Protein 3A98 (pdb70)

Sequence (648 aa):
GAPWRKADKERHGVAIYNFQGSGAPQLSLQIGDVVRIQETCGDWYRGYLIKHKLQGIFPKSFIHIKEVIPAEIPLAQEVTTTLWEWGSIWKQLYVASKKERFLQVQSYDLEWRSQLLSGTLPKDELKELKQKVTSKIDYGNKILELDLIVRDSGPILELKEKIQPEILELIKQQRLNRLVEGTCFRKLNARRRQDKFWYCRLSPNHKVLHYGDLEESPQGEVPHDSLQDKLPVADIKAVVTGKDCPHNKEVLELAFSILYDSNCQLNFIAPDKHEYCIWTDGLNALLGKDSDLTRNDLDTLLSEIKLRLLDLENIQIPDAPPPIPKEPSNYDFVYDCNGAPWRKADKERHGVAIYNFQGSGAPQLSLQIGDVVRIQETCGDWYRGYLIKHKLQGIFPKSFIHIKEVTPAEIPLAQEVTTTLWEWGSIWKQLYVASKKERFLQVQSYDLEWRSQLLSGTLPKDELKELKQKVTSKIDYGNKILELDSSGPILELKEKIQPEILELIKQQRLNRLVEGTCFRKFWYCRLSPNHKVLHYGDDKLPVADIKAVVTGKDCPHNKEVLELAFSILYDSNCQLNFIAPDKHEYCIWTDGLNALLGKDSDLTRNDLDTLLSEIKLRLLDLENIQIPDAPPPIPKEPSNYDFVYDCN

B-factor: mean 52.91, std 22.8, range [19.6, 125.15]

Radius of gyration: 31.58 Å; Cα contacts (8 Å, |Δi|>4): 1034; chains: 4; bounding box: 62×103×83 Å

InterPro domains:
  IPR001452 SH3 domain [PF07653] (12-63)
  IPR001452 SH3 domain [PS50002] (8-69)
  IPR001452 SH3 domain [SM00326] (11-68)
  IPR016024 Armadillo-type fold [SSF48371] (645-1333)
  IPR026791 Dedicator of cytokinesis [PTHR45653] (3-1752)
  IPR026799 Dedicator of cytokinesis protein 2, DHR2 domain [cd11706] (1200-1620)
  IPR027007 C2 DOCK-type domain [PF14429] (419-615)
  IPR027007 C2 DOCK-type domain [PS51650] (423-607)
  IPR027357 DOCKER domain [PS51651] (1211-1622)
  IPR032376 Dedicator of cytokinesis, N-terminal domain [PF16172] (72-414)
  IPR035892 C2 domain superfamily [G3DSA:2.60.40.150] (423-617)
  IPR036028 SH3-like domain superfamily [SSF50044] (9-66)
  IPR042455 Dedicator of cytokinesis, N-terminal, subdomain 1 [G3DSA:1.20.1270.350] (81-177)
  IPR043161 Dedicator of cytokinesis, C-terminal, lobe A [G3DSA:1.25.40.410] (1187-1337)
  IPR043162 Dedicator of cytokinesis, C-terminal, lobe C [G3DSA:1.20.58.740] (1493-1622)
  IPR046769 DOCKER, Lobe A [PF06920] (1205-1334)
  IPR046770 DOCKER, Lobe B [PF20422] (1395-1473)
  IPR046773 DOCKER, Lobe C [PF20421] (1514-1615)
  IPR056372 Dedicator of cytokinesis, TPR repeats region [PF23554] (626-1156)

GO terms:
  GO:0005515 protein binding (F, IPI)
  GO:0005085 guanyl-nucleotide exchange factor activity (F, TAS)
  GO:0035580 specific granule lumen (C, TAS)
  GO:0005576 extracellular region (C, TAS)
  GO:0005829 cytosol (C, TAS)
  GO:0051056 regulation of small GTPase mediated signal transduction (P, TAS)
  GO:0005085 guanyl-nucleotide exchange factor activity (F, IDA)
  GO:0042608 T cell receptor binding (F, IDA)
  GO:0030036 actin cytoskeleton organization (P, TAS)
  GO:0070062 extracellular exosome (C, HDA)
  GO:0016020 membrane (C, HDA)

Solvent-accessible surface area: 35962 Å² total

Nearest PDB structures (foldseek):
  3a98-assembly1_A  TM=1.007E+00  e=1.124E-29  Homo sapiens
  3a98-assembly2_C  TM=9.643E-01  e=1.926E-25  Homo sapiens
  4omo-assembly2_B  TM=8.778E-01  e=6.046E-05  Gallus gallus
  7csr-assembly2_B  TM=9.159E-01  e=1.699E-04  Mus musculus
  1x6b-assembly1_A  TM=7.984E-01  e=9.500E-05  Homo sapiens

CATH classification: 2.30.30.40 (+1 more: 1.20.1270.350)

Foldseek 3Di:
DFDKDFDDLQFKWFFQAFADDPDPLAQTGHGGFIWGFGIDTDQKTWTDGPVGSRTHMDGVVRIDRDDCPDPLSVLLVVLVVLCVVLVVVLVVCVVVVVPVLNVVSVPVLCVLNCVSVPVPDDDVVNVVSSVVNLVCSQVNCVVVVHDHDDDD/DVVLVVVLVVCLVVLLVVVLVVLLVVLQVKDKFADDPDDDPDARIKIWHAHPVRFKIFMAGWDDDPVDIDGDHDPPTIDTLVFFDDKAAAPVDPPPRLQSLQKMWTAGDDRDIDIGRHPDNVRSQSVVQNSCVSVVHHHPVSVVSSCVVSCCSCVVCVVCPPPDDDPDDDDDDDDDPDDPDPDDDD/DDDKAFDDPFFKWFFCAWADDPDPLAQTGHGGFIWGFTIDDPQKTWTDGPVPSRTHIDGPVRIDRDDDDVCQVVLLVVLVVLVVVLVVVLVVCVVVVVPVVNVVSVPVLSVLSCVSPVPPDDPVVNVVSSVVSVVVSVVVCVVSVVD/DVVVVVVVCVVCLVVLQVVLLVVLLVDQQVWDAFPCGKIWHAPPVRQWIDIDVDIDGLVFWPDKAAAPRPPPVCQQSHQWMWTHGDDGDIGITGHPHLVVSQSVVQNSCVSVVHHHVVSVVSSCVVSVCSVVVCVVCVPPDDDPDDDDDDDDDPDDPDPDDDD

Organism: Homo sapiens (NCBI:txid9606)

Structure (mmCIF, N/CA/C/O backbone):
data_3A98
#
_entry.id   3A98
#
_cell.length_a   63.837
_cell.length_b   104.028
_cell.length_c   124.731
_cell.angle_alpha   90.00
_cell.angle_beta   90.00
_cell.angle_gamma   90.00
#
_symmetry.space_group_name_H-M   'P 21 21 21'
#
loop_
_entity.id
_entity.type
_entity.pdbx_description
1 polymer 'Dedicator of cytokinesis protein 2'
2 polymer 'Engulfment and cell motility protein 1'
3 water water
#
loop_
_atom_site.group_PDB
_atom_site.id
_atom_site.type_symbol
_atom_site.label_atom_id
_atom_site.label_alt_id
_atom_site.label_comp_id
_atom_site.label_asym_id
_atom_site.label_entity_id
_atom_site.label_seq_id
_atom_site.pdbx_PDB_ins_code
_atom_site.Cartn_x
_atom_site.Cartn_y
_atom_site.Cartn_z
_atom_site.occupancy
_atom_site.B_iso_or_equiv
_atom_site.auth_seq_id
_atom_site.auth_comp_id
_atom_site.auth_asym_id
_atom_site.auth_atom_id
_atom_site.pdbx_PDB_model_num
ATOM 1 N N . GLY A 1 7 ? 67.260 37.767 13.697 1.00 82.26 0 GLY A N 1
ATOM 2 C CA . GLY A 1 7 ? 67.036 38.571 14.931 1.00 84.39 0 GLY A CA 1
ATOM 3 C C . GLY A 1 7 ? 67.133 40.064 14.679 1.00 87.49 0 GLY A C 1
ATOM 4 O O . GLY A 1 7 ? 68.173 40.565 14.238 1.00 90.85 0 GLY A O 1
ATOM 13 N N . ALA A 1 9 ? 66.638 44.171 16.067 1.00 65.54 2 ALA A N 1
ATOM 14 C CA . ALA A 1 9 ? 66.711 45.050 17.235 1.00 56.66 2 ALA A CA 1
ATOM 15 C C . ALA A 1 9 ? 65.320 45.269 17.832 1.00 51.38 2 ALA A C 1
ATOM 16 O O . ALA A 1 9 ? 64.439 45.827 17.179 1.00 49.96 2 ALA A O 1
ATOM 18 N N . PRO A 1 10 ? 65.098 44.820 19.078 1.00 44.47 3 PRO A N 1
ATOM 19 C CA . PRO A 1 10 ? 63.767 45.034 19.650 1.00 34.43 3 PRO A CA 1
ATOM 20 C C . PRO A 1 10 ? 63.680 46.407 20.313 1.00 32.87 3 PRO A C 1
ATOM 21 O O . PRO A 1 10 ? 64.703 47.023 20.627 1.00 30.68 3 PRO A O 1
ATOM 25 N N . TRP A 1 11 ? 62.461 46.902 20.487 1.00 30.35 4 TRP A N 1
ATOM 26 C CA . TRP A 1 11 ? 62.268 48.176 21.160 1.00 29.94 4 TRP A CA 1
ATOM 27 C C . TRP A 1 11 ? 62.367 47.851 22.653 1.00 30.83 4 TRP A C 1
ATOM 28 O O . TRP A 1 11 ? 61.832 46.837 23.099 1.00 31.13 4 TRP A O 1
ATOM 39 N N . ARG A 1 12 ? 63.078 48.676 23.413 1.00 27.61 5 ARG A N 1
ATOM 40 C CA . ARG A 1 12 ? 63.209 48.436 24.847 1.00 31.33 5 ARG A CA 1
ATOM 41 C C . ARG A 1 12 ? 63.139 49.732 25.631 1.00 31.82 5 ARG A C 1
ATOM 42 O O . ARG A 1 12 ? 63.343 50.823 25.091 1.00 27.23 5 ARG A O 1
ATOM 50 N N . LYS A 1 13 ? 62.828 49.613 26.912 1.00 30.26 6 LYS A N 1
ATOM 51 C CA . LYS A 1 13 ? 62.735 50.780 27.773 1.00 35.03 6 LYS A CA 1
ATOM 52 C C . LYS A 1 13 ? 64.055 51.528 27.758 1.00 29.09 6 LYS A C 1
ATOM 53 O O . LYS A 1 13 ? 65.121 50.918 27.718 1.00 34.61 6 LYS A O 1
ATOM 59 N N . ALA A 1 14 ? 63.985 52.852 27.768 1.00 33.22 7 ALA A N 1
ATOM 60 C CA . ALA A 1 14 ? 65.204 53.656 27.804 1.00 41.33 7 ALA A CA 1
ATOM 61 C C . ALA A 1 14 ? 65.530 53.803 29.299 1.00 46.07 7 ALA A C 1
ATOM 62 O O . ALA A 1 14 ? 64.720 54.298 30.088 1.00 45.89 7 ALA A O 1
ATOM 64 N N . ASP A 1 15 ? 66.710 53.346 29.678 1.00 50.99 8 ASP A N 1
ATOM 65 C CA . ASP A 1 15 ? 67.145 53.375 31.070 1.00 62.21 8 ASP A CA 1
ATOM 66 C C . ASP A 1 15 ? 67.568 54.749 31.567 1.00 64.20 8 ASP A C 1
ATOM 67 O O . ASP A 1 15 ? 66.763 55.509 32.107 1.00 67.45 8 ASP A O 1
ATOM 72 N N . LYS A 1 16 ? 68.846 55.057 31.378 1.00 64.33 9 LYS A N 1
ATOM 73 C CA . LYS A 1 16 ? 69.404 56.322 31.820 1.00 67.71 9 LYS A CA 1
ATOM 74 C C . LYS A 1 16 ? 69.244 57.455 30.814 1.00 65.07 9 LYS A C 1
ATOM 75 O O . LYS A 1 16 ? 69.523 58.609 31.132 1.00 66.87 9 LYS A O 1
ATOM 81 N N . GLU A 1 17 ? 68.791 57.127 29.607 1.00 64.98 10 GLU A N 1
ATOM 82 C CA . GLU A 1 17 ? 68.589 58.134 28.560 1.00 67.03 10 GLU A CA 1
ATOM 83 C C . GLU A 1 17 ? 67.160 58.660 28.633 1.00 61.67 10 GLU A C 1
ATOM 84 O O . GLU A 1 17 ? 66.392 58.479 27.695 1.00 68.88 10 GLU A O 1
ATOM 90 N N . ARG A 1 18 ? 66.805 59.322 29.728 1.00 56.50 11 ARG A N 1
ATOM 91 C CA . ARG A 1 18 ? 65.445 59.821 29.892 1.00 52.55 11 ARG A CA 1
ATOM 92 C C . ARG A 1 18 ? 65.068 61.107 29.172 1.00 44.85 11 ARG A C 1
ATOM 93 O O . ARG A 1 18 ? 63.966 61.200 28.662 1.00 34.61 11 ARG A O 1
ATOM 101 N N . HIS A 1 19 ? 65.961 62.094 29.145 1.00 39.02 12 HIS A N 1
ATOM 102 C CA . HIS A 1 19 ? 65.674 63.368 28.488 1.00 40.87 12 HIS A CA 1
ATOM 103 C C . HIS A 1 19 ? 66.802 63.805 27.582 1.00 35.56 12 HIS A C 1
ATOM 104 O O . HIS A 1 19 ? 67.963 63.553 27.867 1.00 35.14 12 HIS A O 1
ATOM 111 N N . GLY A 1 20 ? 66.455 64.469 26.487 1.00 34.19 13 GLY A N 1
ATOM 112 C CA . GLY A 1 20 ? 67.481 64.937 25.577 1.00 27.21 13 GLY A CA 1
ATOM 113 C C . GLY A 1 20 ? 67.082 66.211 24.859 1.00 30.10 13 GLY A C 1
ATOM 114 O O . GLY A 1 20 ? 65.940 66.661 24.956 1.00 27.95 13 GLY A O 1
ATOM 115 N N . VAL A 1 21 ? 68.024 66.785 24.123 1.00 26.44 14 VAL A N 1
ATOM 116 C CA . VAL A 1 21 ? 67.758 67.998 23.377 1.00 28.47 14 VAL A CA 1
ATOM 117 C C . VAL A 1 21 ? 68.260 67.790 21.949 1.00 25.33 14 VAL A C 1
ATOM 118 O O . VAL A 1 21 ? 69.324 67.216 21.736 1.00 25.15 14 VAL A O 1
ATOM 122 N N . ALA A 1 22 ? 67.485 68.243 20.968 1.00 25.34 15 ALA A N 1
ATOM 123 C CA . ALA A 1 22 ? 67.876 68.073 19.571 1.00 22.24 15 ALA A CA 1
ATOM 124 C C . ALA A 1 22 ? 68.998 69.015 19.200 1.00 27.60 15 ALA A C 1
ATOM 125 O O . ALA A 1 22 ? 68.914 70.217 19.449 1.00 31.18 15 ALA A O 1
ATOM 127 N N . ILE A 1 23 ? 70.047 68.468 18.592 1.00 29.43 16 ILE A N 1
ATOM 128 C CA . ILE A 1 23 ? 71.191 69.267 18.202 1.00 27.96 16 ILE A CA 1
ATOM 129 C C . ILE A 1 23 ? 71.155 69.646 16.738 1.00 33.17 16 ILE A C 1
ATOM 130 O O . ILE A 1 23 ? 72.096 70.249 16.229 1.00 36.29 16 ILE A O 1
ATOM 135 N N . TYR A 1 24 ? 70.066 69.298 16.064 1.00 34.84 17 TYR A N 1
ATOM 136 C CA . TYR A 1 24 ? 69.924 69.617 14.649 1.00 35.01 17 TYR A CA 1
ATOM 137 C C . TYR A 1 24 ? 68.459 69.455 14.307 1.00 33.81 17 TYR A C 1
ATOM 138 O O . TYR A 1 24 ? 67.708 68.854 15.075 1.00 32.64 17 TYR A O 1
ATOM 147 N N . ASN A 1 25 ? 68.035 70.023 13.182 1.00 31.79 18 ASN A N 1
ATOM 148 C CA . ASN A 1 25 ? 66.647 69.888 12.770 1.00 30.53 18 ASN A CA 1
ATOM 149 C C . ASN A 1 25 ? 66.524 68.505 12.131 1.00 29.49 18 ASN A C 1
ATOM 150 O O . ASN A 1 25 ? 67.335 68.142 11.292 1.00 25.77 18 ASN A O 1
ATOM 155 N N . PHE A 1 26 ? 65.543 67.719 12.562 1.00 34.51 19 PHE A N 1
ATOM 156 C CA . PHE A 1 26 ? 65.324 66.390 11.986 1.00 31.38 19 PHE A CA 1
ATOM 157 C C . PHE A 1 26 ? 63.991 66.419 11.271 1.00 34.20 19 PHE A C 1
ATOM 158 O O . PHE A 1 26 ? 62.942 66.593 11.895 1.00 29.34 19 PHE A O 1
ATOM 166 N N . GLN A 1 27 ? 64.033 66.266 9.955 1.00 33.12 20 GLN A N 1
ATOM 167 C CA . GLN A 1 27 ? 62.814 66.257 9.181 1.00 32.38 20 GLN A CA 1
ATOM 168 C C . GLN A 1 27 ? 62.426 64.809 8.976 1.00 36.63 20 GLN A C 1
ATOM 169 O O . GLN A 1 27 ? 63.091 64.085 8.228 1.00 38.15 20 GLN A O 1
ATOM 175 N N . GLY A 1 28 ? 61.365 64.379 9.652 1.00 34.70 21 GLY A N 1
ATOM 176 C CA . GLY A 1 28 ? 60.935 63.000 9.507 1.00 42.15 21 GLY A CA 1
ATOM 177 C C . GLY A 1 28 ? 60.070 62.816 8.274 1.00 42.97 21 GLY A C 1
ATOM 178 O O . GLY A 1 28 ? 59.651 63.787 7.650 1.00 42.39 21 GLY A O 1
ATOM 179 N N . SER A 1 29 ? 59.795 61.572 7.912 1.00 42.64 22 SER A N 1
ATOM 180 C CA . SER A 1 29 ? 58.967 61.320 6.737 1.00 46.34 22 SER A CA 1
ATOM 181 C C . SER A 1 29 ? 57.516 61.107 7.139 1.00 45.61 22 SER A C 1
ATOM 182 O O . SER A 1 29 ? 56.724 60.553 6.380 1.00 51.20 22 SER A O 1
ATOM 185 N N . GLY A 1 30 ? 57.177 61.559 8.339 1.00 40.23 23 GLY A N 1
ATOM 186 C CA . GLY A 1 30 ? 55.821 61.411 8.833 1.00 38.07 23 GLY A CA 1
ATOM 187 C C . GLY A 1 30 ? 55.748 60.308 9.867 1.00 33.90 23 GLY A C 1
ATOM 188 O O . GLY A 1 30 ? 56.645 59.456 9.937 1.00 28.85 23 GLY A O 1
ATOM 189 N N . ALA A 1 31 ? 54.686 60.317 10.670 1.00 36.82 24 ALA A N 1
ATOM 190 C CA . ALA A 1 31 ? 54.504 59.307 11.709 1.00 36.04 24 ALA A CA 1
ATOM 191 C C . ALA A 1 31 ? 54.805 57.949 11.090 1.00 34.23 24 ALA A C 1
ATOM 192 O O . ALA A 1 31 ? 54.432 57.692 9.950 1.00 41.61 24 ALA A O 1
ATOM 194 N N . PRO A 1 32 ? 55.408 57.028 11.853 1.00 34.80 25 PRO A N 1
ATOM 195 C CA . PRO A 1 32 ? 55.838 57.104 13.254 1.00 31.24 25 PRO A CA 1
ATOM 196 C C . PRO A 1 32 ? 57.011 58.032 13.602 1.00 26.48 25 PRO A C 1
ATOM 197 O O . PRO A 1 32 ? 57.346 58.175 14.769 1.00 30.05 25 PRO A O 1
ATOM 201 N N . GLN A 1 33 ? 57.628 58.661 12.612 1.00 29.37 26 GLN A N 1
ATOM 202 C CA . GLN A 1 33 ? 58.751 59.556 12.887 1.00 33.28 26 GLN A CA 1
ATOM 203 C C . GLN A 1 33 ? 58.298 60.929 13.352 1.00 34.94 26 GLN A C 1
ATOM 204 O O . GLN A 1 33 ? 57.425 61.532 12.737 1.00 32.23 26 GLN A O 1
ATOM 210 N N . LEU A 1 34 ? 58.905 61.413 14.433 1.00 28.25 27 LEU A N 1
ATOM 211 C CA . LEU A 1 34 ? 58.591 62.728 14.988 1.00 30.88 27 LEU A CA 1
ATOM 212 C C . LEU A 1 34 ? 59.674 63.725 14.554 1.00 29.64 27 LEU A C 1
ATOM 213 O O . LEU A 1 34 ? 60.838 63.603 14.959 1.00 28.87 27 LEU A O 1
ATOM 218 N N . SER A 1 35 ? 59.294 64.697 13.725 1.00 27.61 28 SER A N 1
ATOM 219 C CA . SER A 1 35 ? 60.228 65.728 13.266 1.00 33.98 28 SER A CA 1
ATOM 220 C C . SER A 1 35 ? 60.641 66.582 14.461 1.00 30.22 28 SER A C 1
ATOM 221 O O . SER A 1 35 ? 59.848 66.806 15.378 1.00 33.10 28 SER A O 1
ATOM 224 N N . LEU A 1 36 ? 61.877 67.065 14.442 1.00 30.39 29 LEU A N 1
ATOM 225 C CA . LEU A 1 36 ? 62.393 67.881 15.530 1.00 28.02 29 LEU A CA 1
ATOM 226 C C . LEU A 1 36 ? 63.096 69.111 14.989 1.00 33.75 29 LEU A C 1
ATOM 227 O O . LEU A 1 36 ? 63.703 69.076 13.912 1.00 29.91 29 LEU A O 1
ATOM 232 N N . GLN A 1 37 ? 63.005 70.196 15.745 1.00 27.55 30 GLN A N 1
ATOM 233 C CA . GLN A 1 37 ? 63.680 71.441 15.395 1.00 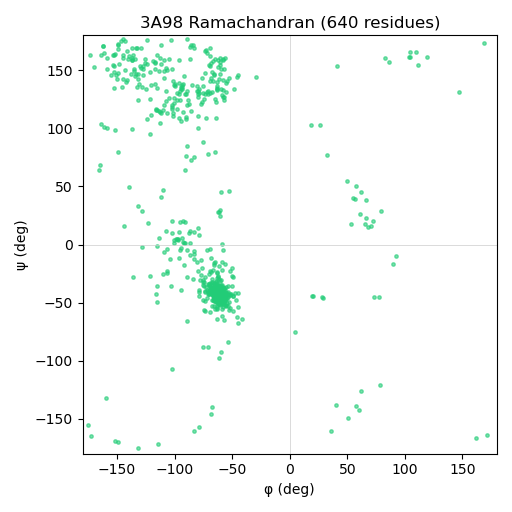35.05 30 GLN A CA 1
ATOM 234 C C . GLN A 1 37 ? 64.797 71.568 16.428 1.00 28.58 30 GLN A C 1
ATOM 235 O O . GLN A 1 37 ? 64.611 71.190 17.587 1.00 31.11 30 GLN A O 1
ATOM 241 N N . ILE A 1 38 ? 65.947 72.084 16.003 1.00 28.86 31 ILE A N 1
ATOM 242 C CA . ILE A 1 38 ? 67.090 72.247 16.884 1.00 28.37 31 ILE A CA 1
ATOM 243 C C . ILE A 1 38 ? 66.686 72.926 18.190 1.00 31.74 31 ILE A C 1
ATOM 244 O O . ILE A 1 38 ? 65.950 73.922 18.194 1.00 31.92 31 ILE A O 1
ATOM 249 N N . GLY A 1 39 ? 67.152 72.360 19.299 1.00 30.97 32 GLY A N 1
ATOM 250 C CA . GLY A 1 39 ? 66.825 72.896 20.609 1.00 26.74 32 GLY A CA 1
ATOM 251 C C . GLY A 1 39 ? 65.597 72.272 21.258 1.00 26.76 32 GLY A C 1
ATOM 252 O O . GLY A 1 39 ? 65.326 72.533 22.433 1.00 26.46 32 GLY A O 1
ATOM 253 N N . ASP A 1 40 ? 64.834 71.470 20.513 1.00 27.72 33 ASP A N 1
ATOM 254 C CA . ASP A 1 40 ? 63.636 70.825 21.079 1.00 27.70 33 ASP A CA 1
ATOM 255 C C . ASP A 1 40 ? 64.030 69.887 22.205 1.00 30.95 33 ASP A C 1
ATOM 256 O O . ASP A 1 40 ? 64.951 69.084 22.029 1.00 25.53 33 ASP A O 1
ATOM 261 N N . VAL A 1 41 ? 63.320 69.958 23.337 1.00 26.04 34 VAL A N 1
ATOM 262 C CA . VAL A 1 41 ? 63.605 69.074 24.451 1.00 28.82 34 VAL A CA 1
ATOM 263 C C . VAL A 1 41 ? 62.630 67.892 24.441 1.00 28.43 34 VAL A C 1
ATOM 264 O O . VAL A 1 41 ? 61.415 68.061 24.343 1.00 26.46 34 VAL A O 1
ATOM 268 N N . VAL A 1 42 ? 63.156 66.683 24.552 1.00 24.03 35 VAL A N 1
ATOM 269 C CA . VAL A 1 42 ? 62.279 65.516 24.509 1.00 28.70 35 VAL A CA 1
ATOM 270 C C . VAL A 1 42 ? 62.414 64.587 25.691 1.00 26.02 35 VAL A C 1
ATOM 271 O O . VAL A 1 42 ? 63.443 64.570 26.358 1.00 25.93 35 VAL A O 1
ATOM 275 N N . ARG A 1 43 ? 61.343 63.836 25.940 1.00 25.05 36 ARG A N 1
ATOM 276 C CA . ARG A 1 43 ? 61.316 62.813 26.968 1.00 26.43 36 ARG A CA 1
ATOM 277 C C . ARG A 1 43 ? 61.470 61.535 26.147 1.00 29.98 36 ARG A C 1
ATOM 278 O O . ARG A 1 43 ? 60.656 61.263 25.262 1.00 30.06 36 ARG A O 1
ATOM 286 N N . ILE A 1 44 ? 62.519 60.772 26.417 1.00 25.37 37 ILE A N 1
ATOM 287 C CA . ILE A 1 44 ? 62.775 59.532 25.704 1.00 30.12 37 ILE A CA 1
ATOM 288 C C . ILE A 1 44 ? 62.203 58.380 26.511 1.00 34.01 37 ILE A C 1
ATOM 289 O O . ILE A 1 44 ? 62.549 58.203 27.672 1.00 31.64 37 ILE A O 1
ATOM 294 N N . GLN A 1 45 ? 61.337 57.595 25.885 1.00 26.22 38 GLN A N 1
ATOM 295 C CA . GLN A 1 45 ? 60.702 56.487 26.570 1.00 30.57 38 GLN A CA 1
ATOM 296 C C . GLN A 1 45 ? 61.292 55.136 26.223 1.00 30.89 38 GLN A C 1
ATOM 297 O O . GLN A 1 45 ? 61.343 54.236 27.057 1.00 30.41 38 GLN A O 1
ATOM 303 N N . GLU A 1 46 ? 61.688 54.982 24.969 1.00 27.36 39 GLU A N 1
ATOM 304 C CA . GLU A 1 46 ? 62.276 53.735 24.516 1.00 28.44 39 GLU A CA 1
ATOM 305 C C . GLU A 1 46 ? 63.286 53.926 23.401 1.00 31.04 39 GLU A C 1
ATOM 306 O O . GLU A 1 46 ? 63.462 55.031 22.865 1.00 26.84 39 GLU A O 1
ATOM 312 N N . THR A 1 47 ? 63.979 52.844 23.078 1.00 30.36 40 THR A N 1
ATOM 313 C CA . THR A 1 47 ? 64.976 52.883 22.038 1.00 29.47 40 THR A CA 1
ATOM 314 C C . THR A 1 47 ? 65.032 51.537 21.358 1.00 32.42 40 THR A C 1
ATOM 315 O O . THR A 1 47 ? 64.660 50.515 21.932 1.00 25.89 40 THR A O 1
ATOM 319 N N . CYS A 1 48 ? 65.482 51.550 20.113 1.00 27.75 41 CYS A N 1
ATOM 320 C CA . CYS A 1 48 ? 65.613 50.330 19.348 1.00 34.38 41 CYS A CA 1
ATOM 321 C C . CYS A 1 48 ? 66.599 50.614 18.255 1.00 48.06 41 CYS A C 1
ATOM 322 O O . CYS A 1 48 ? 66.243 51.234 17.225 1.00 45.97 41 CYS A O 1
ATOM 325 N N . GLY A 1 49 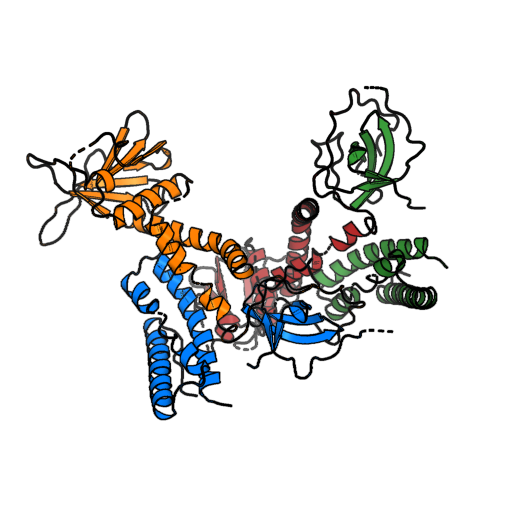? 67.831 50.164 18.475 1.00 40.94 42 GLY A N 1
ATOM 326 C CA . GLY A 1 49 ? 68.877 50.397 17.495 1.00 48.14 42 GLY A CA 1
ATOM 327 C C . GLY A 1 49 ? 69.424 51.816 17.584 1.00 39.47 42 GLY A C 1
ATOM 328 O O . GLY A 1 49 ? 69.917 52.251 18.627 1.00 35.58 42 GLY A O 1
ATOM 329 N N . ASP A 1 50 ? 69.306 52.545 16.484 1.00 40.81 43 ASP A N 1
ATOM 330 C CA . ASP A 1 50 ? 69.792 53.913 16.389 1.00 32.49 43 ASP A CA 1
ATOM 331 C C . ASP A 1 50 ? 68.645 54.912 16.507 1.00 29.02 43 ASP A C 1
ATOM 332 O O . ASP A 1 50 ? 68.767 56.064 16.097 1.00 33.94 43 ASP A O 1
ATOM 337 N N . TRP A 1 51 ? 67.536 54.461 17.072 1.00 24.89 44 TRP A N 1
ATOM 338 C CA . TRP A 1 51 ? 66.365 55.294 17.223 1.00 29.18 44 TRP A CA 1
ATOM 339 C C . TRP A 1 51 ? 65.831 55.343 18.645 1.00 27.95 44 TRP A C 1
ATOM 340 O O . TRP A 1 51 ? 65.962 54.382 19.406 1.00 28.03 44 TRP A O 1
ATOM 351 N N . TYR A 1 52 ? 65.212 56.475 18.969 1.00 22.14 45 TYR A N 1
ATOM 352 C CA . TYR A 1 52 ? 64.564 56.689 20.253 1.00 23.56 45 TYR A CA 1
ATOM 353 C C . TYR A 1 52 ? 63.097 56.892 19.940 1.00 29.88 45 TYR A C 1
ATOM 354 O O . TYR A 1 52 ? 62.734 57.282 18.827 1.00 25.80 45 TYR A O 1
ATOM 363 N N . ARG A 1 53 ? 62.249 56.625 20.923 1.00 24.42 46 ARG A N 1
ATOM 364 C CA . ARG A 1 53 ? 60.837 56.890 20.768 1.00 23.17 46 ARG A CA 1
ATOM 365 C C . ARG A 1 53 ? 60.530 57.794 21.962 1.00 26.12 46 ARG A C 1
ATOM 366 O O . ARG A 1 53 ? 60.973 57.511 23.073 1.00 24.49 46 ARG A O 1
ATOM 374 N N . GLY A 1 54 ? 59.805 58.881 21.730 1.00 26.76 47 GLY A N 1
ATOM 375 C CA . GLY A 1 54 ? 59.473 59.777 22.821 1.00 26.77 47 GLY A CA 1
ATOM 376 C C . GLY A 1 54 ? 58.558 60.890 22.385 1.00 31.81 47 GLY A C 1
ATOM 377 O O . GLY A 1 54 ? 57.819 60.748 21.406 1.00 35.89 47 GLY A O 1
ATOM 378 N N . TYR A 1 55 ? 58.592 62.006 23.106 1.00 32.27 48 TYR A N 1
ATOM 379 C CA . TYR A 1 55 ? 57.721 63.122 22.763 1.00 31.76 48 TYR A CA 1
ATOM 380 C C . TYR A 1 55 ? 58.304 64.452 23.198 1.00 30.74 48 TYR A C 1
ATOM 381 O O . TYR A 1 55 ? 59.223 64.506 24.022 1.00 30.82 48 TYR A O 1
ATOM 390 N N . LEU A 1 56 ? 57.771 65.522 22.624 1.00 29.85 49 LEU A N 1
ATOM 391 C CA . LEU A 1 56 ? 58.211 66.870 22.944 1.00 32.69 49 LEU A CA 1
ATOM 392 C C . LEU A 1 56 ? 57.657 67.221 24.311 1.00 37.70 49 LEU A C 1
ATOM 393 O O . LEU A 1 56 ? 56.459 67.103 24.538 1.00 33.47 49 LEU A O 1
ATOM 398 N N . ILE A 1 57 ? 58.543 67.616 25.221 1.00 34.13 50 ILE A N 1
ATOM 399 C CA . ILE A 1 57 ? 58.155 67.998 26.571 1.00 41.45 50 ILE A CA 1
ATOM 400 C C . ILE A 1 57 ? 57.086 69.095 26.564 1.00 37.61 50 ILE A C 1
ATOM 401 O O . ILE A 1 57 ? 56.134 69.045 27.332 1.00 43.01 50 ILE A O 1
ATOM 406 N N . LYS A 1 58 ? 57.245 70.078 25.689 1.00 37.56 51 LYS A N 1
ATOM 407 C CA . LYS A 1 58 ? 56.285 71.175 25.594 1.00 49.40 51 LYS A CA 1
ATOM 408 C C . LYS A 1 58 ? 55.097 70.883 24.670 1.00 52.66 51 LYS A C 1
ATOM 409 O O . LYS A 1 58 ? 54.340 71.788 24.335 1.00 51.17 51 LYS A O 1
ATOM 415 N N . HIS A 1 59 ? 54.939 69.623 24.269 1.00 50.14 52 HIS A N 1
ATOM 416 C CA . HIS A 1 59 ? 53.841 69.201 23.395 1.00 46.02 52 HIS A CA 1
ATOM 417 C C . HIS A 1 59 ? 53.767 67.683 23.453 1.00 47.92 52 HIS A C 1
ATOM 418 O O . HIS A 1 59 ? 54.004 67.009 22.448 1.00 48.97 52 HIS A O 1
ATOM 425 N N . LYS A 1 60 ? 53.449 67.160 24.632 1.00 43.69 53 LYS A N 1
ATOM 426 C CA . LYS A 1 60 ? 53.368 65.730 24.875 1.00 47.64 53 LYS A CA 1
ATOM 427 C C . LYS A 1 60 ? 52.484 64.916 23.939 1.00 48.08 53 LYS A C 1
ATOM 428 O O . LYS A 1 60 ? 52.615 63.694 23.877 1.00 46.23 53 LYS A O 1
ATOM 442 N N . LEU A 1 62 ? 52.597 65.301 20.803 1.00 40.44 55 LEU A N 1
ATOM 443 C CA . LEU A 1 62 ? 53.448 65.075 19.636 1.00 34.25 55 LEU A CA 1
ATOM 444 C C . LEU A 1 62 ? 54.491 64.036 20.056 1.00 36.34 55 LEU A C 1
ATOM 445 O O . LEU A 1 62 ? 55.443 64.339 20.773 1.00 36.57 55 LEU A O 1
ATOM 450 N N . GLN A 1 63 ? 54.265 62.804 19.614 1.00 31.36 56 GLN A N 1
ATOM 451 C CA . GLN A 1 63 ? 55.087 61.651 19.954 1.00 35.04 56 GLN A CA 1
ATOM 452 C C . GLN A 1 63 ? 55.507 60.866 18.713 1.00 32.63 56 GLN A C 1
ATOM 453 O O . GLN A 1 63 ? 54.830 60.906 17.684 1.00 41.36 56 GLN A O 1
ATOM 459 N N . GLY A 1 64 ? 56.631 60.167 18.809 1.00 36.49 57 GLY A N 1
ATOM 460 C CA . GLY A 1 64 ? 57.119 59.395 17.680 1.00 25.94 57 GLY A CA 1
ATOM 461 C C . GLY A 1 64 ? 58.585 59.065 17.848 1.00 28.91 57 GLY A C 1
ATOM 462 O O . GLY A 1 64 ? 59.147 59.251 18.931 1.00 24.71 57 GLY A O 1
ATOM 463 N N . ILE A 1 65 ? 59.214 58.617 16.762 1.00 21.81 58 ILE A N 1
ATOM 464 C CA . ILE A 1 65 ? 60.602 58.223 16.797 1.00 22.14 58 ILE A CA 1
ATOM 465 C C . ILE A 1 65 ? 61.521 59.193 16.107 1.00 24.13 58 ILE A C 1
ATOM 466 O O . ILE A 1 65 ? 61.127 59.879 15.159 1.00 25.57 58 ILE A O 1
ATOM 471 N N . PHE A 1 66 ? 62.762 59.228 16.579 1.00 22.38 59 PHE A N 1
ATOM 472 C CA . PHE A 1 66 ? 63.769 60.118 16.028 1.00 25.80 59 PHE A CA 1
ATOM 473 C C . PHE A 1 66 ? 65.132 59.488 16.254 1.00 24.60 59 PHE A C 1
ATOM 474 O O . PHE A 1 66 ? 65.298 58.684 17.162 1.00 22.91 59 PHE A O 1
ATOM 482 N N . PRO A 1 67 ? 66.114 59.823 15.402 1.00 28.88 60 PRO A N 1
ATOM 483 C CA . PRO A 1 67 ? 67.482 59.307 15.463 1.00 27.78 60 PRO A CA 1
ATOM 484 C C . PRO A 1 67 ? 68.251 59.672 16.726 1.00 30.31 60 PRO A C 1
ATOM 485 O O . PRO A 1 67 ? 68.224 60.811 17.166 1.00 23.12 60 PRO A O 1
ATOM 489 N N . LYS A 1 68 ? 68.958 58.694 17.277 1.00 22.97 61 LYS A N 1
ATOM 490 C CA . LYS A 1 68 ? 69.769 58.895 18.463 1.00 36.06 61 LYS A CA 1
ATOM 491 C C . LYS A 1 68 ? 70.814 59.963 18.140 1.00 35.64 61 LYS A C 1
ATOM 492 O O . LYS A 1 68 ? 71.141 60.807 18.975 1.00 29.98 61 LYS A O 1
ATOM 498 N N . SER A 1 69 ? 71.309 59.934 16.907 1.00 32.50 62 SER A N 1
ATOM 499 C CA . SER A 1 69 ? 72.325 60.883 16.450 1.00 31.76 62 SER A CA 1
ATOM 500 C C . SER A 1 69 ? 71.914 62.364 16.473 1.00 32.51 62 SER A C 1
ATOM 501 O O . SER A 1 69 ? 72.777 63.236 16.424 1.00 34.25 62 SER A O 1
ATOM 504 N N . PHE A 1 70 ? 70.614 62.659 16.533 1.00 26.00 63 PHE A N 1
ATOM 505 C CA . PHE A 1 70 ? 70.168 64.061 16.545 1.00 28.77 63 PHE A CA 1
ATOM 506 C C . PHE A 1 70 ? 69.886 64.564 17.952 1.00 29.29 63 PHE A C 1
ATOM 507 O O . PHE A 1 70 ? 69.452 65.687 18.139 1.00 31.48 63 PHE A O 1
ATOM 515 N N . ILE A 1 71 ? 70.168 63.723 18.935 1.00 27.55 64 ILE A N 1
ATOM 516 C CA . ILE A 1 71 ? 69.874 64.031 20.316 1.00 30.52 64 ILE A CA 1
ATOM 517 C C . ILE A 1 71 ? 71.083 64.043 21.231 1.00 30.26 64 ILE A C 1
ATOM 518 O O . ILE A 1 71 ? 71.950 63.176 21.135 1.00 31.76 64 ILE A O 1
ATOM 523 N N . HIS A 1 72 ? 71.127 65.037 22.112 1.00 35.72 65 HIS A N 1
ATOM 524 C CA . HIS A 1 72 ? 72.172 65.116 23.116 1.00 30.60 65 HIS A CA 1
ATOM 525 C C . HIS A 1 72 ? 71.470 64.795 24.433 1.00 32.81 65 HIS A C 1
ATOM 526 O O . HIS A 1 72 ? 70.533 65.486 24.835 1.00 35.07 65 HIS A O 1
ATOM 533 N N . ILE A 1 73 ? 71.915 63.737 25.096 1.00 28.95 66 ILE A N 1
ATOM 534 C CA . ILE A 1 73 ? 71.316 63.315 26.352 1.00 38.87 66 ILE A CA 1
ATOM 535 C C . ILE A 1 73 ? 71.752 64.218 27.501 1.00 39.75 66 ILE A C 1
ATOM 536 O O . ILE A 1 73 ? 72.941 64.369 27.757 1.00 50.31 66 ILE A O 1
ATOM 541 N N . LYS A 1 74 ? 70.780 64.823 28.177 1.00 46.57 67 LYS A N 1
ATOM 542 C CA . LYS A 1 74 ? 71.048 65.698 29.317 1.00 62.08 67 LYS A CA 1
ATOM 543 C C . LYS A 1 74 ? 70.151 65.320 30.490 1.00 67.49 67 LYS A C 1
ATOM 544 O O . LYS A 1 74 ? 69.399 64.351 30.427 1.00 69.52 67 LYS A O 1
ATOM 550 N N . GLU A 1 75 ? 70.232 66.104 31.559 1.00 77.06 68 GLU A N 1
ATOM 551 C CA . GLU A 1 75 ? 69.428 65.876 32.753 1.00 81.25 68 GLU A CA 1
ATOM 552 C C . GLU A 1 75 ? 68.420 67.012 32.880 1.00 84.02 68 GLU A C 1
ATOM 553 O O . GLU A 1 75 ? 68.642 68.107 32.355 1.00 84.51 68 GLU A O 1
ATOM 559 N N . VAL A 1 76 ? 67.313 66.750 33.570 1.00 84.00 69 VAL A N 1
ATOM 560 C CA . VAL A 1 76 ? 66.284 67.768 33.764 1.00 86.31 69 VAL A CA 1
ATOM 561 C C . VAL A 1 76 ? 65.727 67.726 35.187 1.00 86.85 69 VAL A C 1
ATOM 562 O O . VAL A 1 76 ? 64.675 67.138 35.442 1.00 87.08 69 VAL A O 1
ATOM 566 N N . ILE A 1 88 ? 71.571 67.609 44.109 1.00 76.69 81 ILE A N 1
ATOM 567 C CA . ILE A 1 88 ? 71.515 68.520 42.970 1.00 79.68 81 ILE A CA 1
ATOM 568 C C . ILE A 1 88 ? 71.794 69.970 43.365 1.00 79.66 81 ILE A C 1
ATOM 569 O O . ILE A 1 88 ? 71.213 70.492 44.321 1.00 79.32 81 ILE A O 1
ATOM 574 N N . PRO A 1 89 ? 72.695 70.641 42.627 1.00 81.02 82 PRO A N 1
ATOM 575 C CA . PRO A 1 89 ? 73.055 72.040 42.893 1.00 79.62 82 PRO A CA 1
ATOM 576 C C . PRO A 1 89 ? 71.891 72.992 42.605 1.00 76.24 82 PRO A C 1
ATOM 577 O O . PRO A 1 89 ? 71.270 72.921 41.545 1.00 78.33 82 PRO A O 1
ATOM 581 N N . ALA A 1 90 ? 71.606 73.879 43.554 1.00 71.89 83 ALA A N 1
ATOM 582 C CA . ALA A 1 90 ? 70.504 74.833 43.430 1.00 71.04 83 ALA A CA 1
ATOM 583 C C . ALA A 1 90 ? 70.472 75.632 42.129 1.00 69.57 83 ALA A C 1
ATOM 584 O O . ALA A 1 90 ? 69.394 75.933 41.614 1.00 64.77 83 ALA A O 1
ATOM 586 N N . GLU A 1 91 ? 71.640 75.980 41.596 1.00 65.99 84 GLU A N 1
ATOM 587 C CA . GLU A 1 91 ? 71.674 76.757 40.368 1.00 65.06 84 GLU A CA 1
ATOM 588 C C . GLU A 1 91 ? 71.058 76.027 39.183 1.00 60.72 84 GLU A C 1
ATOM 589 O O . GLU A 1 91 ? 70.604 76.665 38.231 1.00 57.86 84 GLU A O 1
ATOM 595 N N . ILE A 1 92 ? 71.026 74.699 39.234 1.00 54.83 85 ILE A N 1
ATOM 596 C CA . ILE A 1 92 ? 70.428 73.945 38.138 1.00 54.46 85 ILE A CA 1
ATOM 597 C C . ILE A 1 92 ? 68.913 74.160 38.108 1.00 53.91 85 ILE A C 1
ATOM 598 O O . ILE A 1 92 ? 68.362 74.618 37.106 1.00 56.71 85 ILE A O 1
ATOM 603 N N . PRO A 1 93 ? 68.215 73.834 39.203 1.00 48.16 86 PRO A N 1
ATOM 604 C CA . PRO A 1 93 ? 66.771 74.054 39.154 1.00 48.10 86 PRO A CA 1
ATOM 605 C C . PRO A 1 93 ? 66.441 75.533 38.946 1.00 41.55 86 PRO A C 1
ATOM 606 O O . PRO A 1 93 ? 65.420 75.858 38.366 1.00 38.45 86 PRO A O 1
ATOM 610 N N . LEU A 1 94 ? 67.302 76.427 39.419 1.00 41.22 87 LEU A N 1
ATOM 611 C CA . LEU A 1 94 ? 67.055 77.853 39.224 1.00 40.60 87 LEU A CA 1
ATOM 612 C C . LEU A 1 94 ? 67.191 78.168 37.732 1.00 35.07 87 LEU A C 1
ATOM 613 O O . LEU A 1 94 ? 66.426 78.965 37.189 1.00 34.83 87 LEU A O 1
ATOM 618 N N . ALA A 1 95 ? 68.163 77.540 37.073 1.00 35.52 88 ALA A N 1
ATOM 619 C CA . ALA A 1 95 ? 68.347 77.747 35.639 1.00 37.43 88 ALA A CA 1
ATOM 620 C C . ALA A 1 95 ? 67.068 77.318 34.936 1.00 39.00 88 ALA A C 1
ATOM 621 O O . ALA A 1 95 ? 66.575 78.005 34.032 1.00 39.59 88 ALA A O 1
ATOM 623 N N . GLN A 1 96 ? 66.521 76.187 35.368 1.00 35.79 89 GLN A N 1
ATOM 624 C CA . GLN A 1 96 ? 65.291 75.658 34.783 1.00 36.95 89 GLN A CA 1
ATOM 625 C C . GLN A 1 96 ? 64.112 76.614 34.977 1.00 36.23 89 GLN A C 1
ATOM 626 O O . GLN A 1 96 ? 63.302 76.791 34.072 1.00 34.38 89 GLN A O 1
ATOM 632 N N . GLU A 1 97 ? 64.000 77.221 36.155 1.00 30.70 90 GLU A N 1
ATOM 633 C CA . GLU A 1 97 ? 62.918 78.176 36.394 1.00 33.56 90 GLU A CA 1
ATOM 634 C C . GLU A 1 97 ? 63.038 79.393 35.452 1.00 28.19 90 GLU A C 1
ATOM 635 O O . GLU A 1 97 ? 62.033 79.951 35.019 1.00 30.83 90 GLU A O 1
ATOM 641 N N . VAL A 1 98 ? 64.267 79.810 35.152 1.00 31.69 91 VAL A N 1
ATOM 642 C CA . VAL A 1 98 ? 64.482 80.941 34.244 1.00 30.11 91 VAL A CA 1
ATOM 643 C C . VAL A 1 98 ? 63.962 80.589 32.849 1.00 32.79 91 VAL A C 1
ATOM 644 O O . VAL A 1 98 ? 63.274 81.396 32.217 1.00 35.47 91 VAL A O 1
ATOM 648 N N . THR A 1 99 ? 64.286 79.381 32.382 1.00 35.23 92 THR A N 1
ATOM 649 C CA . THR A 1 99 ? 63.845 78.912 31.064 1.00 33.63 92 THR A CA 1
ATOM 650 C C . THR A 1 99 ? 62.344 78.997 30.968 1.00 34.69 92 THR A C 1
ATOM 651 O O . THR A 1 99 ? 61.812 79.570 30.017 1.00 36.40 92 THR A O 1
ATOM 655 N N . THR A 1 100 ? 61.666 78.415 31.956 1.00 30.31 93 THR A N 1
ATOM 656 C CA . THR A 1 100 ? 60.207 78.432 32.008 1.00 34.74 93 THR A CA 1
ATOM 657 C C . THR A 1 100 ? 59.679 79.853 32.104 1.00 33.28 93 THR A C 1
ATOM 658 O O . THR A 1 100 ? 58.684 80.210 31.471 1.00 33.82 93 THR A O 1
ATOM 662 N N . THR A 1 101 ? 60.335 80.671 32.913 1.00 30.23 94 THR A N 1
ATOM 663 C CA . THR A 1 101 ? 59.911 82.055 33.050 1.00 30.39 94 THR A CA 1
ATOM 664 C C . THR A 1 101 ? 60.068 82.795 31.710 1.00 29.08 94 THR A C 1
ATOM 665 O O . THR A 1 101 ? 59.171 83.529 31.286 1.00 28.19 94 THR A O 1
ATOM 669 N N . LEU A 1 102 ? 61.191 82.584 31.027 1.00 26.88 95 LEU A N 1
ATOM 670 C CA . LEU A 1 102 ? 61.426 83.285 29.763 1.00 28.53 95 LEU A CA 1
ATOM 671 C C . LEU A 1 102 ? 60.364 83.005 28.696 1.00 35.83 95 LEU A C 1
ATOM 672 O O . LEU A 1 102 ? 59.981 83.910 27.929 1.00 31.42 95 LEU A O 1
ATOM 677 N N . TRP A 1 103 ? 59.878 81.766 28.644 1.00 35.37 96 TRP A N 1
ATOM 678 C CA . TRP A 1 103 ? 58.839 81.415 27.678 1.00 36.80 96 TRP A CA 1
ATOM 679 C C . TRP A 1 103 ? 57.518 82.133 27.986 1.00 39.22 96 TRP A C 1
ATOM 680 O O . TRP A 1 103 ? 56.827 82.591 27.073 1.00 40.63 96 TRP A O 1
ATOM 691 N N . GLU A 1 104 ? 57.167 82.242 29.266 1.00 32.34 97 GLU A N 1
ATOM 692 C CA . GLU A 1 104 ? 55.932 82.922 29.646 1.00 35.03 97 GLU A CA 1
ATOM 693 C C . GLU A 1 104 ? 56.023 84.422 29.358 1.00 35.26 97 GLU A C 1
ATOM 694 O O . GLU A 1 104 ? 55.069 85.035 28.888 1.00 39.50 97 GLU A O 1
ATOM 700 N N . TRP A 1 105 ? 57.163 85.021 29.665 1.00 31.33 98 TRP A N 1
ATOM 701 C CA . TRP A 1 105 ? 57.339 86.447 29.407 1.00 33.63 98 TRP A CA 1
ATOM 702 C C . TRP A 1 105 ? 57.365 86.714 27.900 1.00 33.16 98 TRP A C 1
ATOM 703 O O . TRP A 1 105 ? 56.757 87.671 27.415 1.00 32.71 98 TRP A O 1
ATOM 714 N N . GLY A 1 106 ? 58.057 85.837 27.178 1.00 31.09 99 GLY A N 1
ATOM 715 C CA . GLY A 1 106 ? 58.190 85.968 25.735 1.00 28.47 99 GLY A CA 1
ATOM 716 C C . GLY A 1 106 ? 56.862 86.103 25.015 1.00 34.82 99 GLY A C 1
ATOM 717 O O . GLY A 1 106 ? 56.742 86.891 24.083 1.00 28.22 99 GLY A O 1
ATOM 718 N N . SER A 1 107 ? 55.865 85.336 25.447 1.00 36.23 100 SER A N 1
ATOM 719 C CA . SER A 1 107 ? 54.543 85.378 24.834 1.00 37.06 100 SER A CA 1
ATOM 720 C C . SER A 1 107 ? 53.912 86.743 25.049 1.00 38.59 100 SER A C 1
ATOM 721 O O . SER A 1 107 ? 53.376 87.350 24.120 1.00 39.77 100 SER A O 1
ATOM 724 N N . ILE A 1 108 ? 53.979 87.225 26.284 1.00 35.39 101 ILE A N 1
ATOM 725 C CA . ILE A 1 108 ? 53.425 88.526 26.624 1.00 30.98 101 ILE A CA 1
ATOM 726 C C . ILE A 1 108 ? 54.229 89.645 25.933 1.00 31.16 101 ILE A C 1
ATOM 727 O O . ILE A 1 108 ? 53.674 90.644 25.473 1.00 32.61 101 ILE A O 1
ATOM 732 N N . TRP A 1 109 ? 55.540 89.466 25.846 1.00 31.64 102 TRP A N 1
ATOM 733 C CA . TRP A 1 109 ? 56.407 90.457 25.203 1.00 31.71 102 TRP A CA 1
ATOM 734 C C . TRP A 1 109 ? 55.942 90.743 23.764 1.00 27.59 102 TRP A C 1
ATOM 735 O O . TRP A 1 109 ? 55.910 91.890 23.340 1.00 27.99 102 TRP A O 1
ATOM 746 N N . LYS A 1 110 ? 55.565 89.704 23.022 1.00 29.34 103 LYS A N 1
ATOM 747 C CA . LYS A 1 110 ? 55.096 89.900 21.654 1.00 33.57 103 LYS A CA 1
ATOM 748 C C . LYS A 1 110 ? 53.790 90.698 21.596 1.00 34.49 103 LYS A C 1
ATOM 749 O O . LYS A 1 110 ? 53.582 91.484 20.682 1.00 34.69 103 LYS A O 1
ATOM 755 N N . GLN A 1 111 ? 52.918 90.499 22.578 1.00 34.83 104 GLN A N 1
ATOM 756 C CA . GLN A 1 111 ? 51.664 91.240 22.639 1.00 35.46 104 GLN A CA 1
ATOM 757 C C . GLN A 1 111 ? 51.964 92.695 23.007 1.00 37.90 104 GLN A C 1
ATOM 758 O O . GLN A 1 111 ? 51.259 93.618 22.582 1.00 36.46 104 GLN A O 1
ATOM 764 N N . LEU A 1 112 ? 52.993 92.895 23.828 1.00 29.75 105 LEU A N 1
ATOM 765 C CA . LEU A 1 112 ? 53.379 94.248 24.220 1.00 31.87 105 LEU A CA 1
ATOM 766 C C . LEU A 1 112 ? 53.877 94.935 22.954 1.00 31.01 105 LEU A C 1
ATOM 767 O O . LEU A 1 112 ? 53.627 96.120 22.731 1.00 34.64 105 LEU A O 1
ATOM 772 N N . TYR A 1 113 ? 54.580 94.175 22.119 1.00 30.85 106 TYR A N 1
ATOM 773 C CA . TYR A 1 113 ? 55.117 94.713 20.871 1.00 29.94 106 TYR A CA 1
ATOM 774 C C . TYR A 1 113 ? 53.990 95.170 19.923 1.00 33.40 106 TYR A C 1
ATOM 775 O O . TYR A 1 113 ? 53.981 96.303 19.445 1.00 35.30 106 TYR A O 1
ATOM 784 N N . VAL A 1 114 ? 53.045 94.275 19.662 1.00 31.36 107 VAL A N 1
ATOM 785 C CA . VAL A 1 114 ? 51.938 94.554 18.747 1.00 30.88 107 VAL A CA 1
ATOM 786 C C . VAL A 1 114 ? 51.063 95.726 19.184 1.00 34.09 107 VAL A C 1
ATOM 787 O O . VAL A 1 114 ? 50.509 96.448 18.355 1.00 34.45 107 VAL A O 1
ATOM 791 N N . ALA A 1 115 ? 50.944 95.916 20.489 1.00 36.14 108 ALA A N 1
ATOM 792 C CA . ALA A 1 115 ? 50.131 96.998 21.016 1.00 37.00 108 ALA A CA 1
ATOM 793 C C . ALA A 1 115 ? 50.960 98.257 21.222 1.00 39.49 108 ALA A C 1
ATOM 794 O O . ALA A 1 115 ? 50.450 99.278 21.674 1.00 47.79 108 ALA A O 1
ATOM 796 N N . SER A 1 116 ? 52.241 98.185 20.880 1.00 37.48 109 SER A N 1
ATOM 797 C CA . SER A 1 116 ? 53.140 99.321 21.041 1.00 38.09 109 SER A CA 1
ATOM 798 C C . SER A 1 116 ? 53.179 99.891 22.465 1.00 37.23 109 SER A C 1
ATOM 799 O O . SER A 1 116 ? 53.197 101.103 22.656 1.00 38.52 109 SER A O 1
ATOM 802 N N . LYS A 1 117 ? 53.165 99.017 23.463 1.00 35.10 110 LYS A N 1
ATOM 803 C CA . LYS A 1 117 ? 53.269 99.447 24.866 1.00 36.88 110 LYS A CA 1
ATOM 804 C C . LYS A 1 117 ? 54.783 99.577 24.994 1.00 29.90 110 LYS A C 1
ATOM 805 O O . LYS A 1 117 ? 55.429 98.719 25.586 1.00 32.65 110 LYS A O 1
ATOM 811 N N . LYS A 1 118 ? 55.336 100.646 24.431 1.00 32.78 111 LYS A N 1
ATOM 812 C CA . LYS A 1 118 ? 56.776 100.814 24.375 1.00 32.05 111 LYS A CA 1
ATOM 813 C C . LYS A 1 118 ? 57.588 100.691 25.651 1.00 38.09 111 LYS A C 1
ATOM 814 O O . LYS A 1 118 ? 58.649 100.074 25.632 1.00 35.54 111 LYS A O 1
ATOM 820 N N . GLU A 1 119 ? 57.115 101.281 26.745 1.00 35.52 112 GLU A N 1
ATOM 821 C CA . GLU A 1 119 ? 57.857 101.230 28.000 1.00 40.76 112 GLU A CA 1
ATOM 822 C C . GLU A 1 119 ? 57.955 99.822 28.558 1.00 31.90 112 GLU A C 1
ATOM 823 O O . GLU A 1 119 ? 59.016 99.375 28.966 1.00 34.52 112 GLU A O 1
ATOM 829 N N . ARG A 1 120 ? 56.822 99.145 28.604 1.00 30.06 113 ARG A N 1
ATOM 830 C CA . ARG A 1 120 ? 56.751 97.790 29.129 1.00 33.47 113 ARG A CA 1
ATOM 831 C C . ARG A 1 120 ? 57.514 96.843 28.208 1.00 33.25 113 ARG A C 1
ATOM 832 O O . ARG A 1 120 ? 58.195 95.916 28.669 1.00 31.38 113 ARG A O 1
ATOM 840 N N . PHE A 1 121 ? 57.398 97.078 26.903 1.00 29.42 114 PHE A N 1
ATOM 841 C CA . PHE A 1 121 ? 58.090 96.231 25.937 1.00 28.50 114 PHE A CA 1
ATOM 842 C C . PHE A 1 121 ? 59.592 96.280 26.207 1.00 29.30 114 PHE A C 1
ATOM 843 O O . PHE A 1 121 ? 60.249 95.245 26.304 1.00 26.18 114 PHE A O 1
ATOM 851 N N . LEU A 1 122 ? 60.123 97.494 26.327 1.00 24.61 115 LEU A N 1
ATOM 852 C CA . LEU A 1 122 ? 61.546 97.681 26.585 1.00 31.09 115 LEU A CA 1
ATOM 853 C C . LEU A 1 122 ? 61.959 97.079 27.930 1.00 30.73 115 LEU A C 1
ATOM 854 O O . LEU A 1 122 ? 62.976 96.399 28.031 1.00 30.13 115 LEU A O 1
ATOM 859 N N . GLN A 1 123 ? 61.174 97.367 28.963 1.00 28.95 116 GLN A N 1
ATOM 860 C CA . GLN A 1 123 ? 61.451 96.862 30.300 1.00 30.48 116 GLN A CA 1
ATOM 861 C C . GLN A 1 123 ? 61.518 95.334 30.271 1.00 28.68 116 GLN A C 1
ATOM 862 O O . GLN A 1 123 ? 62.448 94.742 30.800 1.00 27.52 116 GLN A O 1
ATOM 868 N N . VAL A 1 124 ? 60.542 94.694 29.638 1.00 31.42 117 VAL A N 1
ATOM 869 C CA . VAL A 1 124 ? 60.554 93.239 29.567 1.00 28.39 117 VAL A CA 1
ATOM 870 C C . VAL A 1 124 ? 61.742 92.752 28.726 1.00 29.62 117 VAL A C 1
ATOM 871 O O . VAL A 1 124 ? 62.382 91.753 29.059 1.00 30.23 117 VAL A O 1
ATOM 875 N N . GLN A 1 125 ? 62.058 93.472 27.657 1.00 30.17 118 GLN A N 1
ATOM 876 C CA . GLN A 1 125 ? 63.188 93.086 26.811 1.00 30.91 118 GLN A CA 1
ATOM 877 C C . GLN A 1 125 ? 64.501 93.026 27.596 1.00 25.39 118 GLN A C 1
ATOM 878 O O . GLN A 1 125 ? 65.298 92.111 27.422 1.00 22.36 118 GLN A O 1
ATOM 884 N N . SER A 1 126 ? 64.725 94.006 28.458 1.00 24.72 119 SER A N 1
ATOM 885 C CA . SER A 1 126 ? 65.965 94.055 29.220 1.00 30.42 119 SER A CA 1
ATOM 886 C C . SER A 1 126 ? 66.026 92.961 30.280 1.00 27.70 119 SER A C 1
ATOM 887 O O . SER A 1 126 ? 67.079 92.382 30.521 1.00 31.19 119 SER A O 1
ATOM 906 N N . TYR A 1 129 ? 66.931 89.736 28.530 1.00 22.68 122 TYR A N 1
ATOM 907 C CA . TYR A 1 129 ? 68.359 89.616 28.229 1.00 22.23 122 TYR A CA 1
ATOM 908 C C . TYR A 1 129 ? 69.174 89.351 29.500 1.00 22.52 122 TYR A C 1
ATOM 909 O O . TYR A 1 129 ? 70.069 88.501 29.510 1.00 23.27 122 TYR A O 1
ATOM 918 N N . ASP A 1 130 ? 68.883 90.100 30.564 1.00 25.77 123 ASP A N 1
ATOM 919 C CA . ASP A 1 130 ? 69.603 89.918 31.820 1.00 28.52 123 ASP A CA 1
ATOM 920 C C . ASP A 1 130 ? 69.476 88.481 32.322 1.00 23.18 123 ASP A C 1
ATOM 921 O O . ASP A 1 130 ? 70.476 87.854 32.669 1.00 27.86 123 ASP A O 1
ATOM 926 N N . LEU A 1 131 ? 68.249 87.969 32.363 1.00 24.54 124 LEU A N 1
ATOM 927 C CA . LEU A 1 131 ? 68.016 86.613 32.864 1.00 26.18 124 LEU A CA 1
ATOM 928 C C . LEU A 1 131 ? 68.708 85.556 32.012 1.00 30.16 124 LEU A C 1
ATOM 929 O O . LEU A 1 131 ? 69.250 84.586 32.536 1.00 26.69 124 LEU A O 1
ATOM 942 N N . GLU A 1 133 ? 71.411 86.007 30.273 1.00 25.80 126 GLU A N 1
ATOM 943 C CA . GLU A 1 133 ? 72.839 86.122 30.578 1.00 25.04 126 GLU A CA 1
ATOM 944 C C . GLU A 1 133 ? 73.183 85.535 31.957 1.00 26.19 126 GLU A C 1
ATOM 945 O O . GLU A 1 133 ? 74.176 84.813 32.103 1.00 27.84 126 GLU A O 1
ATOM 951 N N . TRP A 1 134 ? 72.370 85.839 32.961 1.00 25.33 127 TRP A N 1
ATOM 952 C CA . TRP A 1 134 ? 72.623 85.329 34.312 1.00 26.72 127 TRP A CA 1
ATOM 953 C C . TRP A 1 134 ? 72.461 83.808 34.381 1.00 25.02 127 TRP A C 1
ATOM 954 O O . TRP A 1 134 ? 73.227 83.121 35.054 1.00 27.83 127 TRP A O 1
ATOM 965 N N . ARG A 1 135 ? 71.461 83.289 33.676 1.00 28.00 128 ARG A N 1
ATOM 966 C CA . ARG A 1 135 ? 71.235 81.860 33.638 1.00 28.99 128 ARG A CA 1
ATOM 967 C C . ARG A 1 135 ? 72.478 81.216 33.046 1.00 31.26 128 ARG A C 1
ATOM 968 O O . ARG A 1 135 ? 72.950 80.190 33.533 1.00 33.99 128 ARG A O 1
ATOM 976 N N . SER A 1 136 ? 73.020 81.828 32.001 1.00 29.50 129 SER A N 1
ATOM 977 C CA . SER A 1 136 ? 74.222 81.290 31.384 1.00 31.66 129 SER A CA 1
ATOM 978 C C . SER A 1 136 ? 75.371 81.325 32.400 1.00 35.55 129 SER A C 1
ATOM 979 O O . SER A 1 136 ? 76.188 80.395 32.474 1.00 31.80 129 SER A O 1
ATOM 982 N N . GLN A 1 137 ? 75.448 82.392 33.191 1.00 30.67 130 GLN A N 1
ATOM 983 C CA . GLN A 1 137 ? 76.508 82.459 34.185 1.00 28.08 130 GLN A CA 1
ATOM 984 C C . GLN A 1 137 ? 76.280 81.386 35.254 1.00 31.93 130 GLN A C 1
ATOM 985 O O . GLN A 1 137 ? 77.218 80.752 35.732 1.00 35.63 130 GLN A O 1
ATOM 991 N N . LEU A 1 138 ? 75.025 81.187 35.628 1.00 27.65 131 LEU A N 1
ATOM 992 C CA . LEU A 1 138 ? 74.687 80.180 36.622 1.00 33.32 131 LEU A CA 1
ATOM 993 C C . LEU A 1 138 ? 75.105 78.791 36.163 1.00 40.18 131 LEU A C 1
ATOM 994 O O . LEU A 1 138 ? 75.609 77.996 36.951 1.00 44.51 131 LEU A O 1
ATOM 999 N N . LEU A 1 139 ? 74.893 78.500 34.885 1.00 39.78 132 LEU A N 1
ATOM 1000 C CA . LEU A 1 139 ? 75.233 77.190 34.337 1.00 41.16 132 LEU A CA 1
ATOM 1001 C C . LEU A 1 139 ? 76.702 77.055 33.948 1.00 40.22 132 LEU A C 1
ATOM 1002 O O . LEU A 1 139 ? 77.154 75.972 33.594 1.00 44.66 132 LEU A O 1
ATOM 1007 N N . SER A 1 140 ? 77.457 78.142 34.033 1.00 35.55 133 SER A N 1
ATOM 1008 C CA . SER A 1 140 ? 78.864 78.097 33.643 1.00 44.13 133 SER A CA 1
ATOM 1009 C C . SER A 1 140 ? 79.778 77.371 34.624 1.00 49.15 133 SER A C 1
ATOM 1010 O O . SER A 1 140 ? 80.815 76.843 34.220 1.00 43.65 133 SER A O 1
ATOM 1013 N N . GLY A 1 141 ? 79.407 77.365 35.905 1.00 48.91 134 GLY A N 1
ATOM 1014 C CA . GLY A 1 141 ? 80.230 76.726 36.918 1.00 47.21 134 GLY A CA 1
ATOM 1015 C C . GLY A 1 141 ? 81.541 77.482 37.053 1.00 50.46 134 GLY A C 1
ATOM 1016 O O . GLY A 1 141 ? 82.544 76.938 37.511 1.00 53.26 134 GLY A O 1
ATOM 1017 N N . THR A 1 142 ? 81.529 78.749 36.658 1.00 47.71 135 THR A N 1
ATOM 1018 C CA . THR A 1 142 ? 82.723 79.585 36.698 1.00 48.46 135 THR A CA 1
ATOM 1019 C C . THR A 1 142 ? 82.710 80.639 37.805 1.00 44.31 135 THR A C 1
ATOM 1020 O O . THR A 1 142 ? 83.682 81.363 37.999 1.00 49.65 135 THR A O 1
ATOM 1024 N N . LEU A 1 143 ? 81.615 80.728 38.541 1.00 40.41 136 LEU A N 1
ATOM 1025 C CA . LEU A 1 143 ? 81.536 81.721 39.597 1.00 42.52 136 LEU A CA 1
ATOM 1026 C C . LEU A 1 143 ? 81.949 81.247 40.976 1.00 41.36 136 LEU A C 1
ATOM 1027 O O . LEU A 1 143 ? 81.549 80.174 41.416 1.00 43.39 136 LEU A O 1
ATOM 1032 N N . PRO A 1 144 ? 82.777 82.041 41.672 1.00 38.30 137 PRO A N 1
ATOM 1033 C CA . PRO A 1 144 ? 83.175 81.624 43.017 1.00 40.90 137 PRO A CA 1
ATOM 1034 C C . PRO A 1 144 ? 81.915 81.614 43.886 1.00 42.58 137 PRO A C 1
ATOM 1035 O O . PRO A 1 144 ? 80.918 82.243 43.549 1.00 39.23 137 PRO A O 1
ATOM 1039 N N . LYS A 1 145 ? 81.975 80.879 44.986 1.00 39.79 138 LYS A N 1
ATOM 1040 C CA . LYS A 1 145 ? 80.875 80.711 45.928 1.00 41.72 138 LYS A CA 1
ATOM 1041 C C . LYS A 1 145 ? 80.084 81.965 46.337 1.00 40.06 138 LYS A C 1
ATOM 1042 O O . LYS A 1 145 ? 78.858 81.999 46.228 1.00 39.32 138 LYS A O 1
ATOM 1048 N N . ASP A 1 146 ? 80.780 82.987 46.815 1.00 39.92 139 ASP A N 1
ATOM 1049 C CA . ASP A 1 146 ? 80.111 84.202 47.277 1.00 40.69 139 ASP A CA 1
ATOM 1050 C C . ASP A 1 146 ? 79.379 84.944 46.162 1.00 37.42 139 ASP A C 1
ATOM 1051 O O . ASP A 1 146 ? 78.236 85.364 46.334 1.00 38.61 139 ASP A O 1
ATOM 1056 N N . GLU A 1 147 ? 80.046 85.101 45.027 1.00 35.98 140 GLU A N 1
ATOM 1057 C CA . GLU A 1 147 ? 79.462 85.775 43.882 1.00 35.38 140 GLU A CA 1
ATOM 1058 C C . GLU A 1 147 ? 78.223 85.008 43.393 1.00 34.82 140 GLU A C 1
ATOM 1059 O O . GLU A 1 147 ? 77.192 85.601 43.078 1.00 32.10 140 GLU A O 1
ATOM 1065 N N . LEU A 1 148 ? 78.319 83.688 43.351 1.00 30.34 141 LEU A N 1
ATOM 1066 C CA . LEU A 1 148 ? 77.210 82.862 42.903 1.00 31.30 141 LEU A CA 1
ATOM 1067 C C . LEU A 1 148 ? 75.958 83.102 43.748 1.00 40.24 141 LEU A C 1
ATOM 1068 O O . LEU A 1 148 ? 74.834 83.158 43.234 1.00 34.40 141 LEU A O 1
ATOM 1073 N N . LYS A 1 149 ? 76.156 83.232 45.057 1.00 38.10 142 LYS A N 1
ATOM 1074 C CA . LYS A 1 149 ? 75.044 83.456 45.964 1.00 37.41 142 LYS A CA 1
ATOM 1075 C C . LYS A 1 149 ? 74.381 84.803 45.651 1.00 34.42 142 LYS A C 1
ATOM 1076 O O . LYS A 1 149 ? 73.151 84.896 45.606 1.00 26.52 142 LYS A O 1
ATOM 1082 N N . GLU A 1 150 ? 75.191 85.839 45.436 1.00 30.44 143 GLU A N 1
ATOM 1083 C CA . GLU A 1 150 ? 74.650 87.160 45.096 1.00 32.16 143 GLU A CA 1
ATOM 1084 C C . GLU A 1 150 ? 73.948 87.078 43.730 1.00 35.78 143 GLU A C 1
ATOM 1085 O O . GLU A 1 150 ? 72.912 87.701 43.525 1.00 31.33 143 GLU A O 1
ATOM 1091 N N . LEU A 1 151 ? 74.498 86.299 42.803 1.00 32.17 144 LEU A N 1
ATOM 1092 C CA . LEU A 1 151 ? 73.872 86.179 41.483 1.00 31.04 144 LEU A CA 1
ATOM 1093 C C . LEU A 1 151 ? 72.502 85.514 41.569 1.00 28.36 144 LEU A C 1
ATOM 1094 O O . LEU A 1 151 ? 71.546 85.965 40.934 1.00 31.75 144 LEU A O 1
ATOM 1099 N N . LYS A 1 152 ? 72.400 84.451 42.356 1.00 29.01 145 LYS A N 1
ATOM 1100 C CA . LYS A 1 152 ? 71.125 83.749 42.517 1.00 35.68 145 LYS A CA 1
ATOM 1101 C C . LYS A 1 152 ? 70.038 84.690 43.025 1.00 33.87 145 LYS A C 1
ATOM 1102 O O . LYS A 1 152 ? 68.875 84.599 42.625 1.00 35.80 145 LYS A O 1
ATOM 1108 N N . GLN A 1 153 ? 70.424 85.601 43.907 1.00 31.62 146 GLN A N 1
ATOM 1109 C CA . GLN A 1 153 ? 69.489 86.571 44.458 1.00 33.90 146 GLN A CA 1
ATOM 1110 C C . GLN A 1 153 ? 69.037 87.588 43.420 1.00 25.90 146 GLN A C 1
ATOM 1111 O O . GLN A 1 153 ? 67.867 87.973 43.392 1.00 27.36 146 GLN A O 1
ATOM 1117 N N . LYS A 1 154 ? 69.961 88.042 42.578 1.00 25.93 147 LYS A N 1
ATOM 1118 C CA . LYS A 1 154 ? 69.591 88.985 41.525 1.00 33.80 147 LYS A CA 1
ATOM 1119 C C . LYS A 1 154 ? 68.599 88.283 40.589 1.00 24.84 147 LYS A C 1
ATOM 1120 O O . LYS A 1 154 ? 67.659 88.897 40.105 1.00 27.69 147 LYS A O 1
ATOM 1126 N N . VAL A 1 155 ? 68.820 86.995 40.346 1.00 31.04 148 VAL A N 1
ATOM 1127 C CA . VAL A 1 155 ? 67.958 86.212 39.451 1.00 28.43 148 VAL A CA 1
ATOM 1128 C C . VAL A 1 155 ? 66.546 86.049 40.007 1.00 32.69 148 VAL A C 1
ATOM 1129 O O . VAL A 1 155 ? 65.564 86.358 39.330 1.00 31.51 148 VAL A O 1
ATOM 1133 N N . THR A 1 156 ? 66.442 85.573 41.244 1.00 29.71 149 THR A N 1
ATOM 1134 C CA . THR A 1 156 ? 65.131 85.375 41.859 1.00 32.29 149 THR A CA 1
ATOM 1135 C C . THR A 1 156 ? 64.374 86.699 42.006 1.00 32.04 149 THR A C 1
ATOM 1136 O O . THR A 1 156 ? 63.150 86.738 41.865 1.00 33.99 149 THR A O 1
ATOM 1140 N N . SER A 1 157 ? 65.094 87.786 42.282 1.00 30.15 150 SER A N 1
ATOM 1141 C CA . SER A 1 157 ? 64.441 89.089 42.422 1.00 31.82 150 SER A CA 1
ATOM 1142 C C . SER A 1 157 ? 63.842 89.562 41.092 1.00 32.25 150 SER A C 1
ATOM 1143 O O . SER A 1 157 ? 62.732 90.081 41.062 1.00 32.16 150 SER A O 1
ATOM 1146 N N . LYS A 1 158 ? 64.582 89.403 39.995 1.00 28.93 151 LYS A N 1
ATOM 1147 C CA . LYS A 1 158 ? 64.075 89.823 38.685 1.00 30.57 151 LYS A CA 1
ATOM 1148 C C . LYS A 1 158 ? 62.900 88.925 38.238 1.00 25.80 151 LYS A C 1
ATOM 1149 O O . LYS A 1 158 ? 61.909 89.412 37.694 1.00 30.61 151 LYS A O 1
ATOM 1155 N N . ILE A 1 159 ? 63.011 87.623 38.462 1.00 27.02 152 ILE A N 1
ATOM 1156 C CA . ILE A 1 159 ? 61.909 86.713 38.121 1.00 26.97 152 ILE A CA 1
ATOM 1157 C C . ILE A 1 159 ? 60.655 87.173 38.873 1.00 30.00 152 ILE A C 1
ATOM 1158 O O . ILE A 1 159 ? 59.601 87.413 38.275 1.00 29.06 152 ILE A O 1
ATOM 1163 N N . ASP A 1 160 ? 60.769 87.316 40.191 1.00 32.10 153 ASP A N 1
ATOM 1164 C CA . ASP A 1 160 ? 59.619 87.742 40.981 1.00 29.78 153 ASP A CA 1
ATOM 1165 C C . ASP A 1 160 ? 59.067 89.106 40.588 1.00 35.86 153 ASP A C 1
ATOM 1166 O O . ASP A 1 160 ? 57.854 89.262 40.449 1.00 37.04 153 ASP A O 1
ATOM 1171 N N . TYR A 1 161 ? 59.934 90.094 40.385 1.00 32.51 154 TYR A N 1
ATOM 1172 C CA . TYR A 1 161 ? 59.428 91.401 40.005 1.00 30.86 154 TYR A CA 1
ATOM 1173 C C . TYR A 1 161 ? 58.744 91.298 38.650 1.00 34.78 154 TYR A C 1
ATOM 1174 O O . TYR A 1 161 ? 57.639 91.797 38.464 1.00 34.70 154 TYR A O 1
ATOM 1183 N N . GLY A 1 162 ? 59.413 90.656 37.697 1.00 34.12 155 GLY A N 1
ATOM 1184 C CA . GLY A 1 162 ? 58.832 90.529 36.377 1.00 33.24 155 GLY A CA 1
ATOM 1185 C C . GLY A 1 162 ? 57.464 89.867 36.437 1.00 35.18 155 GLY A C 1
ATOM 1186 O O . GLY A 1 162 ? 56.510 90.339 35.825 1.00 32.11 155 GLY A O 1
ATOM 1187 N N . ASN A 1 163 ? 57.368 88.757 37.158 1.00 32.09 156 ASN A N 1
ATOM 1188 C CA . ASN A 1 163 ? 56.097 88.056 37.279 1.00 37.54 156 ASN A CA 1
ATOM 1189 C C . ASN A 1 163 ? 55.043 88.957 37.888 1.00 42.74 156 ASN A C 1
ATOM 1190 O O . ASN A 1 163 ? 53.868 88.875 37.537 1.00 38.97 156 ASN A O 1
ATOM 1195 N N . LYS A 1 164 ? 55.466 89.823 38.801 1.00 43.92 157 LYS A N 1
ATOM 1196 C CA . LYS A 1 164 ? 54.533 90.740 39.438 1.00 41.04 157 LYS A CA 1
ATOM 1197 C C . LYS A 1 164 ? 53.969 91.783 38.480 1.00 42.50 157 LYS A C 1
ATOM 1198 O O . LYS A 1 164 ? 52.753 91.926 38.374 1.00 43.86 157 LYS A O 1
ATOM 1204 N N . ILE A 1 165 ? 54.832 92.509 37.770 1.00 41.36 158 ILE A N 1
ATOM 1205 C CA . ILE A 1 165 ? 54.327 93.550 36.876 1.00 41.88 158 ILE A CA 1
ATOM 1206 C C . ILE A 1 165 ? 53.581 92.999 35.674 1.00 43.36 158 ILE A C 1
ATOM 1207 O O . ILE A 1 165 ? 52.769 93.696 35.073 1.00 48.54 158 ILE A O 1
ATOM 1212 N N . LEU A 1 166 ? 53.855 91.753 35.316 1.00 39.44 159 LEU A N 1
ATOM 1213 C CA . LEU A 1 166 ? 53.174 91.153 34.184 1.00 45.96 159 LEU A CA 1
ATOM 1214 C C . LEU A 1 166 ? 51.928 90.427 34.686 1.00 46.66 159 LEU A C 1
ATOM 1215 O O . LEU A 1 166 ? 51.194 89.825 33.909 1.00 49.72 159 LEU A O 1
ATOM 1220 N N . GLU A 1 167 ? 51.703 90.494 35.994 1.00 53.35 160 GLU A N 1
ATOM 1221 C CA . GLU A 1 167 ? 50.546 89.864 36.629 1.00 58.48 160 GLU A CA 1
ATOM 1222 C C . GLU A 1 167 ? 50.532 88.350 36.458 1.00 59.77 160 GLU A C 1
ATOM 1223 O O . GLU A 1 167 ? 49.501 87.770 36.122 1.00 62.32 160 GLU A O 1
ATOM 1229 N N . LEU A 1 168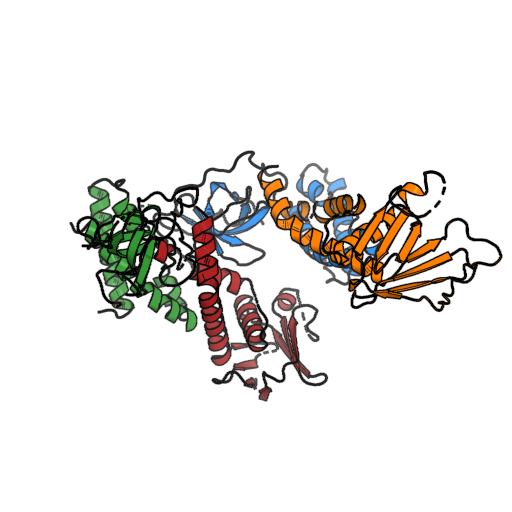 ? 51.676 87.709 36.679 1.00 57.72 161 LEU A N 1
ATOM 1230 C CA . LEU A 1 168 ? 51.758 86.256 36.564 1.00 58.09 161 LEU A CA 1
ATOM 1231 C C . LEU A 1 168 ? 51.764 85.657 37.975 1.00 60.04 161 LEU A C 1
ATOM 1232 O O . LEU A 1 168 ? 51.766 86.392 38.960 1.00 57.79 161 LEU A O 1
ATOM 1237 N N . ASP A 1 169 ? 51.755 84.333 38.080 1.00 67.09 162 ASP A N 1
ATOM 1238 C CA . ASP A 1 169 ? 51.734 83.699 39.393 1.00 75.28 162 ASP A CA 1
ATOM 1239 C C . ASP A 1 169 ? 52.983 84.010 40.213 1.00 76.46 162 ASP A C 1
ATOM 1240 O O . ASP A 1 169 ? 54.104 83.903 39.718 1.00 72.26 162 ASP A O 1
ATOM 1245 N N . LEU A 1 170 ? 52.773 84.387 41.473 1.00 80.50 163 LEU A N 1
ATOM 1246 C CA . LEU A 1 170 ? 53.864 84.723 42.386 1.00 85.48 163 LEU A CA 1
ATOM 1247 C C . LEU A 1 170 ? 54.530 83.473 42.960 1.00 87.17 163 LEU A C 1
ATOM 1248 O O . LEU A 1 170 ? 53.936 82.754 43.763 1.00 89.48 163 LEU A O 1
ATOM 1253 N N . ILE A 1 171 ? 55.771 83.228 42.550 1.00 89.27 164 ILE A N 1
ATOM 1254 C CA . ILE A 1 171 ? 56.527 82.064 43.006 1.00 89.03 164 ILE A CA 1
ATOM 1255 C C . ILE A 1 171 ? 56.919 82.174 44.482 1.00 90.96 164 ILE A C 1
ATOM 1256 O O . ILE A 1 171 ? 57.036 83.276 45.026 1.00 88.46 164 ILE A O 1
ATOM 1261 N N . VAL A 1 172 ? 57.107 81.019 45.119 1.00 91.97 165 VAL A N 1
ATOM 1262 C CA . VAL A 1 172 ? 57.506 80.935 46.523 1.00 93.11 165 VAL A CA 1
ATOM 1263 C C . VAL A 1 172 ? 58.818 80.148 46.589 1.00 95.20 165 VAL A C 1
ATOM 1264 O O . VAL A 1 172 ? 58.895 79.027 46.085 1.00 92.57 165 VAL A O 1
ATOM 1268 N N . ARG A 1 173 ? 59.839 80.737 47.210 1.00 98.59 166 ARG A N 1
ATOM 1269 C CA . ARG A 1 173 ? 61.164 80.120 47.316 1.00 102.94 166 ARG A CA 1
ATOM 1270 C C . ARG A 1 173 ? 61.182 78.596 47.329 1.00 105.13 166 ARG A C 1
ATOM 1271 O O . ARG A 1 173 ? 60.290 77.954 47.885 1.00 107.71 166 ARG A O 1
ATOM 1279 N N . ASP A 1 174 ? 62.213 78.029 46.705 1.00 105.68 167 ASP A N 1
ATOM 1280 C CA . ASP A 1 174 ? 62.390 76.582 46.630 1.00 105.16 167 ASP A CA 1
ATOM 1281 C C . ASP A 1 174 ? 63.851 76.208 46.874 1.00 105.87 167 ASP A C 1
ATOM 1282 O O . ASP A 1 174 ? 64.649 77.115 47.192 1.00 105.70 167 ASP A O 1
ATOM 1287 N N . SER B 2 6 ? 73.851 79.713 11.866 1.00 77.33 530 SER B N 1
ATOM 1288 C CA . SER B 2 6 ? 74.363 78.373 11.439 1.00 76.35 530 SER B CA 1
ATOM 1289 C C . SER B 2 6 ? 73.363 77.639 10.548 1.00 70.49 530 SER B C 1
ATOM 1290 O O . SER B 2 6 ? 72.212 78.054 10.420 1.00 70.32 530 SER B O 1
ATOM 1293 N N . GLY B 2 7 ? 73.817 76.546 9.938 1.00 66.82 531 GLY B N 1
ATOM 1294 C CA . GLY B 2 7 ? 72.964 75.766 9.061 1.00 51.82 531 GLY B CA 1
ATOM 1295 C C . GLY B 2 7 ? 71.586 75.521 9.644 1.00 45.38 531 GLY B C 1
ATOM 1296 O O . GLY B 2 7 ? 70.601 76.054 9.139 1.00 45.93 531 GLY B O 1
ATOM 1297 N N . PRO B 2 8 ? 71.484 74.733 10.727 1.00 41.72 532 PRO B N 1
ATOM 1298 C CA . PRO B 2 8 ? 70.182 74.453 11.333 1.00 35.87 532 PRO B CA 1
ATOM 1299 C C . PRO B 2 8 ? 69.494 75.695 11.904 1.00 33.20 532 PRO B C 1
ATOM 1300 O O . PRO B 2 8 ? 68.274 75.810 11.849 1.00 38.77 532 PRO B O 1
ATOM 1304 N N . ILE B 2 9 ? 70.270 76.623 12.452 1.00 33.70 533 ILE B N 1
ATOM 1305 C CA . ILE B 2 9 ? 69.683 77.830 13.016 1.00 37.31 533 ILE B CA 1
ATOM 1306 C C . ILE B 2 9 ? 69.052 78.678 11.914 1.00 34.53 533 ILE B C 1
ATOM 1307 O O . ILE B 2 9 ? 67.958 79.220 12.083 1.00 34.61 533 ILE B O 1
ATOM 1312 N N . LEU B 2 10 ? 69.726 78.764 10.773 1.00 39.50 534 LEU B N 1
ATOM 1313 C CA . LEU B 2 10 ? 69.193 79.517 9.645 1.00 38.82 534 LEU B CA 1
ATOM 1314 C C . LEU B 2 10 ? 67.874 78.881 9.227 1.00 40.35 534 LEU B C 1
ATOM 1315 O O . LEU B 2 10 ? 66.890 79.580 8.970 1.00 37.99 534 LEU B O 1
ATOM 1320 N N . GLU B 2 11 ? 67.850 77.550 9.180 1.00 42.30 535 GLU B N 1
ATOM 1321 C CA . GLU B 2 11 ? 66.640 76.821 8.805 1.00 40.14 535 GLU B CA 1
ATOM 1322 C C . GLU B 2 11 ? 65.512 77.181 9.761 1.00 38.38 535 GLU B C 1
ATOM 1323 O O . GLU B 2 11 ? 64.369 77.343 9.357 1.00 36.61 535 GLU B O 1
ATOM 1329 N N . LEU B 2 12 ? 65.834 77.273 11.044 1.00 34.37 536 LEU B N 1
ATOM 1330 C CA . LEU B 2 12 ? 64.826 77.606 12.038 1.00 38.60 536 LEU B CA 1
ATOM 1331 C C . LEU B 2 12 ? 64.344 79.051 11.851 1.00 37.05 536 LEU B C 1
ATOM 1332 O O . LEU B 2 12 ? 63.165 79.352 12.032 1.00 36.60 536 LEU B O 1
ATOM 1337 N N . LYS B 2 13 ? 65.262 79.947 11.500 1.00 35.99 537 LYS B N 1
ATOM 1338 C CA . LYS B 2 13 ? 64.883 81.338 11.293 1.00 42.55 537 LYS B CA 1
ATOM 1339 C C . LYS B 2 13 ? 63.910 81.432 10.130 1.00 39.52 537 LYS B C 1
ATOM 1340 O O . LYS B 2 13 ? 62.928 82.158 10.196 1.00 41.71 537 LYS B O 1
ATOM 1346 N N . GLU B 2 14 ? 64.164 80.665 9.075 1.00 49.30 538 GLU B N 1
ATOM 1347 C CA . GLU B 2 14 ? 63.292 80.685 7.902 1.00 47.82 538 GLU B CA 1
ATOM 1348 C C . GLU B 2 14 ? 61.896 80.199 8.230 1.00 44.70 538 GLU B C 1
ATOM 1349 O O . GLU B 2 14 ? 60.914 80.656 7.646 1.00 49.10 538 GLU B O 1
ATOM 1355 N N . LYS B 2 15 ? 61.794 79.266 9.164 1.00 45.95 539 LYS B N 1
ATOM 1356 C CA . LYS B 2 15 ? 60.483 78.759 9.535 1.00 44.64 539 LYS B CA 1
ATOM 1357 C C . LYS B 2 15 ? 59.697 79.746 10.388 1.00 45.17 539 LYS B C 1
ATOM 1358 O O . LYS B 2 15 ? 58.477 79.858 10.259 1.00 43.40 539 LYS B O 1
ATOM 1364 N N . ILE B 2 16 ? 60.394 80.476 11.252 1.00 40.61 540 ILE B N 1
ATOM 1365 C CA . ILE B 2 16 ? 59.717 81.414 12.151 1.00 38.03 540 ILE B CA 1
ATOM 1366 C C . ILE B 2 16 ? 59.534 82.814 11.573 1.00 37.15 540 ILE B C 1
ATOM 1367 O O . ILE B 2 16 ? 58.605 83.527 11.944 1.00 39.84 540 ILE B O 1
ATOM 1372 N N . GLN B 2 17 ? 60.426 83.210 10.675 1.00 34.72 541 GLN B N 1
ATOM 1373 C CA . GLN B 2 17 ? 60.356 84.540 10.095 1.00 37.35 541 GLN B CA 1
ATOM 1374 C C . GLN B 2 17 ? 58.967 85.004 9.651 1.00 42.59 541 GLN B C 1
ATOM 1375 O O . GLN B 2 17 ? 58.605 86.149 9.878 1.00 47.12 541 GLN B O 1
ATOM 1381 N N . PRO B 2 18 ? 58.172 84.125 9.014 1.00 46.99 542 PRO B N 1
ATOM 1382 C CA . PRO B 2 18 ? 56.829 84.509 8.563 1.00 43.10 542 PRO B CA 1
ATOM 1383 C C . PRO B 2 18 ? 55.884 84.987 9.658 1.00 42.37 542 PRO B C 1
ATOM 1384 O O . PRO B 2 18 ? 55.185 85.987 9.489 1.00 41.01 542 PRO B O 1
ATOM 1388 N N . GLU B 2 19 ? 55.841 84.273 10.773 1.00 37.04 543 GLU B N 1
ATOM 1389 C CA . GLU B 2 19 ? 54.964 84.682 11.856 1.00 40.32 543 GLU B CA 1
ATOM 1390 C C . GLU B 2 19 ? 55.459 85.995 12.454 1.00 36.80 543 GLU B C 1
ATOM 1391 O O . GLU B 2 19 ? 54.666 86.801 12.917 1.00 39.93 543 GLU B O 1
ATOM 1397 N N . ILE B 2 20 ? 56.768 86.213 12.448 1.00 33.42 544 ILE B N 1
ATOM 1398 C CA . ILE B 2 20 ? 57.289 87.451 13.016 1.00 37.31 544 ILE B CA 1
ATOM 1399 C C . ILE B 2 20 ? 56.900 88.626 12.113 1.00 32.71 544 ILE B C 1
ATOM 1400 O O . ILE B 2 20 ? 56.488 89.689 12.594 1.00 32.24 544 ILE B O 1
ATOM 1405 N N . LEU B 2 21 ? 57.020 88.434 10.801 1.00 32.76 545 LEU B N 1
ATOM 1406 C CA . LEU B 2 21 ? 56.631 89.493 9.870 1.00 38.31 545 LEU B CA 1
ATOM 1407 C C . LEU B 2 21 ? 55.139 89.801 10.015 1.00 34.76 545 LEU B C 1
ATOM 1408 O O . LEU B 2 21 ? 54.697 90.928 9.783 1.00 36.79 545 LEU B O 1
ATOM 1413 N N . GLU B 2 22 ? 54.372 88.802 10.437 1.00 36.80 546 GLU B N 1
ATOM 1414 C CA . GLU B 2 22 ? 52.942 88.973 10.628 1.00 38.58 546 GLU B CA 1
ATOM 1415 C C . GLU B 2 22 ? 52.678 89.881 11.834 1.00 41.29 546 GLU B C 1
ATOM 1416 O O . GLU B 2 22 ? 51.806 90.751 11.780 1.00 38.18 546 GLU B O 1
ATOM 1422 N N . LEU B 2 23 ? 53.429 89.677 12.920 1.00 36.53 547 LEU B N 1
ATOM 1423 C CA . LEU B 2 23 ? 53.281 90.497 14.130 1.00 38.70 547 LEU B CA 1
ATOM 1424 C C . LEU B 2 23 ? 53.651 91.942 13.829 1.00 32.96 547 LEU B C 1
ATOM 1425 O O . LEU B 2 23 ? 53.014 92.879 14.307 1.00 35.45 547 LEU B O 1
ATOM 1430 N N . ILE B 2 24 ? 54.691 92.105 13.027 1.00 26.19 548 ILE B N 1
ATOM 1431 C CA . ILE B 2 24 ?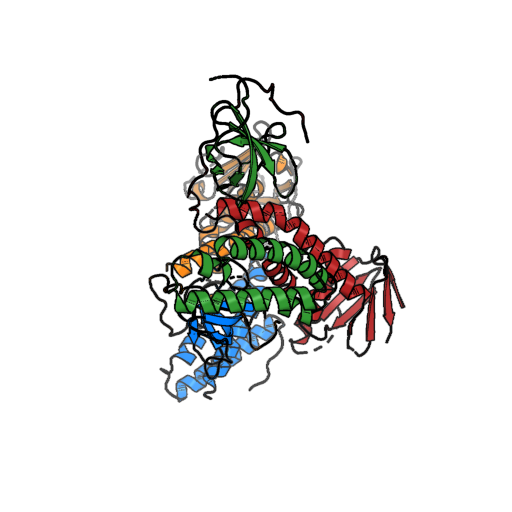 55.174 93.419 12.656 1.00 31.21 548 ILE B CA 1
ATOM 1432 C C . ILE B 2 24 ? 54.117 94.163 11.832 1.00 38.59 548 ILE B C 1
ATOM 1433 O O . ILE B 2 24 ? 53.855 95.360 12.060 1.00 33.03 548 ILE B O 1
ATOM 1438 N N . LYS B 2 25 ? 53.502 93.459 10.882 1.00 36.86 549 LYS B N 1
ATOM 1439 C CA . LYS B 2 25 ? 52.456 94.075 10.070 1.00 39.44 549 LYS B CA 1
ATOM 1440 C C . LYS B 2 25 ? 51.358 94.561 11.002 1.00 40.12 549 LYS B C 1
ATOM 1441 O O . LYS B 2 25 ? 50.894 95.698 10.891 1.00 41.61 549 LYS B O 1
ATOM 1447 N N . GLN B 2 26 ? 50.945 93.693 11.924 1.00 34.86 550 GLN B N 1
ATOM 1448 C CA . GLN B 2 26 ? 49.909 94.051 12.889 1.00 37.75 550 GLN B CA 1
ATOM 1449 C C . GLN B 2 26 ? 50.311 95.265 13.724 1.00 37.04 550 GLN B C 1
ATOM 1450 O O . GLN B 2 26 ? 49.487 96.130 14.008 1.00 38.90 550 GLN B O 1
ATOM 1456 N N . GLN B 2 27 ? 51.578 95.333 14.123 1.00 33.15 551 GLN B N 1
ATOM 1457 C CA . GLN B 2 27 ? 52.029 96.463 14.925 1.00 33.67 551 GLN B CA 1
ATOM 1458 C C . GLN B 2 27 ? 51.961 97.764 14.127 1.00 31.86 551 GLN B C 1
ATOM 1459 O O . GLN B 2 27 ? 51.515 98.790 14.640 1.00 34.17 551 GLN B O 1
ATOM 1465 N N . ARG B 2 28 ? 52.391 97.709 12.874 1.00 30.85 552 ARG B N 1
ATOM 1466 C CA . ARG B 2 28 ? 52.399 98.881 12.005 1.00 36.30 552 ARG B CA 1
ATOM 1467 C C . ARG B 2 28 ? 50.990 99.425 11.775 1.00 33.00 552 ARG B C 1
ATOM 1468 O O . ARG B 2 28 ? 50.760 100.632 11.853 1.00 33.55 552 ARG B O 1
ATOM 1476 N N . LEU B 2 29 ? 50.051 98.527 11.509 1.00 35.59 553 LEU B N 1
ATOM 1477 C CA . LEU B 2 29 ? 48.673 98.921 11.265 1.00 39.43 553 LEU B CA 1
ATOM 1478 C C . LEU B 2 29 ? 48.056 99.521 12.515 1.00 44.26 553 LEU B C 1
ATOM 1479 O O . LEU B 2 29 ? 47.337 100.518 12.432 1.00 44.64 553 LEU B O 1
ATOM 1484 N N . ASN B 2 30 ? 48.336 98.917 13.669 1.00 40.84 554 ASN B N 1
ATOM 1485 C CA . ASN B 2 30 ? 47.816 99.428 14.935 1.00 35.65 554 ASN B CA 1
ATOM 1486 C C . ASN B 2 30 ? 48.323 100.847 15.149 1.00 33.60 554 ASN B C 1
ATOM 1487 O O . ASN B 2 30 ? 47.628 101.676 15.727 1.00 35.02 554 ASN B O 1
ATOM 1492 N N . ARG B 2 31 ? 49.554 101.109 14.717 1.00 31.47 555 ARG B N 1
ATOM 1493 C CA . ARG B 2 31 ? 50.141 102.441 14.844 1.00 38.60 555 ARG B CA 1
ATOM 1494 C C . ARG B 2 31 ? 49.427 103.431 13.927 1.00 38.72 555 ARG B C 1
ATOM 1495 O O . ARG B 2 31 ? 49.187 104.567 14.324 1.00 37.21 555 ARG B O 1
ATOM 1503 N N . LEU B 2 32 ? 49.099 103.006 12.706 1.00 35.34 556 LEU B N 1
ATOM 1504 C CA . LEU B 2 32 ? 48.412 103.901 11.772 1.00 41.44 556 LEU B CA 1
ATOM 1505 C C . LEU B 2 32 ? 47.077 104.314 12.366 1.00 38.38 556 LEU B C 1
ATOM 1506 O O . LEU B 2 32 ? 46.708 105.489 12.321 1.00 38.27 556 LEU B O 1
ATOM 1511 N N . VAL B 2 33 ? 46.375 103.332 12.929 1.00 37.66 557 VAL B N 1
ATOM 1512 C CA . VAL B 2 33 ? 45.083 103.534 13.567 1.00 40.54 557 VAL B CA 1
ATOM 1513 C C . VAL B 2 33 ? 45.196 104.556 14.698 1.00 47.65 557 VAL B C 1
ATOM 1514 O O . VAL B 2 33 ? 44.292 105.377 14.882 1.00 42.43 557 VAL B O 1
ATOM 1518 N N . GLU B 2 34 ? 46.295 104.504 15.456 1.00 43.98 558 GLU B N 1
ATOM 1519 C CA . GLU B 2 34 ? 46.507 105.460 16.549 1.00 48.70 558 GLU B CA 1
ATOM 1520 C C . GLU B 2 34 ? 46.723 106.835 15.923 1.00 46.82 558 GLU B C 1
ATOM 1521 O O . GLU B 2 34 ? 46.338 107.860 16.490 1.00 44.17 558 GLU B O 1
ATOM 1527 N N . GLY B 2 35 ? 47.349 106.845 14.750 1.00 45.85 559 GLY B N 1
ATOM 1528 C CA . GLY B 2 35 ? 47.591 108.089 14.040 1.00 43.91 559 GLY B CA 1
ATOM 1529 C C . GLY B 2 35 ? 48.813 108.848 14.498 1.00 45.95 559 GLY B C 1
ATOM 1530 O O . GLY B 2 35 ? 49.313 108.628 15.598 1.00 48.13 559 GLY B O 1
ATOM 1531 N N . THR B 2 36 ? 49.309 109.744 13.653 1.00 45.24 560 THR B N 1
ATOM 1532 C CA . THR B 2 36 ? 50.481 110.527 14.015 1.00 48.49 560 THR B CA 1
ATOM 1533 C C . THR B 2 36 ? 50.306 111.986 13.606 1.00 48.67 560 THR B C 1
ATOM 1534 O O . THR B 2 36 ? 49.494 112.313 12.737 1.00 41.44 560 THR B 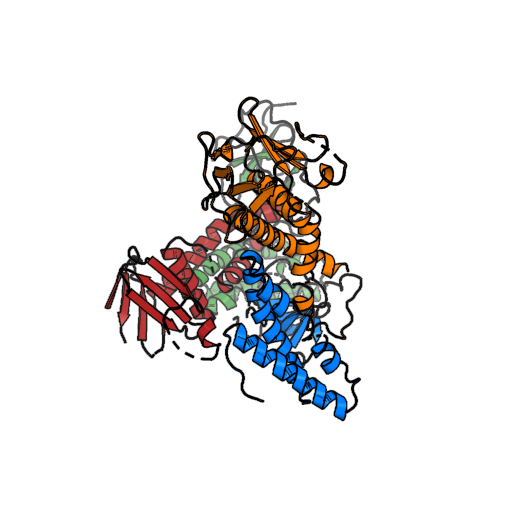O 1
ATOM 1538 N N . CYS B 2 37 ? 51.074 112.857 14.247 1.00 46.74 561 CYS B N 1
ATOM 1539 C CA . CYS B 2 37 ? 51.013 114.281 13.978 1.00 47.59 561 CYS B CA 1
ATOM 1540 C C . CYS B 2 37 ? 52.163 114.691 13.087 1.00 44.90 561 CYS B C 1
ATOM 1541 O O . CYS B 2 37 ? 53.315 114.420 13.398 1.00 46.27 561 CYS B O 1
ATOM 1544 N N . PHE B 2 38 ? 51.842 115.346 11.974 1.00 45.99 562 PHE B N 1
ATOM 1545 C CA . PHE B 2 38 ? 52.850 115.801 11.020 1.00 41.40 562 PHE B CA 1
ATOM 1546 C C . PHE B 2 38 ? 52.936 117.330 10.978 1.00 39.25 562 PHE B C 1
ATOM 1547 O O . PHE B 2 38 ? 52.016 118.026 11.390 1.00 46.43 562 PHE B O 1
ATOM 1555 N N . ARG B 2 39 ? 54.051 117.841 10.472 1.00 43.64 563 ARG B N 1
ATOM 1556 C CA . ARG B 2 39 ? 54.257 119.277 10.334 1.00 49.66 563 ARG B CA 1
ATOM 1557 C C . ARG B 2 39 ? 54.383 119.592 8.850 1.00 53.33 563 ARG B C 1
ATOM 1558 O O . ARG B 2 39 ? 55.323 119.136 8.192 1.00 51.70 563 ARG B O 1
ATOM 1566 N N . LYS B 2 40 ? 53.435 120.361 8.325 1.00 54.25 564 LYS B N 1
ATOM 1567 C CA . LYS B 2 40 ? 53.439 120.733 6.909 1.00 54.32 564 LYS B CA 1
ATOM 1568 C C . LYS B 2 40 ? 54.724 121.446 6.516 1.00 52.18 564 LYS B C 1
ATOM 1569 O O . LYS B 2 40 ? 55.352 122.115 7.336 1.00 52.56 564 LYS B O 1
ATOM 1575 N N . LEU B 2 41 ? 55.117 121.305 5.256 1.00 55.04 565 LEU B N 1
ATOM 1576 C CA . LEU B 2 41 ? 56.306 121.995 4.780 1.00 61.09 565 LEU B CA 1
ATOM 1577 C C . LEU B 2 41 ? 55.821 123.299 4.147 1.00 63.11 565 LEU B C 1
ATOM 1578 O O . LEU B 2 41 ? 54.846 123.309 3.393 1.00 61.86 565 LEU B O 1
ATOM 1583 N N . ASN B 2 42 ? 56.485 124.400 4.477 1.00 68.22 566 ASN B N 1
ATOM 1584 C CA . ASN B 2 42 ? 56.123 125.705 3.933 1.00 74.02 566 ASN B CA 1
ATOM 1585 C C . ASN B 2 42 ? 54.678 126.145 4.188 1.00 75.42 566 ASN B C 1
ATOM 1586 O O . ASN B 2 42 ? 53.971 126.540 3.259 1.00 79.41 566 ASN B O 1
ATOM 1591 N N . ALA B 2 43 ? 54.243 126.074 5.443 1.00 72.35 567 ALA B N 1
ATOM 1592 C CA . ALA B 2 43 ? 52.899 126.507 5.817 1.00 72.72 567 ALA B CA 1
ATOM 1593 C C . ALA B 2 43 ? 53.046 127.959 6.257 1.00 73.16 567 ALA B C 1
ATOM 1594 O O . ALA B 2 43 ? 53.979 128.281 6.993 1.00 74.53 567 ALA B O 1
ATOM 1596 N N . ARG B 2 44 ? 52.145 128.834 5.812 1.00 75.37 568 ARG B N 1
ATOM 1597 C CA . ARG B 2 44 ? 52.225 130.253 6.173 1.00 76.99 568 ARG B CA 1
ATOM 1598 C C . ARG B 2 44 ? 50.868 130.962 6.260 1.00 75.80 568 ARG B C 1
ATOM 1599 O O . ARG B 2 44 ? 49.825 130.321 6.217 1.00 68.69 568 ARG B O 1
ATOM 1607 N N . ARG B 2 45 ? 50.899 132.289 6.387 1.00 77.85 569 ARG B N 1
ATOM 1608 C CA . ARG B 2 45 ? 49.691 133.117 6.483 1.00 73.06 569 ARG B CA 1
ATOM 1609 C C . ARG B 2 45 ? 48.525 132.411 7.180 1.00 71.97 569 ARG B C 1
ATOM 1610 O O . ARG B 2 45 ? 47.576 131.956 6.530 1.00 72.30 569 ARG B O 1
ATOM 1618 N N . ARG B 2 46 ? 48.609 132.339 8.504 1.00 61.66 570 ARG B N 1
ATOM 1619 C CA . ARG B 2 46 ? 47.593 131.723 9.351 1.00 62.27 570 ARG B CA 1
ATOM 1620 C C . ARG B 2 46 ? 47.128 130.296 9.052 1.00 62.47 570 ARG B C 1
ATOM 1621 O O . ARG B 2 46 ? 46.074 129.866 9.535 1.00 59.76 570 ARG B O 1
ATOM 1629 N N . GLN B 2 47 ? 47.909 129.558 8.268 1.00 55.07 571 GLN B N 1
ATOM 1630 C CA . GLN B 2 47 ? 47.577 128.164 7.979 1.00 60.64 571 GLN B CA 1
ATOM 1631 C C . GLN B 2 47 ? 48.161 127.369 9.150 1.00 55.82 571 GLN B C 1
ATOM 1632 O O . GLN B 2 47 ? 49.273 127.652 9.596 1.00 49.92 571 GLN B O 1
ATOM 1638 N N . ASP B 2 48 ? 47.412 126.397 9.656 1.00 58.21 572 ASP B N 1
ATOM 1639 C CA . ASP B 2 48 ? 47.908 125.557 10.743 1.00 57.17 572 ASP B CA 1
ATOM 1640 C C . ASP B 2 48 ? 49.195 124.898 10.249 1.00 55.47 572 ASP B C 1
ATOM 1641 O O . ASP B 2 48 ? 49.238 124.377 9.136 1.00 48.67 572 ASP B O 1
ATOM 1646 N N . LYS B 2 49 ? 50.241 124.933 11.070 1.00 55.09 573 LYS B N 1
ATOM 1647 C CA . LYS B 2 49 ? 51.523 124.345 10.703 1.00 53.26 573 LYS B CA 1
ATOM 1648 C C . LYS B 2 49 ? 51.528 122.830 10.890 1.00 50.12 573 LYS B C 1
ATOM 1649 O O . LYS B 2 49 ? 52.311 122.124 10.262 1.00 45.32 573 LYS B O 1
ATOM 1655 N N . PHE B 2 50 ? 50.639 122.337 11.743 1.00 50.24 574 PHE B N 1
ATOM 1656 C CA . PHE B 2 50 ? 50.560 120.908 12.003 1.00 47.51 574 PHE B CA 1
ATOM 1657 C C . PHE B 2 50 ? 49.223 120.308 11.590 1.00 49.03 574 PHE B C 1
ATOM 1658 O O . PHE B 2 50 ? 48.199 120.990 11.585 1.00 43.70 574 PHE B O 1
ATOM 1666 N N . TRP B 2 51 ? 49.260 119.027 11.223 1.00 45.55 575 TRP B N 1
ATOM 1667 C CA . TRP B 2 51 ? 48.076 118.267 10.854 1.00 42.68 575 TRP B CA 1
ATOM 1668 C C . TRP B 2 51 ? 48.310 116.833 11.302 1.00 45.81 575 TRP B C 1
ATOM 1669 O O . TRP B 2 51 ? 49.398 116.497 11.781 1.00 46.16 575 TRP B O 1
ATOM 1680 N N . TYR B 2 52 ? 47.293 115.993 11.149 1.00 47.26 576 TYR B N 1
ATOM 1681 C CA . TYR B 2 52 ? 47.388 114.600 11.557 1.00 48.01 576 TYR B CA 1
ATOM 1682 C C . TYR B 2 52 ? 46.709 113.692 10.541 1.00 51.69 576 TYR B C 1
ATOM 1683 O O . TYR B 2 52 ? 45.890 114.146 9.737 1.00 49.70 576 TYR B O 1
ATOM 1692 N N . CYS B 2 53 ? 47.043 112.405 10.611 1.00 47.20 577 CYS B N 1
ATOM 1693 C CA . CYS B 2 53 ? 46.448 111.386 9.756 1.00 39.41 577 CYS B CA 1
ATOM 1694 C C . CYS B 2 53 ? 46.336 110.112 10.588 1.00 45.21 577 CYS B C 1
ATOM 1695 O O . CYS B 2 53 ? 47.203 109.821 11.417 1.00 42.82 577 CYS B O 1
ATOM 1698 N N . ARG B 2 54 ? 45.252 109.373 10.390 1.00 42.98 578 ARG B N 1
ATOM 1699 C CA . ARG B 2 54 ? 45.028 108.132 11.109 1.00 44.89 578 ARG B CA 1
ATOM 1700 C C . ARG B 2 54 ? 44.223 107.180 10.238 1.00 47.68 578 ARG B C 1
ATOM 1701 O O . ARG B 2 54 ? 43.383 107.598 9.445 1.00 42.87 578 ARG B O 1
ATOM 1709 N N . LEU B 2 55 ? 44.484 105.893 10.407 1.00 46.36 579 LEU B N 1
ATOM 1710 C CA . LEU B 2 55 ? 43.804 104.859 9.647 1.00 47.08 579 LEU B CA 1
ATOM 1711 C C . LEU B 2 55 ? 42.595 104.388 10.443 1.00 47.51 579 LEU B C 1
ATOM 1712 O O . LEU B 2 55 ? 42.664 104.239 11.660 1.00 45.80 579 LEU B O 1
ATOM 1717 N N . SER B 2 56 ? 41.477 104.181 9.756 1.00 52.77 580 SER B N 1
ATOM 1718 C CA . SER B 2 56 ? 40.260 103.722 10.409 1.00 55.84 580 SER B CA 1
ATOM 1719 C C . SER B 2 56 ? 40.497 102.369 11.072 1.00 57.62 580 SER B C 1
ATOM 1720 O O . SER B 2 56 ? 41.262 101.546 10.570 1.00 58.87 580 SER B O 1
ATOM 1723 N N . PRO B 2 57 ? 39.833 102.121 12.209 1.00 58.30 581 PRO B N 1
ATOM 1724 C CA . PRO B 2 57 ? 39.972 100.866 12.949 1.00 60.39 581 PRO B CA 1
ATOM 1725 C C . PRO B 2 57 ? 39.674 99.616 12.135 1.00 61.00 581 PRO B C 1
ATOM 1726 O O . PRO B 2 57 ? 40.053 98.511 12.523 1.00 61.47 581 PRO B O 1
ATOM 1730 N N . ASN B 2 58 ? 39.009 99.787 11.001 1.00 56.89 582 ASN B N 1
ATOM 1731 C CA . ASN B 2 58 ? 38.683 98.643 10.164 1.00 60.41 582 ASN B CA 1
ATOM 1732 C C . ASN B 2 58 ? 39.739 98.506 9.072 1.00 60.94 582 ASN B C 1
ATOM 1733 O O . ASN B 2 58 ? 39.793 97.492 8.377 1.00 62.08 582 ASN B O 1
ATOM 1738 N N . HIS B 2 59 ? 40.565 99.545 8.936 1.00 58.63 583 HIS B N 1
ATOM 1739 C CA . HIS B 2 59 ? 41.660 99.609 7.965 1.00 55.31 583 HIS B CA 1
ATOM 1740 C C . HIS B 2 59 ? 41.256 99.944 6.529 1.00 59.37 583 HIS B C 1
ATOM 1741 O O . HIS B 2 59 ? 41.939 99.538 5.590 1.00 59.35 583 HIS B O 1
ATOM 1748 N N . LYS B 2 60 ? 40.171 100.688 6.338 1.00 58.20 584 LYS B N 1
ATOM 1749 C CA . LYS B 2 60 ? 39.760 101.013 4.977 1.00 59.23 584 LYS B CA 1
ATOM 1750 C C . LYS B 2 60 ? 39.927 102.467 4.566 1.00 59.24 584 LYS B C 1
ATOM 1751 O O . LYS B 2 60 ? 40.067 102.763 3.380 1.00 61.68 584 LYS B O 1
ATOM 1757 N N . VAL B 2 61 ? 39.922 103.380 5.532 1.00 56.90 585 VAL B N 1
ATOM 1758 C CA . VAL B 2 61 ? 40.073 104.790 5.199 1.00 55.61 585 VAL B CA 1
ATOM 1759 C C . VAL B 2 61 ? 41.042 105.522 6.110 1.00 50.58 585 VAL B C 1
ATOM 1760 O O . VAL B 2 61 ? 41.214 105.170 7.271 1.00 55.79 585 VAL B O 1
ATOM 1764 N N . LEU B 2 62 ? 41.669 106.549 5.560 1.00 50.33 586 LEU B N 1
ATOM 1765 C CA . LEU B 2 62 ? 42.607 107.374 6.302 1.00 52.07 586 LEU B CA 1
ATOM 1766 C C . LEU B 2 62 ? 41.928 108.709 6.565 1.00 54.07 586 LEU B C 1
ATOM 1767 O O . LEU B 2 62 ? 41.479 109.380 5.629 1.00 57.28 586 LEU B O 1
ATOM 1772 N N . HIS B 2 63 ? 41.843 109.082 7.837 1.00 44.66 587 HIS B N 1
ATOM 1773 C CA . HIS B 2 63 ? 41.230 110.340 8.239 1.00 42.14 587 HIS B CA 1
ATOM 1774 C C . HIS B 2 63 ? 42.358 111.325 8.521 1.00 48.56 587 HIS B C 1
ATOM 1775 O O . HIS B 2 63 ? 43.358 110.953 9.137 1.00 44.34 587 HIS B O 1
ATOM 1782 N N . TYR B 2 64 ? 42.225 112.569 8.066 1.00 44.89 588 TYR B N 1
ATOM 1783 C CA . TYR B 2 64 ? 43.269 113.560 8.325 1.00 47.57 588 TYR B CA 1
ATOM 1784 C C . TYR B 2 64 ? 42.717 114.985 8.447 1.00 50.30 588 TYR B C 1
ATOM 1785 O O . TYR B 2 64 ? 41.553 115.230 8.126 1.00 44.37 588 TYR B O 1
ATOM 1794 N N . GLY B 2 65 ? 43.556 115.909 8.923 1.00 42.84 589 GLY B N 1
ATOM 1795 C CA . GLY B 2 65 ? 43.150 117.299 9.088 1.00 49.71 589 GLY B CA 1
ATOM 1796 C C . GLY B 2 65 ? 44.155 118.104 9.900 1.00 53.29 589 GLY B C 1
ATOM 1797 O O . GLY B 2 65 ? 45.113 117.543 10.434 1.00 51.23 589 GLY B O 1
ATOM 1798 N N . ASP B 2 66 ? 43.939 119.415 9.999 1.00 54.72 590 ASP B N 1
ATOM 1799 C CA . ASP B 2 66 ? 44.838 120.299 10.750 1.00 53.19 590 ASP B CA 1
ATOM 1800 C C . ASP B 2 66 ? 44.751 120.140 12.259 1.00 51.93 590 ASP B C 1
ATOM 1801 O O . ASP B 2 66 ? 43.798 119.573 12.782 1.00 47.52 590 ASP B O 1
ATOM 1806 N N . LEU B 2 67 ? 45.753 120.682 12.946 1.00 57.62 591 LEU B N 1
ATOM 1807 C CA . LEU B 2 67 ? 45.836 120.642 14.402 1.00 66.33 591 LEU B CA 1
ATOM 1808 C C . LEU B 2 67 ? 46.165 122.016 14.981 1.00 73.08 591 LEU B C 1
ATOM 1809 O O . LEU B 2 67 ? 46.523 122.942 14.252 1.00 72.63 591 LEU B O 1
ATOM 1814 N N . GLU B 2 68 ? 46.040 122.127 16.301 1.00 82.05 592 GLU B N 1
ATOM 1815 C CA . GLU B 2 68 ? 46.337 123.359 17.027 1.00 90.33 592 GLU B CA 1
ATOM 1816 C C . GLU B 2 68 ? 47.427 123.040 18.046 1.00 95.32 592 GLU B C 1
ATOM 1817 O O . GLU B 2 68 ? 47.134 122.577 19.148 1.00 96.65 592 GLU B O 1
ATOM 1823 N N . GLU B 2 69 ? 48.681 123.288 17.674 1.00 100.33 593 GLU B N 1
ATOM 1824 C CA . GLU B 2 69 ? 49.821 123.008 18.547 1.00 104.47 593 GLU B CA 1
ATOM 1825 C C . GLU B 2 69 ? 50.031 124.095 19.604 1.00 106.12 593 GLU B C 1
ATOM 1826 O O . GLU B 2 69 ? 50.608 125.148 19.325 1.00 105.94 593 GLU B O 1
ATOM 1832 N N . SER B 2 70 ? 49.566 123.822 20.821 1.00 107.80 594 SER B N 1
ATOM 1833 C CA . SER B 2 70 ? 49.684 124.763 21.931 1.00 109.11 594 SER B CA 1
ATOM 1834 C C . SER B 2 70 ? 50.286 124.079 23.161 1.00 110.03 594 SER B C 1
ATOM 1835 O O . SER B 2 70 ? 50.427 122.856 23.192 1.00 110.13 594 SER B O 1
ATOM 1838 N N . PRO B 2 71 ? 50.656 124.865 24.189 1.00 110.83 595 PRO B N 1
ATOM 1839 C CA . PRO B 2 71 ? 51.241 124.306 25.414 1.00 111.75 595 PRO B CA 1
ATOM 1840 C C . PRO B 2 71 ? 50.294 123.318 26.094 1.00 112.66 595 PRO B C 1
ATOM 1841 O O . PRO B 2 71 ? 50.732 122.368 26.746 1.00 112.17 595 PRO B O 1
ATOM 1845 N N . GLN B 2 72 ? 48.994 123.556 25.933 1.00 113.02 596 GLN B N 1
ATOM 1846 C CA . GLN B 2 72 ? 47.960 122.709 26.518 1.00 112.72 596 GLN B CA 1
ATOM 1847 C C . GLN B 2 72 ? 47.803 121.378 25.796 1.00 112.93 596 GLN B C 1
ATOM 1848 O O . GLN B 2 72 ? 47.914 120.316 26.410 1.00 112.36 596 GLN B O 1
ATOM 1854 N N . GLY B 2 73 ? 47.542 121.434 24.494 1.00 112.63 597 GLY B N 1
ATOM 1855 C CA . GLY B 2 73 ? 47.374 120.208 23.738 1.00 113.81 597 GLY B CA 1
ATOM 1856 C C . GLY B 2 73 ? 47.561 120.345 22.240 1.00 114.22 597 GLY B C 1
ATOM 1857 O O . GLY B 2 73 ? 48.536 120.935 21.774 1.00 114.45 597 GLY B O 1
ATOM 1858 N N . GLU B 2 74 ? 46.615 119.792 21.487 1.00 113.94 598 GLU B N 1
ATOM 1859 C CA . GLU B 2 74 ? 46.657 119.824 20.031 1.00 113.81 598 GLU B CA 1
ATOM 1860 C C . GLU B 2 74 ? 45.292 119.461 19.454 1.00 114.34 598 GLU B C 1
ATOM 1861 O O . GLU B 2 74 ? 45.129 118.403 18.848 1.00 116.07 598 GLU B O 1
ATOM 1867 N N . VAL B 2 75 ? 44.313 120.340 19.641 1.00 113.47 599 VAL B N 1
ATOM 1868 C CA . VAL B 2 75 ? 42.969 120.085 19.140 1.00 111.93 599 VAL B CA 1
ATOM 1869 C C . VAL B 2 75 ? 42.907 120.014 17.615 1.00 110.37 599 VAL B C 1
ATOM 1870 O O . VAL B 2 75 ? 43.308 120.947 16.917 1.00 109.33 599 VAL B O 1
ATOM 1874 N N . PRO B 2 76 ? 42.413 118.885 17.081 1.00 109.25 600 PRO B N 1
ATOM 1875 C CA . PRO B 2 76 ? 42.291 118.675 15.637 1.00 107.78 600 PRO B CA 1
ATOM 1876 C C . PRO B 2 76 ? 40.961 119.169 15.078 1.00 106.34 600 PRO B C 1
ATOM 1877 O O . PRO B 2 76 ? 39.894 118.773 15.550 1.00 106.57 600 PRO B O 1
ATOM 1881 N N . HIS B 2 77 ? 41.027 120.043 14.081 1.00 103.69 601 HIS B N 1
ATOM 1882 C CA . HIS B 2 77 ? 39.822 120.555 13.448 1.00 102.09 601 HIS B CA 1
ATOM 1883 C C . HIS B 2 77 ? 39.894 120.271 11.954 1.00 100.35 601 HIS B C 1
ATOM 1884 O O . HIS B 2 77 ? 40.672 120.879 11.220 1.00 98.83 601 HIS B O 1
ATOM 1891 N N . ASP B 2 78 ? 39.077 119.320 11.520 1.00 98.73 602 ASP B N 1
ATOM 1892 C CA . ASP B 2 78 ? 39.038 118.903 10.126 1.00 96.49 602 ASP B CA 1
ATOM 1893 C C . ASP B 2 78 ? 38.462 119.944 9.180 1.00 94.33 602 ASP B C 1
ATOM 1894 O O . ASP B 2 78 ? 37.783 120.885 9.600 1.00 91.69 602 ASP B O 1
ATOM 1899 N N . SER B 2 79 ? 38.751 119.756 7.896 1.00 91.47 603 SER B N 1
ATOM 1900 C CA . SER B 2 79 ? 38.270 120.638 6.842 1.00 88.66 603 SER B CA 1
ATOM 1901 C C . SER B 2 79 ? 37.314 119.843 5.959 1.00 83.52 603 SER B C 1
ATOM 1902 O O . SER B 2 79 ? 36.948 118.715 6.292 1.00 79.74 603 SER B O 1
ATOM 1905 N N . LEU B 2 80 ? 36.906 120.432 4.841 1.00 80.67 604 LEU B N 1
ATOM 1906 C CA . LEU B 2 80 ? 36.001 119.749 3.927 1.00 77.21 604 LEU B CA 1
ATOM 1907 C C . LEU B 2 80 ? 36.661 118.450 3.479 1.00 72.48 604 LEU B C 1
ATOM 1908 O O . LEU B 2 80 ? 36.088 117.370 3.632 1.00 70.86 604 LEU B O 1
ATOM 1913 N N . GLN B 2 81 ? 37.866 118.562 2.928 1.00 67.31 605 GLN B N 1
ATOM 1914 C CA . GLN B 2 81 ? 38.618 117.392 2.497 1.00 64.14 605 GLN B CA 1
ATOM 1915 C C . GLN B 2 81 ? 39.081 116.753 3.809 1.00 59.35 605 GLN B C 1
ATOM 1916 O O . GLN B 2 81 ? 39.954 117.276 4.504 1.00 57.32 605 GLN B O 1
ATOM 1922 N N . ASP B 2 82 ? 38.480 115.611 4.114 1.00 52.74 606 ASP B N 1
ATOM 1923 C CA . ASP B 2 82 ? 38.672 114.901 5.369 1.00 56.36 606 ASP B CA 1
ATOM 1924 C C . ASP B 2 82 ? 39.208 113.468 5.263 1.00 56.80 606 ASP B C 1
ATOM 1925 O O . ASP B 2 82 ? 39.847 112.965 6.194 1.00 53.12 606 ASP B O 1
ATOM 1930 N N . LYS B 2 83 ? 38.945 112.803 4.145 1.00 53.85 607 LYS B N 1
ATOM 1931 C CA . LYS B 2 83 ? 39.366 111.415 4.011 1.00 55.68 607 LYS B CA 1
ATOM 1932 C C . LYS B 2 83 ? 40.058 111.015 2.718 1.00 52.39 607 LYS B C 1
ATOM 1933 O O . LYS B 2 83 ? 40.076 111.751 1.731 1.00 51.49 607 LYS B O 1
ATOM 1939 N N . LEU B 2 84 ? 40.616 109.810 2.758 1.00 54.04 608 LEU B N 1
ATOM 1940 C CA . LEU B 2 84 ? 41.308 109.201 1.636 1.00 56.41 608 LEU B CA 1
ATOM 1941 C C . LEU B 2 84 ? 41.139 107.701 1.833 1.00 57.22 608 LEU B C 1
ATOM 1942 O O . LEU B 2 84 ? 41.858 107.093 2.632 1.00 53.98 608 LEU B O 1
ATOM 1947 N N . PRO B 2 85 ? 40.160 107.090 1.140 1.00 58.77 609 PRO B N 1
ATOM 1948 C CA . PRO B 2 85 ? 39.922 105.647 1.262 1.00 57.70 609 PRO B CA 1
ATOM 1949 C C . PRO B 2 85 ? 41.129 104.852 0.767 1.00 57.80 609 PRO B C 1
ATOM 1950 O O . PRO B 2 85 ? 41.756 105.215 -0.231 1.00 54.52 609 PRO B O 1
ATOM 1954 N N . VAL B 2 86 ? 41.455 103.775 1.475 1.00 58.85 610 VAL B N 1
ATOM 1955 C CA . VAL B 2 86 ? 42.589 102.935 1.104 1.00 59.06 610 VAL B CA 1
ATOM 1956 C C . VAL B 2 86 ? 42.384 102.279 -0.265 1.00 59.38 610 VAL B C 1
ATOM 1957 O O . VAL B 2 86 ? 43.265 102.329 -1.129 1.00 53.48 610 VAL B O 1
ATOM 1961 N N . ALA B 2 87 ? 41.218 101.663 -0.448 1.00 57.83 611 ALA B N 1
ATOM 1962 C CA . ALA B 2 87 ? 40.880 100.979 -1.695 1.00 60.16 611 ALA B CA 1
ATOM 1963 C C . ALA B 2 87 ? 41.117 101.834 -2.931 1.00 58.89 611 ALA B C 1
ATOM 1964 O O . ALA B 2 87 ? 41.233 101.302 -4.031 1.00 56.19 611 ALA B O 1
ATOM 1966 N N . ASP B 2 88 ? 41.185 103.153 -2.752 1.00 57.85 612 ASP B N 1
ATOM 1967 C CA . ASP B 2 88 ? 41.417 104.060 -3.873 1.00 60.22 612 ASP B CA 1
ATOM 1968 C C . ASP B 2 88 ? 42.876 104.470 -4.002 1.00 60.06 612 ASP B C 1
ATOM 1969 O O . ASP B 2 88 ? 43.225 105.308 -4.837 1.00 63.91 612 ASP B O 1
ATOM 1974 N N . ILE B 2 89 ? 43.733 103.889 -3.172 1.00 58.30 613 ILE B N 1
ATOM 1975 C CA . ILE B 2 89 ? 45.151 104.221 -3.226 1.00 60.83 613 ILE B CA 1
ATOM 1976 C C . ILE B 2 89 ? 45.797 103.473 -4.384 1.00 63.30 613 ILE B C 1
ATOM 1977 O O . ILE B 2 89 ? 45.625 102.263 -4.526 1.00 61.22 613 ILE B O 1
ATOM 1982 N N . LYS B 2 90 ? 46.546 104.194 -5.208 1.00 65.55 614 LYS B N 1
ATOM 1983 C CA . LYS B 2 90 ? 47.183 103.572 -6.356 1.00 71.86 614 LYS B CA 1
ATOM 1984 C C . LYS B 2 90 ? 48.680 103.412 -6.153 1.00 71.17 614 LYS B C 1
ATOM 1985 O O . LYS B 2 90 ? 49.307 102.553 -6.773 1.00 71.27 614 LYS B O 1
ATOM 1991 N N . ALA B 2 91 ? 49.253 104.228 -5.275 1.00 68.96 615 ALA B N 1
ATOM 1992 C CA . ALA B 2 91 ? 50.685 104.143 -5.016 1.00 66.11 615 ALA B CA 1
ATOM 1993 C C . ALA B 2 91 ? 51.164 105.026 -3.872 1.00 64.82 615 ALA B C 1
ATOM 1994 O O . ALA B 2 91 ? 50.464 105.945 -3.430 1.00 59.56 615 ALA B O 1
ATOM 1996 N N . VAL B 2 92 ? 52.367 104.717 -3.397 1.00 57.78 616 VAL B N 1
ATOM 1997 C CA . VAL B 2 92 ? 53.016 105.475 -2.340 1.00 58.96 616 VAL B CA 1
ATOM 1998 C C . VAL B 2 92 ? 54.417 105.733 -2.850 1.00 55.66 616 VAL B C 1
ATOM 1999 O O . VAL B 2 92 ? 55.132 104.801 -3.219 1.00 58.84 616 VAL B O 1
ATOM 2003 N N . VAL B 2 93 ? 54.808 106.998 -2.891 1.00 54.71 617 VAL B N 1
ATOM 2004 C CA . VAL B 2 93 ? 56.135 107.349 -3.364 1.00 49.32 617 VAL B CA 1
ATOM 2005 C C . VAL B 2 93 ? 56.884 108.034 -2.235 1.00 51.33 617 VAL B C 1
ATOM 2006 O O . VAL B 2 93 ? 56.266 108.565 -1.311 1.00 48.74 617 VAL B O 1
ATOM 2010 N N . THR B 2 94 ? 58.211 108.012 -2.305 1.00 49.34 618 THR B N 1
ATOM 2011 C CA . THR B 2 94 ? 59.037 108.614 -1.273 1.00 51.61 618 THR B CA 1
ATOM 2012 C C . THR B 2 94 ? 60.171 109.403 -1.909 1.00 57.36 618 THR B C 1
ATOM 2013 O O . THR B 2 94 ? 60.477 109.215 -3.082 1.00 58.54 618 THR B O 1
ATOM 2017 N N . GLY B 2 95 ? 60.789 110.284 -1.123 1.00 60.67 619 GLY B N 1
ATOM 2018 C CA . GLY B 2 95 ? 61.900 111.082 -1.614 1.00 62.94 619 GLY B CA 1
ATOM 2019 C C . GLY B 2 95 ? 61.599 111.944 -2.827 1.00 67.18 619 GLY B C 1
ATOM 2020 O O . GLY B 2 95 ? 60.529 112.547 -2.924 1.00 63.91 619 GLY B O 1
ATOM 2021 N N . LYS B 2 96 ? 62.553 111.995 -3.755 1.00 69.40 620 LYS B N 1
ATOM 2022 C CA . LYS B 2 96 ? 62.427 112.788 -4.972 1.00 69.73 620 LYS B CA 1
ATOM 2023 C C . LYS B 2 96 ? 61.228 112.400 -5.828 1.00 69.87 620 LYS B C 1
ATOM 2024 O O . LYS B 2 96 ? 60.837 113.141 -6.731 1.00 70.92 620 LYS B O 1
ATOM 2030 N N . ASP B 2 97 ? 60.644 111.241 -5.553 1.00 66.23 621 ASP B N 1
ATOM 2031 C CA . ASP B 2 97 ? 59.482 110.805 -6.309 1.00 67.74 621 ASP B CA 1
ATOM 2032 C C . ASP B 2 97 ? 58.256 111.563 -5.825 1.00 69.98 621 ASP B C 1
ATOM 2033 O O . ASP B 2 97 ? 57.208 111.541 -6.469 1.00 72.93 621 ASP B O 1
ATOM 2038 N N . CYS B 2 98 ? 58.395 112.231 -4.684 1.00 69.35 622 CYS B N 1
ATOM 2039 C CA . CYS B 2 98 ? 57.295 112.989 -4.104 1.00 71.46 622 CYS B CA 1
ATOM 2040 C C . CYS B 2 98 ? 57.044 114.297 -4.844 1.00 75.65 622 CYS B C 1
ATOM 2041 O O . CYS B 2 98 ? 57.968 115.073 -5.090 1.00 76.68 622 CYS B O 1
ATOM 2044 N N . PRO B 2 99 ? 55.777 114.559 -5.200 1.00 78.13 623 PRO B N 1
ATOM 2045 C CA . PRO B 2 99 ? 55.389 115.778 -5.916 1.00 79.68 623 PRO B CA 1
ATOM 2046 C C . PRO B 2 99 ? 55.825 117.057 -5.207 1.00 81.65 623 PRO B C 1
ATOM 2047 O O . PRO B 2 99 ? 56.201 118.037 -5.850 1.00 82.02 623 PRO B O 1
ATOM 2051 N N . HIS B 2 100 ? 55.776 117.043 -3.881 1.00 83.17 624 HIS B N 1
ATOM 2052 C CA . HIS B 2 100 ? 56.171 118.208 -3.105 1.00 87.24 624 HIS B CA 1
ATOM 2053 C C . HIS B 2 100 ? 57.685 118.317 -2.987 1.00 87.66 624 HIS B C 1
ATOM 2054 O O . HIS B 2 100 ? 58.197 119.107 -2.198 1.00 88.52 624 HIS B O 1
ATOM 2069 N N . ASN B 2 110 ? 65.532 121.514 1.599 1.00 103.92 634 ASN B N 1
ATOM 2070 C CA . ASN B 2 110 ? 66.542 120.778 2.350 1.00 103.58 634 ASN B CA 1
ATOM 2071 C C . ASN B 2 110 ? 66.802 119.416 1.720 1.00 101.81 634 ASN B C 1
ATOM 2072 O O . ASN B 2 110 ? 66.494 119.182 0.550 1.00 99.41 634 ASN B O 1
ATOM 2077 N N . LYS B 2 111 ? 67.375 118.528 2.526 1.00 100.95 635 LYS B N 1
ATOM 2078 C CA . LYS B 2 111 ? 67.691 117.159 2.131 1.00 98.15 635 LYS B CA 1
ATOM 2079 C C . LYS B 2 111 ? 67.275 116.266 3.291 1.00 96.16 635 LYS B C 1
ATOM 2080 O O . LYS B 2 111 ? 66.940 115.093 3.114 1.00 92.99 635 LYS B O 1
ATOM 2086 N N . GLU B 2 112 ? 67.309 116.849 4.485 1.00 94.45 636 GLU B N 1
ATOM 2087 C CA . GLU B 2 112 ? 66.927 116.156 5.704 1.00 91.46 636 GLU B CA 1
ATOM 2088 C C . GLU B 2 112 ? 65.458 115.788 5.578 1.00 88.39 636 GLU B C 1
ATOM 2089 O O . GLU B 2 112 ? 64.988 114.842 6.207 1.00 88.63 636 GLU B O 1
ATOM 2095 N N . VAL B 2 113 ? 64.739 116.548 4.755 1.00 82.73 637 VAL B N 1
ATOM 2096 C CA . VAL B 2 113 ? 63.317 116.312 4.544 1.00 79.11 637 VAL B CA 1
ATOM 2097 C C . VAL B 2 113 ? 63.073 115.233 3.488 1.00 75.45 637 VAL B C 1
ATOM 2098 O O . VAL B 2 113 ? 62.067 114.524 3.544 1.00 71.83 637 VAL B O 1
ATOM 2102 N N . LEU B 2 114 ? 63.988 115.114 2.528 1.00 72.15 638 LEU B N 1
ATOM 2103 C CA . LEU B 2 114 ? 63.865 114.103 1.479 1.00 69.39 638 LEU B CA 1
ATOM 2104 C C . LEU B 2 114 ? 63.684 112.742 2.121 1.00 66.30 638 LEU B C 1
ATOM 2105 O O . LEU B 2 114 ? 62.826 111.958 1.720 1.00 65.81 638 LEU B O 1
ATOM 2110 N N . GLU B 2 115 ? 64.506 112.483 3.132 1.00 65.98 639 GLU B N 1
ATOM 2111 C CA . GLU B 2 115 ? 64.488 111.222 3.861 1.00 63.87 639 GLU B CA 1
ATOM 2112 C C . GLU B 2 115 ? 63.210 110.988 4.660 1.00 62.09 639 GLU B C 1
ATOM 2113 O O . GLU B 2 115 ? 62.926 109.856 5.063 1.00 58.02 639 GLU B O 1
ATOM 2119 N N . LEU B 2 116 ? 62.445 112.049 4.898 1.00 51.22 640 LEU B N 1
ATOM 2120 C CA . LEU B 2 116 ? 61.222 111.914 5.670 1.00 43.65 640 LEU B CA 1
ATOM 2121 C C . LEU B 2 116 ? 59.968 112.166 4.858 1.00 42.65 640 LEU B C 1
ATOM 2122 O O . LEU B 2 116 ? 58.867 112.171 5.403 1.00 45.12 640 LEU B O 1
ATOM 2127 N N . ALA B 2 117 ? 60.139 112.358 3.553 1.00 44.87 641 ALA B N 1
ATOM 2128 C CA . ALA B 2 117 ? 59.022 112.636 2.662 1.00 41.19 641 ALA B CA 1
ATOM 2129 C C . ALA B 2 117 ? 58.452 111.396 1.972 1.00 43.98 641 ALA B C 1
ATOM 2130 O O . ALA B 2 117 ? 59.197 110.533 1.500 1.00 46.91 641 ALA B O 1
ATOM 2132 N N . PHE B 2 118 ? 57.123 111.316 1.943 1.00 42.96 642 PHE B N 1
ATOM 2133 C CA . PHE B 2 118 ? 56.395 110.227 1.301 1.00 44.75 642 PHE B CA 1
ATOM 2134 C C . PHE B 2 118 ? 54.993 110.722 0.912 1.00 46.22 642 PHE B C 1
ATOM 2135 O O . PHE B 2 118 ? 54.416 111.558 1.608 1.00 45.40 642 PHE B O 1
ATOM 2143 N N . SER B 2 119 ? 54.463 110.218 -0.203 1.00 45.91 643 SER B N 1
ATOM 2144 C CA . SER B 2 119 ? 53.150 110.633 -0.700 1.00 43.32 643 SER B CA 1
ATOM 2145 C C . SER B 2 119 ? 52.215 109.494 -1.088 1.00 41.41 643 SER B C 1
ATOM 2146 O O . SER B 2 119 ? 52.636 108.474 -1.630 1.00 47.65 643 SER B O 1
ATOM 2149 N N . ILE B 2 120 ? 50.934 109.682 -0.797 1.00 44.20 644 ILE B N 1
ATOM 2150 C CA . ILE B 2 120 ? 49.912 108.707 -1.143 1.00 44.92 644 ILE B CA 1
ATOM 2151 C C . ILE B 2 120 ? 49.191 109.224 -2.388 1.00 55.12 644 ILE B C 1
ATOM 2152 O O . ILE B 2 120 ? 48.473 110.228 -2.328 1.00 55.15 644 ILE B O 1
ATOM 2157 N N . LEU B 2 121 ? 49.401 108.550 -3.513 1.00 55.30 645 LEU B N 1
ATOM 2158 C CA . LEU B 2 121 ? 48.764 108.938 -4.769 1.00 56.44 645 LEU B CA 1
ATOM 2159 C C . LEU B 2 121 ? 47.518 108.080 -4.934 1.00 59.74 645 LEU B C 1
ATOM 2160 O O . LEU B 2 121 ? 47.575 106.855 -4.811 1.00 56.08 645 LEU B O 1
ATOM 2165 N N . TYR B 2 122 ? 46.388 108.722 -5.203 1.00 60.38 646 TYR B N 1
ATOM 2166 C CA . TYR B 2 122 ? 45.143 107.988 -5.364 1.00 69.29 646 TYR B CA 1
ATOM 2167 C C . TYR B 2 122 ? 44.228 108.613 -6.413 1.00 71.41 646 TYR B C 1
ATOM 2168 O O . TYR B 2 122 ? 44.536 109.663 -6.983 1.00 69.98 646 TYR B O 1
ATOM 2177 N N . ASP B 2 123 ? 43.103 107.949 -6.658 1.00 77.94 647 ASP B N 1
ATOM 2178 C CA . ASP B 2 123 ? 42.120 108.400 -7.637 1.00 82.76 647 ASP B CA 1
ATOM 2179 C C . ASP B 2 123 ? 42.753 108.960 -8.903 1.00 83.40 647 ASP B C 1
ATOM 2180 O O . ASP B 2 123 ? 43.722 108.411 -9.430 1.00 82.75 647 ASP B O 1
ATOM 2185 N N . SER B 2 124 ? 42.191 110.061 -9.384 1.00 85.62 648 SER B N 1
ATOM 2186 C CA . SER B 2 124 ? 42.665 110.713 -10.595 1.00 87.83 648 SER B CA 1
ATOM 2187 C C . SER B 2 124 ? 44.114 111.176 -10.511 1.00 85.95 648 SER B C 1
ATOM 2188 O O . SER B 2 124 ? 45.043 110.424 -10.809 1.00 85.55 648 SER B O 1
ATOM 2191 N N . ASN B 2 125 ? 44.292 112.428 -10.109 1.00 84.90 649 ASN B N 1
ATOM 2192 C CA . ASN B 2 125 ? 45.611 113.033 -9.997 1.00 83.54 649 ASN B CA 1
ATOM 2193 C C . ASN B 2 125 ? 45.798 113.523 -8.558 1.00 80.97 649 ASN B C 1
ATOM 2194 O O . ASN B 2 125 ? 46.663 114.354 -8.273 1.00 78.75 649 ASN B O 1
ATOM 2199 N N . CYS B 2 126 ? 44.981 112.987 -7.656 1.00 77.48 650 CYS B N 1
ATOM 2200 C CA . CYS B 2 126 ? 45.015 113.365 -6.247 1.00 75.81 650 CYS B CA 1
ATOM 2201 C C . CYS B 2 126 ? 46.222 112.812 -5.505 1.00 70.14 650 CYS B C 1
ATOM 2202 O O . CYS B 2 126 ? 46.696 111.719 -5.794 1.00 62.29 650 CYS B O 1
ATOM 2205 N N . GLN B 2 127 ? 46.700 113.574 -4.529 1.00 70.74 651 GLN B N 1
ATOM 2206 C CA . GLN B 2 127 ? 47.875 113.184 -3.764 1.00 66.95 651 GLN B CA 1
ATOM 2207 C C . GLN B 2 127 ? 47.885 113.766 -2.353 1.00 62.69 651 GLN B C 1
ATOM 2208 O O . GLN B 2 127 ? 47.602 114.945 -2.155 1.00 58.78 651 GLN B O 1
ATOM 2214 N N . LEU B 2 128 ? 48.210 112.932 -1.372 1.00 59.07 652 LEU B N 1
ATOM 2215 C CA . LEU B 2 128 ? 48.294 113.388 0.008 1.00 52.18 652 LEU B CA 1
ATOM 2216 C C . LEU B 2 128 ? 49.773 113.312 0.338 1.00 53.02 652 LEU B C 1
ATOM 2217 O O . LEU B 2 128 ? 50.355 112.223 0.385 1.00 54.77 652 LEU B O 1
ATOM 2222 N N . ASN B 2 129 ? 50.384 114.472 0.546 1.00 47.92 653 ASN B N 1
ATOM 2223 C CA . ASN B 2 129 ? 51.803 114.542 0.837 1.00 46.66 653 ASN B CA 1
ATOM 2224 C C . ASN B 2 129 ? 52.112 114.698 2.326 1.00 51.03 653 ASN B C 1
ATOM 2225 O O . ASN B 2 129 ? 51.465 115.485 3.021 1.00 48.20 653 ASN B O 1
ATOM 2230 N N . PHE B 2 130 ? 53.110 113.946 2.800 1.00 45.16 654 PHE B N 1
ATOM 2231 C CA . PHE B 2 130 ? 53.531 113.970 4.204 1.00 41.84 654 PHE B CA 1
ATOM 2232 C C . PHE B 2 130 ? 55.013 114.261 4.360 1.00 39.98 654 PHE B C 1
ATOM 2233 O O . PHE B 2 130 ? 55.808 114.053 3.447 1.00 47.17 654 PHE B O 1
ATOM 2241 N N . ILE B 2 131 ? 55.368 114.704 5.558 1.00 42.58 655 ILE B N 1
ATOM 2242 C CA . ILE B 2 131 ? 56.751 114.940 5.945 1.00 41.24 655 ILE B CA 1
ATOM 2243 C C . ILE B 2 131 ? 56.778 114.346 7.363 1.00 43.18 655 ILE B C 1
ATOM 2244 O O . ILE B 2 131 ? 56.311 114.970 8.314 1.00 40.80 655 ILE B O 1
ATOM 2249 N N . ALA B 2 132 ? 57.283 113.117 7.482 1.00 42.79 656 ALA B N 1
ATOM 2250 C CA . ALA B 2 132 ? 57.344 112.420 8.764 1.00 39.34 656 ALA B CA 1
ATOM 2251 C C . ALA B 2 132 ? 58.072 113.226 9.819 1.00 39.92 656 ALA B C 1
ATOM 2252 O O . ALA B 2 132 ? 59.096 113.851 9.543 1.00 42.00 656 ALA B O 1
ATOM 2254 N N . PRO B 2 133 ? 57.556 113.220 11.054 1.00 37.85 657 PRO B N 1
ATOM 2255 C CA . PRO B 2 133 ? 58.229 113.983 12.106 1.00 42.18 657 PRO B CA 1
ATOM 2256 C C . PRO B 2 133 ? 59.649 113.482 12.379 1.00 46.31 657 PRO B C 1
ATOM 2257 O O . PRO B 2 133 ? 60.508 114.255 12.813 1.00 45.97 657 PRO B O 1
ATOM 2261 N N . ASP B 2 134 ? 59.897 112.199 12.106 1.00 41.99 658 ASP B N 1
ATOM 2262 C CA . ASP B 2 134 ? 61.221 111.602 12.309 1.00 32.87 658 ASP B CA 1
ATOM 2263 C C . ASP B 2 134 ? 61.369 110.290 11.540 1.00 36.64 658 ASP B C 1
ATOM 2264 O O . ASP B 2 134 ? 60.393 109.760 11.009 1.00 36.10 658 ASP B O 1
ATOM 2269 N N . LYS B 2 135 ? 62.590 109.763 11.492 1.00 36.35 659 LYS B N 1
ATOM 2270 C CA . LYS B 2 135 ? 62.853 108.535 10.761 1.00 35.36 659 LYS B CA 1
ATOM 2271 C C . LYS B 2 135 ? 61.946 107.407 11.229 1.00 39.42 659 LYS B C 1
ATOM 2272 O O . LYS B 2 135 ? 61.393 106.652 10.416 1.00 37.55 659 LYS B O 1
ATOM 2278 N N . HIS B 2 136 ? 61.776 107.302 12.542 1.00 33.68 660 HIS B N 1
ATOM 2279 C CA . HIS B 2 136 ? 60.934 106.252 13.106 1.00 35.62 660 HIS B CA 1
ATOM 2280 C C . HIS B 2 136 ? 59.530 106.296 12.496 1.00 34.60 660 HIS B C 1
ATOM 2281 O O . HIS B 2 136 ? 59.040 105.287 12.001 1.00 32.18 660 HIS B O 1
ATOM 2288 N N . GLU B 2 137 ? 58.883 107.463 12.529 1.00 32.30 661 GLU B N 1
ATOM 2289 C CA . GLU B 2 137 ? 57.529 107.578 11.981 1.00 31.05 661 GLU B CA 1
ATOM 2290 C C . GLU B 2 137 ? 57.474 107.334 10.473 1.00 28.09 661 GLU B C 1
ATOM 2291 O O . GLU B 2 137 ? 56.475 106.838 9.945 1.00 31.40 661 GLU B O 1
ATOM 2297 N N . TYR B 2 138 ? 58.555 107.696 9.799 1.00 32.67 662 TYR B N 1
ATOM 2298 C CA . TYR B 2 138 ? 58.685 107.511 8.366 1.00 35.93 662 TYR B CA 1
ATOM 2299 C C . TYR B 2 138 ? 58.581 106.011 8.069 1.00 35.91 662 TYR B C 1
ATOM 2300 O O . TYR B 2 138 ? 57.854 105.590 7.168 1.00 37.33 662 TYR B O 1
ATOM 2309 N N . CYS B 2 139 ? 59.322 105.216 8.837 1.00 34.77 663 CYS B N 1
ATOM 2310 C CA . CYS B 2 139 ? 59.319 103.763 8.684 1.00 28.74 663 CYS B CA 1
ATOM 2311 C C . CYS B 2 139 ? 57.955 103.198 9.043 1.00 27.50 663 CYS B C 1
ATOM 2312 O O . CYS B 2 139 ? 57.420 102.346 8.338 1.00 31.81 663 CYS B O 1
ATOM 2315 N N . ILE B 2 140 ? 57.383 103.662 10.147 1.00 29.94 664 ILE B N 1
ATOM 2316 C CA . ILE B 2 140 ? 56.083 103.163 10.549 1.00 31.41 664 ILE B CA 1
ATOM 2317 C C . ILE B 2 140 ? 55.042 103.365 9.429 1.00 31.79 664 ILE B C 1
ATOM 2318 O O . ILE B 2 140 ? 54.295 102.445 9.093 1.00 38.15 664 ILE B O 1
ATOM 2323 N N . TRP B 2 141 ? 54.993 104.564 8.857 1.00 34.10 665 TRP B N 1
ATOM 2324 C CA . TRP B 2 141 ? 54.005 104.848 7.807 1.00 34.12 665 TRP B CA 1
ATOM 2325 C C . TRP B 2 141 ? 54.294 104.164 6.474 1.00 30.37 665 TRP B C 1
ATOM 2326 O O . TRP B 2 141 ? 53.393 103.589 5.871 1.00 30.17 665 TRP B O 1
ATOM 2337 N N . THR B 2 142 ? 55.533 104.226 6.004 1.00 29.61 666 THR B N 1
ATOM 2338 C CA . THR B 2 142 ? 55.844 103.552 4.749 1.00 33.76 666 THR B CA 1
ATOM 2339 C C . THR B 2 142 ? 55.580 102.044 4.881 1.00 40.88 666 THR B C 1
ATOM 2340 O O . THR B 2 142 ? 55.044 101.437 3.958 1.00 37.35 666 THR B O 1
ATOM 2344 N N . ASP B 2 143 ? 55.937 101.437 6.019 1.00 36.45 667 ASP B N 1
ATOM 2345 C CA . ASP B 2 143 ? 55.671 100.007 6.200 1.00 36.42 667 ASP B CA 1
ATOM 2346 C C . ASP B 2 143 ? 54.166 99.753 6.267 1.00 34.32 667 ASP B C 1
ATOM 2347 O O . ASP B 2 143 ? 53.655 98.801 5.678 1.00 34.02 667 ASP B O 1
ATOM 2352 N N . GLY B 2 144 ? 53.463 100.596 7.016 1.00 32.33 668 GLY B N 1
ATOM 2353 C CA . GLY B 2 144 ? 52.030 100.433 7.160 1.00 33.21 668 GLY B CA 1
ATOM 2354 C C . GLY B 2 144 ? 51.278 100.541 5.844 1.00 33.31 668 GLY B C 1
ATOM 2355 O O . GLY B 2 144 ? 50.438 99.708 5.522 1.00 37.99 668 GLY B O 1
ATOM 2356 N N . LEU B 2 145 ? 51.582 101.572 5.075 1.00 33.91 669 LEU B N 1
ATOM 2357 C CA . LEU B 2 145 ? 50.901 101.762 3.803 1.00 40.74 669 LEU B CA 1
ATOM 2358 C C . LEU B 2 145 ? 51.184 100.574 2.883 1.00 42.13 669 LEU B C 1
ATOM 2359 O O . LEU B 2 145 ? 50.267 100.007 2.286 1.00 38.41 669 LEU B O 1
ATOM 2364 N N . ASN B 2 146 ? 52.447 100.176 2.783 1.00 40.30 670 ASN B N 1
ATOM 2365 C CA . ASN B 2 146 ? 52.767 99.041 1.937 1.00 44.84 670 ASN B CA 1
ATOM 2366 C C . ASN B 2 146 ? 51.980 97.819 2.369 1.00 46.34 670 ASN B C 1
ATOM 2367 O O . ASN B 2 146 ? 51.387 97.138 1.532 1.00 48.28 670 ASN B O 1
ATOM 2372 N N . ALA B 2 147 ? 51.944 97.549 3.671 1.00 43.00 671 ALA B N 1
ATOM 2373 C CA . ALA B 2 147 ? 51.179 96.404 4.148 1.00 40.91 671 ALA B CA 1
ATOM 2374 C C . ALA B 2 147 ? 49.768 96.507 3.581 1.00 44.95 671 ALA B C 1
ATOM 2375 O O . ALA B 2 147 ? 49.278 95.574 2.952 1.00 46.87 671 ALA B O 1
ATOM 2377 N N . LEU B 2 148 ? 49.117 97.642 3.821 1.00 43.63 672 LEU B N 1
ATOM 2378 C CA . LEU B 2 148 ? 47.757 97.873 3.331 1.00 44.27 672 LEU B CA 1
ATOM 2379 C C . LEU B 2 148 ? 47.662 97.585 1.837 1.00 44.67 672 LEU B C 1
ATOM 2380 O O . LEU B 2 148 ? 46.703 96.974 1.386 1.00 48.70 672 LEU B O 1
ATOM 2385 N N . LEU B 2 149 ? 48.669 98.027 1.086 1.00 45.04 673 LEU B N 1
ATOM 2386 C CA . LEU B 2 149 ? 48.736 97.822 -0.356 1.00 45.90 673 LEU B CA 1
ATOM 2387 C C . LEU B 2 149 ? 49.219 96.419 -0.726 1.00 51.67 673 LEU B C 1
ATOM 2388 O O . LEU B 2 149 ? 49.578 96.164 -1.882 1.00 54.27 673 LEU B O 1
ATOM 2393 N N . GLY B 2 150 ? 49.232 95.515 0.252 1.00 49.57 674 GLY B N 1
ATOM 2394 C CA . GLY B 2 150 ? 49.678 94.154 -0.002 1.00 47.56 674 GLY B CA 1
ATOM 2395 C C . GLY B 2 150 ? 51.118 94.061 -0.481 1.00 44.51 674 GLY B C 1
ATOM 2396 O O . GLY B 2 150 ? 51.485 93.126 -1.183 1.00 51.82 674 GLY B O 1
ATOM 2397 N N . LYS B 2 151 ? 51.939 95.036 -0.114 1.00 45.58 675 LYS B N 1
ATOM 2398 C CA . LYS B 2 151 ? 53.347 95.035 -0.501 1.00 42.93 675 LYS B CA 1
ATOM 2399 C C . LYS B 2 151 ? 54.251 94.766 0.718 1.00 49.57 675 LYS B C 1
ATOM 2400 O O . LYS B 2 151 ? 53.840 94.958 1.874 1.00 48.51 675 LYS B O 1
ATOM 2406 N N . ASP B 2 152 ? 55.475 94.320 0.452 1.00 45.57 676 ASP B N 1
ATOM 2407 C CA . ASP B 2 152 ? 56.441 94.011 1.505 1.00 49.31 676 ASP B CA 1
ATOM 2408 C C . ASP B 2 152 ? 56.920 95.259 2.230 1.00 45.50 676 ASP B C 1
ATOM 2409 O O . ASP B 2 152 ? 57.081 96.326 1.626 1.00 43.47 676 ASP B O 1
ATOM 2430 N N . SER B 2 155 ? 61.276 99.089 5.424 1.00 32.90 679 SER B N 1
ATOM 2431 C CA . SER B 2 155 ? 62.048 100.023 6.255 1.00 33.95 679 SER B CA 1
ATOM 2432 C C . SER B 2 155 ? 63.106 99.371 7.133 1.00 31.10 679 SER B C 1
ATOM 2433 O O . SER B 2 155 ? 63.071 98.172 7.397 1.00 26.81 679 SER B O 1
ATOM 2436 N N . ASP B 2 156 ? 64.046 100.192 7.581 1.00 37.71 680 ASP B N 1
ATOM 2437 C CA . ASP B 2 156 ? 65.103 99.749 8.467 1.00 36.02 680 ASP B CA 1
ATOM 2438 C C . ASP B 2 156 ? 64.503 99.360 9.816 1.00 33.84 680 ASP B C 1
ATOM 2439 O O . ASP B 2 156 ? 65.104 98.600 10.562 1.00 33.02 680 ASP B O 1
ATOM 2444 N N . LEU B 2 157 ? 63.318 99.881 10.130 1.00 34.72 681 LEU B N 1
ATOM 2445 C CA . LEU B 2 157 ? 62.694 99.543 11.407 1.00 32.45 681 LEU B CA 1
ATOM 2446 C C . LEU B 2 157 ? 62.131 98.127 11.342 1.00 29.98 681 LEU B C 1
ATOM 2447 O O . LEU B 2 157 ? 62.083 97.429 12.356 1.00 30.90 681 LEU B O 1
ATOM 2452 N N . THR B 2 158 ? 61.681 97.707 10.159 1.00 26.91 682 THR B N 1
ATOM 2453 C CA . THR B 2 158 ? 61.155 96.354 10.022 1.00 31.07 682 THR B CA 1
ATOM 2454 C C . THR B 2 158 ? 62.331 95.383 10.157 1.00 27.47 682 THR B C 1
ATOM 2455 O O . THR B 2 158 ? 62.219 94.335 10.793 1.00 32.56 682 THR B O 1
ATOM 2459 N N . ARG B 2 159 ? 63.465 95.760 9.583 1.00 31.74 683 ARG B N 1
ATOM 2460 C CA . ARG B 2 159 ? 64.658 94.934 9.655 1.00 35.52 683 ARG B CA 1
ATOM 2461 C C . ARG B 2 159 ? 65.132 94.824 11.104 1.00 31.90 683 ARG B C 1
ATOM 2462 O O . ARG B 2 159 ? 65.535 93.751 11.564 1.00 26.75 683 ARG B O 1
ATOM 2470 N N . ASN B 2 160 ? 65.094 95.933 11.828 1.00 26.95 684 ASN B N 1
ATOM 2471 C CA . ASN B 2 160 ? 65.536 95.891 13.217 1.00 35.31 684 ASN B CA 1
ATOM 2472 C C . ASN B 2 160 ? 64.507 95.179 14.096 1.00 29.72 684 ASN B C 1
ATOM 2473 O O . ASN B 2 160 ? 64.883 94.385 14.956 1.00 30.04 684 ASN B O 1
ATOM 2478 N N . ASP B 2 161 ? 63.215 95.437 13.879 1.00 24.48 685 ASP B N 1
ATOM 2479 C CA . ASP B 2 161 ? 62.183 94.759 14.676 1.00 26.37 685 ASP B CA 1
ATOM 2480 C C . ASP B 2 161 ? 62.254 93.258 14.420 1.00 33.24 685 ASP B C 1
ATOM 2481 O O . ASP B 2 161 ? 62.066 92.449 15.333 1.00 31.32 685 ASP B O 1
ATOM 2486 N N . LEU B 2 162 ? 62.497 92.891 13.165 1.00 29.54 686 LEU B N 1
ATOM 2487 C CA . LEU B 2 162 ? 62.596 91.491 12.805 1.00 29.14 686 LEU B CA 1
ATOM 2488 C C . LEU B 2 162 ? 63.756 90.847 13.561 1.00 27.06 686 LEU B C 1
ATOM 2489 O O . LEU B 2 162 ? 63.595 89.796 14.151 1.00 31.31 686 LEU B O 1
ATOM 2494 N N . ASP B 2 163 ? 64.918 91.489 13.520 1.00 25.18 687 ASP B N 1
ATOM 2495 C CA . ASP B 2 163 ? 66.123 91.012 14.185 1.00 30.89 687 ASP B CA 1
ATOM 2496 C C . ASP B 2 163 ? 65.899 90.911 15.698 1.00 33.76 687 ASP B C 1
ATOM 2497 O O . ASP B 2 163 ? 66.308 89.941 16.322 1.00 30.85 687 ASP B O 1
ATOM 2502 N N . THR B 2 164 ? 65.231 91.904 16.275 1.00 31.22 688 THR B N 1
ATOM 2503 C CA . THR B 2 164 ? 64.943 91.911 17.708 1.00 32.77 688 THR B CA 1
ATOM 2504 C C . THR B 2 164 ? 64.032 90.744 18.120 1.00 34.55 688 THR B C 1
ATOM 2505 O O . THR B 2 164 ? 64.385 89.953 18.996 1.00 30.84 688 THR B O 1
ATOM 2509 N N . LEU B 2 165 ? 62.870 90.628 17.480 1.00 28.61 689 LEU B N 1
ATOM 2510 C CA . LEU B 2 165 ? 61.913 89.578 17.824 1.00 32.38 689 LEU B CA 1
ATOM 2511 C C . LEU B 2 165 ? 62.367 88.179 17.416 1.00 33.69 689 LEU B C 1
ATOM 2512 O O . LEU B 2 165 ? 62.176 87.223 18.165 1.00 31.85 689 LEU B O 1
ATOM 2517 N N . LEU B 2 166 ? 62.977 88.061 16.242 1.00 29.35 690 LEU B N 1
ATOM 2518 C CA . LEU B 2 166 ? 63.438 86.764 15.762 1.00 29.79 690 LEU B CA 1
ATOM 2519 C C . LEU B 2 166 ? 64.637 86.263 16.577 1.00 32.54 690 LEU B C 1
ATOM 2520 O O . LEU B 2 166 ? 64.734 85.071 16.900 1.00 28.93 690 LEU B O 1
ATOM 2525 N N . SER B 2 167 ? 65.563 87.158 16.902 1.00 27.62 691 SER B N 1
ATOM 2526 C CA . SER B 2 167 ? 66.708 86.743 17.702 1.00 29.34 691 SER B CA 1
ATOM 2527 C C . SER B 2 167 ? 66.229 86.243 19.056 1.00 25.84 691 SER B C 1
ATOM 2528 O O . SER B 2 167 ? 66.744 85.246 19.560 1.00 26.91 691 SER B O 1
ATOM 2539 N N . GLU B 2 169 ? 63.351 84.846 19.875 1.00 29.87 693 GLU B N 1
ATOM 2540 C CA . GLU B 2 169 ? 62.702 83.546 19.677 1.00 29.59 693 GLU B CA 1
ATOM 2541 C C . GLU B 2 169 ? 63.751 82.428 19.540 1.00 28.77 693 GLU B C 1
ATOM 2542 O O . GLU B 2 169 ? 63.623 81.356 20.131 1.00 33.26 693 GLU B O 1
ATOM 2548 N N . ILE B 2 170 ? 64.785 82.691 18.751 1.00 25.14 694 ILE B N 1
ATOM 2549 C CA . ILE B 2 170 ? 65.863 81.747 18.558 1.00 28.56 694 ILE B CA 1
ATOM 2550 C C . ILE B 2 170 ? 66.544 81.441 19.895 1.00 31.56 694 ILE B C 1
ATOM 2551 O O . ILE B 2 170 ? 66.700 80.272 20.258 1.00 29.52 694 ILE B O 1
ATOM 2556 N N . LYS B 2 171 ? 66.951 82.493 20.613 1.00 27.26 695 LYS B N 1
ATOM 2557 C CA . LYS B 2 171 ? 67.637 82.337 21.901 1.00 27.88 695 LYS B CA 1
ATOM 2558 C C . LYS B 2 171 ? 66.790 81.515 22.870 1.00 27.63 695 LYS B C 1
ATOM 2559 O O . LYS B 2 171 ? 67.305 80.659 23.596 1.00 26.83 695 LYS B O 1
ATOM 2565 N N . LEU B 2 172 ? 65.494 81.792 22.891 1.00 19.60 696 LEU B N 1
ATOM 2566 C CA . LEU B 2 172 ? 64.576 81.040 23.736 1.00 27.41 696 LEU B CA 1
ATOM 2567 C C . LEU B 2 172 ? 64.581 79.567 23.293 1.00 31.70 696 LEU B C 1
ATOM 2568 O O . LEU B 2 172 ? 64.580 78.662 24.121 1.00 30.86 696 LEU B O 1
ATOM 2573 N N . ARG B 2 173 ? 64.590 79.344 21.981 1.00 33.36 697 ARG B N 1
ATOM 2574 C CA . ARG B 2 173 ? 64.578 77.995 21.414 1.00 34.60 697 ARG B CA 1
ATOM 2575 C C . ARG B 2 173 ? 65.844 77.225 21.721 1.00 32.16 697 ARG B C 1
ATOM 2576 O O . ARG B 2 173 ? 65.800 76.013 21.874 1.00 36.84 697 ARG B O 1
ATOM 2584 N N . LEU B 2 174 ? 66.972 77.927 21.801 1.00 28.73 698 LEU B N 1
ATOM 2585 C CA . LEU B 2 174 ? 68.253 77.282 22.062 1.00 27.86 698 LEU B CA 1
ATOM 2586 C C . LEU B 2 174 ? 68.683 77.228 23.529 1.00 27.77 698 LEU B C 1
ATOM 2587 O O . LEU B 2 174 ? 69.786 76.764 23.840 1.00 33.27 698 LEU B O 1
ATOM 2592 N N . LEU B 2 175 ? 67.819 77.652 24.438 1.00 28.66 699 LEU B N 1
ATOM 2593 C CA . LEU B 2 175 ? 68.204 77.680 25.850 1.00 32.96 699 LEU B CA 1
ATOM 2594 C C . LEU B 2 175 ? 68.827 76.403 26.376 1.00 38.35 699 LEU B C 1
ATOM 2595 O O . LEU B 2 175 ? 69.838 76.446 27.087 1.00 31.64 699 LEU B O 1
ATOM 2600 N N . ASP B 2 176 ? 68.240 75.262 26.036 1.00 32.47 700 ASP B N 1
ATOM 2601 C CA . ASP B 2 176 ? 68.780 74.009 26.534 1.00 36.60 700 ASP B CA 1
ATOM 2602 C C . ASP B 2 176 ? 69.937 73.445 25.736 1.00 30.19 700 ASP B C 1
ATOM 2603 O O . ASP B 2 176 ? 70.355 72.318 25.950 1.00 35.82 700 ASP B O 1
ATOM 2608 N N . LEU B 2 177 ? 70.473 74.245 24.827 1.00 29.37 701 LEU B N 1
ATOM 2609 C CA . LEU B 2 177 ? 71.611 73.810 24.033 1.00 36.01 701 LEU B CA 1
ATOM 2610 C C . LEU B 2 177 ? 72.843 74.471 24.632 1.00 38.14 701 LEU B C 1
ATOM 2611 O O . LEU B 2 177 ? 73.929 74.429 24.061 1.00 37.53 701 LEU B O 1
ATOM 2616 N N . GLU B 2 178 ? 72.652 75.080 25.797 1.00 33.83 702 GLU B N 1
ATOM 2617 C CA . GLU B 2 178 ? 73.726 75.766 26.505 1.00 45.14 702 GLU B CA 1
ATOM 2618 C C . GLU B 2 178 ? 74.892 74.816 26.805 1.00 37.60 702 GLU B C 1
ATOM 2619 O O . GLU B 2 178 ? 74.694 73.754 27.379 1.00 38.69 702 GLU B O 1
ATOM 2625 N N . ASN B 2 179 ? 76.097 75.213 26.404 1.00 42.06 703 ASN B N 1
ATOM 2626 C CA . ASN B 2 179 ? 77.308 74.428 26.647 1.00 44.62 703 ASN B CA 1
ATOM 2627 C C . ASN B 2 179 ? 77.329 73.091 25.918 1.00 50.45 703 ASN B C 1
ATOM 2628 O O . ASN B 2 179 ? 78.109 72.197 26.266 1.00 50.36 703 ASN B O 1
ATOM 2633 N N . ILE B 2 180 ? 76.469 72.957 24.912 1.00 46.29 704 ILE B N 1
ATOM 2634 C CA . ILE B 2 180 ? 76.393 71.736 24.121 1.00 43.85 704 ILE B CA 1
ATOM 2635 C C . ILE B 2 180 ? 76.813 72.062 22.691 1.00 50.02 704 ILE B C 1
ATOM 2636 O O . ILE B 2 180 ? 76.378 73.056 22.113 1.00 51.38 704 ILE B O 1
ATOM 2641 N N . GLN B 2 181 ? 77.661 71.210 22.133 1.00 48.27 705 GLN B N 1
ATOM 2642 C CA . GLN B 2 181 ? 78.184 71.383 20.784 1.00 54.89 705 GLN B CA 1
ATOM 2643 C C . GLN B 2 181 ? 77.131 71.182 19.687 1.00 52.28 705 GLN B C 1
ATOM 2644 O O . GLN B 2 181 ? 76.408 70.191 19.690 1.00 53.67 705 GLN B O 1
ATOM 2650 N N . ILE B 2 182 ? 77.047 72.124 18.754 1.00 50.16 706 ILE B N 1
ATOM 2651 C CA . ILE B 2 182 ? 76.113 72.014 17.635 1.00 51.72 706 ILE B CA 1
ATOM 2652 C C . ILE B 2 182 ? 76.928 71.593 16.416 1.00 55.61 706 ILE B C 1
ATOM 2653 O O . ILE B 2 182 ? 77.835 72.312 15.983 1.00 59.37 706 ILE B O 1
ATOM 2658 N N . PRO B 2 183 ? 76.624 70.418 15.846 1.00 55.30 707 PRO B N 1
ATOM 2659 C CA . PRO B 2 183 ? 77.366 69.947 14.672 1.00 55.63 707 PRO B CA 1
ATOM 2660 C C . PRO B 2 183 ? 77.246 70.911 13.500 1.00 55.64 707 PRO B C 1
ATOM 2661 O O . PRO B 2 183 ? 76.249 71.623 13.370 1.00 53.66 707 PRO B O 1
ATOM 2665 N N . ASP B 2 184 ? 78.268 70.939 12.652 1.00 62.28 708 ASP B N 1
ATOM 2666 C CA . ASP B 2 184 ? 78.255 71.822 11.490 1.00 67.31 708 ASP B CA 1
ATOM 2667 C C . ASP B 2 184 ? 77.333 71.260 10.410 1.00 66.72 708 ASP B C 1
ATOM 2668 O O . ASP B 2 184 ? 76.491 71.973 9.854 1.00 67.28 708 ASP B O 1
ATOM 2673 N N . ALA B 2 185 ? 77.494 69.971 10.131 1.00 60.62 709 ALA B N 1
ATOM 2674 C CA . ALA B 2 185 ? 76.695 69.292 9.123 1.00 56.00 709 ALA B CA 1
ATOM 2675 C C . ALA B 2 185 ? 75.637 68.385 9.757 1.00 54.11 709 ALA B C 1
ATOM 2676 O O . ALA B 2 185 ? 75.755 67.983 10.915 1.00 43.83 709 ALA B O 1
ATOM 2678 N N . PRO B 2 186 ? 74.589 68.045 8.992 1.00 54.28 710 PRO B N 1
ATOM 2679 C CA . PRO B 2 186 ? 73.509 67.186 9.486 1.00 50.93 710 PRO B CA 1
ATOM 2680 C C . PRO B 2 186 ? 74.004 65.830 9.985 1.00 47.37 710 PRO B C 1
ATOM 2681 O O . PRO B 2 186 ? 74.681 65.107 9.257 1.00 40.81 710 PRO B O 1
ATOM 2685 N N . PRO B 2 187 ? 73.684 65.472 11.239 1.00 41.39 711 PRO B N 1
ATOM 2686 C CA . PRO B 2 187 ? 74.140 64.168 11.719 1.00 37.94 711 PRO B CA 1
ATOM 2687 C C . PRO B 2 187 ? 73.608 63.106 10.740 1.00 38.17 711 PRO B C 1
ATOM 2688 O O . PRO B 2 187 ? 72.658 63.355 9.987 1.00 37.39 711 PRO B O 1
ATOM 2692 N N . PRO B 2 188 ? 74.204 61.910 10.737 1.00 39.40 712 PRO B N 1
ATOM 2693 C CA . PRO B 2 188 ? 73.730 60.874 9.814 1.00 42.65 712 PRO B CA 1
ATOM 2694 C C . PRO B 2 188 ? 72.374 60.283 10.208 1.00 40.80 712 PRO B C 1
ATOM 2695 O O . PRO B 2 188 ? 72.161 59.918 11.369 1.00 39.60 712 PRO B O 1
ATOM 2699 N N . ILE B 2 189 ? 71.469 60.214 9.237 1.00 32.86 713 ILE B N 1
ATOM 2700 C CA . ILE B 2 189 ? 70.152 59.637 9.442 1.00 41.92 713 ILE B CA 1
ATOM 2701 C C . ILE B 2 189 ? 70.292 58.130 9.216 1.00 41.22 713 ILE B C 1
ATOM 2702 O O . ILE B 2 189 ? 70.577 57.689 8.105 1.00 40.66 713 ILE B O 1
ATOM 2707 N N . PRO B 2 190 ? 70.084 57.322 10.271 1.00 34.67 714 PRO B N 1
ATOM 2708 C CA . PRO B 2 190 ? 70.200 55.863 10.175 1.00 36.60 714 PRO B CA 1
ATOM 2709 C C . PRO B 2 190 ? 69.043 55.234 9.425 1.00 36.29 714 PRO B C 1
ATOM 2710 O O . PRO B 2 190 ? 68.032 55.881 9.174 1.00 34.83 714 PRO B O 1
ATOM 2714 N N . LYS B 2 191 ? 69.201 53.963 9.071 1.00 40.54 715 LYS B N 1
ATOM 2715 C CA . LYS B 2 191 ? 68.146 53.230 8.385 1.00 42.69 715 LYS B CA 1
ATOM 2716 C C . LYS B 2 191 ? 66.967 53.108 9.375 1.00 34.98 715 LYS B C 1
ATOM 2717 O O . LYS B 2 191 ? 67.179 53.025 10.575 1.00 31.39 715 LYS B O 1
ATOM 2723 N N . GLU B 2 192 ? 65.742 53.134 8.869 1.00 33.69 716 GLU B N 1
ATOM 2724 C CA . GLU B 2 192 ? 64.532 53.016 9.693 1.00 37.95 716 GLU B CA 1
ATOM 2725 C C . GLU B 2 192 ? 64.563 51.709 10.487 1.00 31.53 716 GLU B C 1
ATOM 2726 O O . GLU B 2 192 ? 65.257 50.779 10.112 1.00 34.29 716 GLU B O 1
ATOM 2732 N N . PRO B 2 193 ? 63.803 51.622 11.595 1.00 32.66 717 PRO B N 1
ATOM 2733 C CA . PRO B 2 193 ? 63.776 50.402 12.417 1.00 24.29 717 PRO B CA 1
ATOM 2734 C C . PRO B 2 193 ? 63.276 49.179 11.645 1.00 27.37 717 PRO B C 1
ATOM 2735 O O . PRO B 2 193 ? 62.532 49.305 10.674 1.00 29.35 717 PRO B O 1
ATOM 2739 N N . SER B 2 194 ? 63.693 47.997 12.082 1.00 30.41 718 SER B N 1
ATOM 2740 C CA . SER B 2 194 ? 63.281 46.751 11.434 1.00 33.84 718 SER B CA 1
ATOM 2741 C C . SER B 2 194 ? 61.916 46.322 11.956 1.00 33.76 718 SER B C 1
ATOM 2742 O O . SER B 2 194 ? 61.309 45.372 11.446 1.00 31.67 718 SER B O 1
ATOM 2745 N N . ASN B 2 195 ? 61.434 47.012 12.983 1.00 29.94 719 ASN B N 1
ATOM 2746 C CA . ASN B 2 195 ? 60.124 46.682 13.538 1.00 30.64 719 ASN B CA 1
ATOM 2747 C C . ASN B 2 195 ? 59.572 47.835 14.368 1.00 23.30 719 ASN B C 1
ATOM 2748 O O . ASN B 2 195 ? 60.300 48.745 14.730 1.00 25.53 719 ASN B O 1
ATOM 2753 N N . TYR B 2 196 ? 58.275 47.786 14.660 1.00 22.57 720 TYR B N 1
ATOM 2754 C CA . TYR B 2 196 ? 57.599 48.855 15.383 1.00 25.59 720 TYR B CA 1
ATOM 2755 C C . TYR B 2 196 ? 56.746 48.331 16.511 1.00 26.76 720 TYR B C 1
ATOM 2756 O O . TYR B 2 196 ? 55.693 48.880 16.836 1.00 30.22 720 TYR B O 1
ATOM 2765 N N . ASP B 2 197 ? 57.210 47.253 17.108 1.00 24.51 721 ASP B N 1
ATOM 2766 C CA . ASP B 2 197 ? 56.485 46.660 18.210 1.00 30.38 721 ASP B CA 1
ATOM 2767 C C . ASP B 2 197 ? 57.003 47.338 19.477 1.00 28.16 721 ASP B C 1
ATOM 2768 O O . ASP B 2 197 ? 57.916 46.851 20.128 1.00 24.87 721 ASP B O 1
ATOM 2773 N N . PHE B 2 198 ? 56.420 48.495 19.775 1.00 27.21 722 PHE B N 1
ATOM 2774 C CA . PHE B 2 198 ? 56.808 49.315 20.917 1.00 29.02 722 PHE B CA 1
ATOM 2775 C C . PHE B 2 198 ? 56.424 48.703 22.254 1.00 35.49 722 PHE B C 1
ATOM 2776 O O . PHE B 2 198 ? 55.469 47.940 22.352 1.00 28.95 722 PHE B O 1
ATOM 2784 N N . VAL B 2 199 ? 57.163 49.075 23.289 1.00 31.44 723 VAL B N 1
ATOM 2785 C CA . VAL B 2 199 ? 56.906 48.572 24.631 1.00 33.10 723 VAL B CA 1
ATOM 2786 C C . VAL B 2 199 ? 55.737 49.291 25.303 1.00 34.89 723 VAL B C 1
ATOM 2787 O O . VAL B 2 199 ? 54.925 48.665 25.990 1.00 36.54 723 VAL B O 1
ATOM 2791 N N . TYR B 2 200 ? 55.649 50.603 25.095 1.00 31.03 724 TYR B N 1
ATOM 2792 C CA . TYR B 2 200 ? 54.599 51.405 25.715 1.00 39.26 724 TYR B CA 1
ATOM 2793 C C . TYR B 2 200 ? 53.552 51.976 24.752 1.00 42.46 724 TYR B C 1
ATOM 2794 O O . TYR B 2 200 ? 53.696 51.891 23.535 1.00 41.02 724 TYR B O 1
ATOM 2803 N N . ASP B 2 201 ? 52.503 52.569 25.319 1.00 49.39 725 ASP B N 1
ATOM 2804 C CA . ASP B 2 201 ? 51.434 53.168 24.528 1.00 55.64 725 ASP B CA 1
ATOM 2805 C C . ASP B 2 201 ? 51.714 54.624 24.192 1.00 59.31 725 ASP B C 1
ATOM 2806 O O . ASP B 2 201 ? 52.716 55.196 24.630 1.00 52.25 725 ASP B O 1
ATOM 2811 N N . CYS B 2 202 ? 50.810 55.215 23.413 1.00 63.56 726 CYS B N 1
ATOM 2812 C CA . CYS B 2 202 ? 50.931 56.609 22.994 1.00 70.74 726 CYS B CA 1
ATOM 2813 C C . CYS B 2 202 ? 50.355 57.587 24.008 1.00 72.64 726 CYS B C 1
ATOM 2814 O O . CYS B 2 202 ? 49.704 57.194 24.976 1.00 74.44 726 CYS B O 1
ATOM 2817 N N . ASN B 2 203 ? 50.602 58.869 23.759 1.00 78.80 727 ASN B N 1
ATOM 2818 C CA . ASN B 2 203 ? 50.116 59.950 24.608 1.00 83.19 727 ASN B CA 1
ATOM 2819 C C . ASN B 2 203 ? 50.560 59.770 26.052 1.00 87.18 727 ASN B C 1
ATOM 2820 O O . ASN B 2 203 ? 49.671 59.662 26.927 1.00 90.46 727 ASN B O 1
ATOM 2826 N N . GLY C 1 7 ? 51.880 61.002 -35.373 1.00 71.04 0 GLY C N 1
ATOM 2827 C CA . GLY C 1 7 ? 51.324 62.286 -34.846 1.00 72.63 0 GLY C CA 1
ATOM 2828 C C . GLY C 1 7 ? 49.877 62.495 -35.245 1.00 69.58 0 GLY C C 1
ATOM 2829 O O . GLY C 1 7 ? 49.256 63.494 -34.883 1.00 73.84 0 GLY C O 1
ATOM 2838 N N . ALA C 1 9 ? 48.096 59.339 -35.652 1.00 50.96 2 ALA C N 1
ATOM 2839 C CA . ALA C 1 9 ? 47.725 57.950 -35.503 1.00 49.51 2 ALA C CA 1
ATOM 2840 C C . ALA C 1 9 ? 46.401 57.773 -34.774 1.00 44.26 2 ALA C C 1
ATOM 2841 O O . ALA C 1 9 ? 45.971 58.631 -33.994 1.00 38.80 2 ALA C O 1
ATOM 2843 N N . PRO C 1 10 ? 45.723 56.654 -35.035 1.00 42.31 3 PRO C N 1
ATOM 2844 C CA . PRO C 1 10 ? 44.448 56.382 -34.376 1.00 36.13 3 PRO C CA 1
ATOM 2845 C C . PRO C 1 10 ? 44.761 55.753 -33.018 1.00 40.22 3 PRO C C 1
ATOM 2846 O O . PRO C 1 10 ? 45.917 55.452 -32.722 1.00 37.09 3 PRO C O 1
ATOM 2850 N N . TRP C 1 11 ? 43.747 55.589 -32.179 1.00 32.05 4 TRP C N 1
ATOM 2851 C CA . TRP C 1 11 ? 43.956 54.933 -30.903 1.00 32.78 4 TRP C CA 1
ATOM 2852 C C . TRP C 1 11 ? 44.063 53.445 -31.233 1.00 33.20 4 TRP C C 1
ATOM 2853 O O . TRP C 1 11 ? 43.381 52.961 -32.126 1.00 31.40 4 TRP C O 1
ATOM 2864 N N . ARG C 1 12 ? 44.931 52.733 -30.527 1.00 34.73 5 ARG C N 1
ATOM 2865 C CA . ARG C 1 12 ? 45.135 51.309 -30.766 1.00 39.44 5 ARG C CA 1
ATOM 2866 C C . ARG C 1 12 ? 45.171 50.524 -29.459 1.00 36.05 5 ARG C C 1
ATOM 2867 O O . ARG C 1 12 ? 45.675 51.021 -28.453 1.00 31.63 5 ARG C O 1
ATOM 2875 N N . LYS C 1 13 ? 44.646 49.304 -29.480 1.00 35.37 6 LYS C N 1
ATOM 2876 C CA . LYS C 1 13 ? 44.653 48.455 -28.291 1.00 44.77 6 LYS C CA 1
ATOM 2877 C C . LYS C 1 13 ? 46.056 48.341 -27.732 1.00 44.62 6 LYS C C 1
ATOM 2878 O O . LYS C 1 13 ? 47.029 48.298 -28.480 1.00 46.19 6 LYS C O 1
ATOM 2884 N N . ALA C 1 14 ? 46.164 48.306 -26.411 1.00 50.81 7 ALA C N 1
ATOM 2885 C CA . ALA C 1 14 ? 47.468 48.152 -25.790 1.00 54.92 7 ALA C CA 1
ATOM 2886 C C . ALA C 1 14 ? 47.762 46.659 -25.894 1.00 60.44 7 ALA C C 1
ATOM 2887 O O . ALA C 1 14 ? 46.904 45.827 -25.597 1.00 54.20 7 ALA C O 1
ATOM 2889 N N . ASP C 1 15 ? 48.960 46.316 -26.344 1.00 66.96 8 ASP C N 1
ATOM 2890 C CA . ASP C 1 15 ? 49.315 44.913 -26.479 1.00 76.25 8 ASP C CA 1
ATOM 2891 C C . ASP C 1 15 ? 50.442 44.542 -25.534 1.00 75.61 8 ASP C C 1
ATOM 2892 O O . ASP C 1 15 ? 50.353 43.556 -24.807 1.00 75.57 8 ASP C O 1
ATOM 2897 N N . LYS C 1 16 ? 51.498 45.347 -25.553 1.00 77.52 9 LYS C N 1
ATOM 2898 C CA . LYS C 1 16 ? 52.660 45.124 -24.707 1.00 76.80 9 LYS C CA 1
ATOM 2899 C C . LYS C 1 16 ? 52.353 45.421 -23.239 1.00 75.67 9 LYS C C 1
ATOM 2900 O O . LYS C 1 16 ? 51.963 44.525 -22.492 1.00 76.35 9 LYS C O 1
ATOM 2906 N N . GLU C 1 17 ? 52.528 46.675 -22.828 1.00 74.05 10 GLU C N 1
ATOM 2907 C CA . GLU C 1 17 ? 52.266 47.064 -21.444 1.00 69.57 10 GLU C CA 1
ATOM 2908 C C . GLU C 1 17 ? 50.798 46.873 -21.102 1.00 64.24 10 GLU C C 1
ATOM 2909 O O . GLU C 1 17 ? 49.922 47.262 -21.870 1.00 69.43 10 GLU C O 1
ATOM 2915 N N . ARG C 1 18 ? 50.527 46.280 -19.948 1.00 57.92 11 ARG C N 1
ATOM 2916 C CA . ARG C 1 18 ? 49.151 46.048 -19.532 1.00 52.46 11 ARG C CA 1
ATOM 2917 C C . ARG C 1 18 ? 48.824 46.859 -18.280 1.00 48.57 11 ARG C C 1
ATOM 2918 O O . ARG C 1 18 ? 47.710 47.348 -18.119 1.00 42.80 11 ARG C O 1
ATOM 2926 N N . HIS C 1 19 ? 49.804 46.994 -17.397 1.00 43.18 12 HIS C N 1
ATOM 2927 C CA . HIS C 1 19 ? 49.630 47.732 -16.156 1.00 39.92 12 HIS C CA 1
ATOM 2928 C C . HIS C 1 19 ? 50.848 48.586 -15.910 1.00 40.62 12 HIS C C 1
ATOM 2929 O O . HIS C 1 19 ? 51.912 48.318 -16.450 1.00 39.18 12 HIS C O 1
ATOM 2936 N N . GLY C 1 20 ? 50.674 49.615 -15.087 1.00 37.75 13 GLY C N 1
ATOM 2937 C CA . GLY C 1 20 ? 51.769 50.493 -14.748 1.00 37.80 13 GLY C CA 1
ATOM 2938 C C . GLY C 1 20 ? 51.443 51.290 -13.502 1.00 38.24 13 GLY C C 1
ATOM 2939 O O . GLY C 1 20 ? 50.308 51.270 -13.003 1.00 39.28 13 GLY C O 1
ATOM 2940 N N . VAL C 1 21 ? 52.446 51.987 -12.988 1.00 33.56 14 VAL C N 1
ATOM 2941 C CA . VAL C 1 21 ? 52.263 52.812 -11.812 1.00 35.05 14 VAL C CA 1
ATOM 2942 C C . VAL C 1 21 ? 52.783 54.198 -12.137 1.00 34.09 14 VAL C C 1
ATOM 2943 O O . VAL C 1 21 ? 53.746 54.351 -12.888 1.00 37.69 14 VAL C O 1
ATOM 2947 N N . ALA C 1 22 ? 52.129 55.200 -11.571 1.00 31.21 15 ALA C N 1
ATOM 2948 C CA . ALA C 1 22 ? 52.482 56.586 -11.805 1.00 39.64 15 ALA C CA 1
ATOM 2949 C C . ALA C 1 22 ? 53.677 56.967 -10.957 1.00 39.97 15 ALA C C 1
ATOM 2950 O O . ALA C 1 22 ? 53.656 56.786 -9.736 1.00 41.81 15 ALA C O 1
ATOM 2952 N N . ILE C 1 23 ? 54.709 57.508 -11.600 1.00 39.25 16 ILE C N 1
ATOM 2953 C CA . ILE C 1 23 ? 55.927 57.897 -10.890 1.00 39.26 16 ILE C CA 1
ATOM 2954 C C . ILE C 1 23 ? 55.919 59.357 -10.483 1.00 42.60 16 ILE C C 1
ATOM 2955 O O . ILE C 1 23 ? 56.833 59.827 -9.812 1.00 46.27 16 ILE C O 1
ATOM 2960 N N . TYR C 1 24 ? 54.872 60.070 -10.879 1.00 42.46 17 TYR C N 1
ATOM 2961 C CA . TYR C 1 24 ? 54.744 61.482 -10.538 1.00 43.64 17 TYR C CA 1
ATOM 2962 C C . TYR C 1 24 ? 53.277 61.820 -10.658 1.00 40.48 17 TYR C C 1
ATOM 2963 O O . TYR C 1 24 ? 52.530 61.088 -11.310 1.00 44.14 17 TYR C O 1
ATOM 2972 N N . ASN C 1 25 ? 52.852 62.914 -10.034 1.00 37.43 18 ASN C N 1
ATOM 2973 C CA . ASN C 1 25 ? 51.455 63.291 -10.121 1.00 43.19 18 ASN C CA 1
ATOM 2974 C C . ASN C 1 25 ? 51.220 63.955 -11.464 1.00 43.09 18 ASN C C 1
ATOM 2975 O O . ASN C 1 25 ? 52.018 64.783 -11.905 1.00 43.25 18 ASN C O 1
ATOM 2980 N N . PHE C 1 26 ? 50.149 63.550 -12.133 1.00 39.93 19 PHE C N 1
ATOM 2981 C CA . PHE C 1 26 ? 49.796 64.144 -13.424 1.00 38.76 19 PHE C CA 1
ATOM 2982 C C . PHE C 1 26 ? 48.510 64.899 -13.189 1.00 36.16 19 PHE C C 1
ATOM 2983 O O . PHE C 1 26 ? 47.490 64.295 -12.854 1.00 34.83 19 PHE C O 1
ATOM 2991 N N . GLN C 1 27 ? 48.574 66.223 -13.311 1.00 38.73 20 GLN C N 1
ATOM 2992 C CA . GLN C 1 27 ? 47.397 67.058 -13.128 1.00 45.94 20 GLN C CA 1
ATOM 2993 C C . GLN C 1 27 ? 46.829 67.273 -14.511 1.00 46.58 20 GLN C C 1
ATOM 2994 O O . GLN C 1 27 ? 47.403 68.009 -15.309 1.00 50.04 20 GLN C O 1
ATOM 3000 N N . GLY C 1 28 ? 45.716 66.616 -14.806 1.00 41.41 21 GLY C N 1
ATOM 3001 C CA . GLY C 1 28 ? 45.116 66.790 -16.113 1.00 41.00 21 GLY C CA 1
ATOM 3002 C C . GLY C 1 28 ? 44.179 67.979 -16.116 1.00 39.83 21 GLY C C 1
ATOM 3003 O O . GLY C 1 28 ? 43.842 68.518 -15.057 1.00 38.18 21 GLY C O 1
ATOM 3004 N N . SER C 1 29 ? 43.734 68.373 -17.303 1.00 36.74 22 SER C N 1
ATOM 3005 C CA . SER C 1 29 ? 42.831 69.509 -17.439 1.00 43.54 22 SER C CA 1
ATOM 3006 C C . SER C 1 29 ? 41.361 69.093 -17.436 1.00 41.20 22 SER C C 1
ATOM 3007 O O . SER C 1 29 ? 40.498 69.843 -17.900 1.00 45.68 22 SER C O 1
ATOM 3010 N N . GLY C 1 30 ? 41.082 67.904 -16.916 1.00 36.78 23 GLY C N 1
ATOM 3011 C CA . GLY C 1 30 ? 39.709 67.410 -16.852 1.00 35.55 23 GLY C CA 1
ATOM 3012 C C . GLY C 1 30 ? 39.434 66.357 -17.914 1.00 28.57 23 GLY C C 1
ATOM 3013 O O . GLY C 1 30 ? 40.182 66.258 -18.884 1.00 33.73 23 GLY C O 1
ATOM 3014 N N . ALA C 1 31 ? 38.376 65.566 -17.742 1.00 36.93 24 ALA C N 1
ATOM 3015 C CA . ALA C 1 31 ? 38.040 64.536 -18.730 1.00 36.80 24 ALA C CA 1
ATOM 3016 C C . ALA C 1 31 ? 38.168 65.192 -20.096 1.00 38.69 24 ALA C C 1
ATOM 3017 O O . ALA C 1 31 ? 37.840 66.365 -20.248 1.00 41.63 24 ALA C O 1
ATOM 3019 N N . PRO C 1 32 ? 38.602 64.440 -21.117 1.00 34.30 25 PRO C N 1
ATOM 3020 C CA . PRO C 1 32 ? 38.981 63.024 -21.124 1.00 30.43 25 PRO C CA 1
ATOM 3021 C C . PRO C 1 32 ? 40.300 62.659 -20.434 1.00 24.16 25 PRO C C 1
ATOM 3022 O O . PRO C 1 32 ? 40.648 61.485 -20.359 1.00 26.80 25 PRO C O 1
ATOM 3026 N N . GLN C 1 33 ? 41.048 63.655 -19.967 1.00 28.02 26 GLN C N 1
ATOM 3027 C CA . GLN C 1 33 ? 42.312 63.402 -19.267 1.00 24.38 26 GLN C CA 1
ATOM 3028 C C . GLN C 1 33 ? 42.030 62.898 -17.851 1.00 30.82 26 GLN C C 1
ATOM 3029 O O . GLN C 1 33 ? 41.158 63.422 -17.162 1.00 27.28 26 GLN C O 1
ATOM 3035 N N . LEU C 1 34 ? 42.761 61.871 -17.425 1.00 31.43 27 LEU C N 1
ATOM 3036 C CA . LEU C 1 34 ? 42.578 61.326 -16.086 1.00 30.52 27 LEU C CA 1
ATOM 3037 C C . LEU C 1 34 ? 43.757 61.751 -15.235 1.00 29.42 27 LEU C C 1
ATOM 3038 O O . LEU C 1 34 ? 44.894 61.325 -15.478 1.00 25.97 27 LEU C O 1
ATOM 3043 N N . SER C 1 35 ? 43.505 62.595 -14.241 1.00 26.65 28 SER C N 1
ATOM 3044 C CA . SER C 1 35 ? 44.589 63.026 -13.382 1.00 30.10 28 SER C CA 1
ATOM 3045 C C . SER C 1 35 ? 45.083 61.829 -12.558 1.00 37.54 28 SER C C 1
ATOM 3046 O O . SER C 1 35 ? 44.311 60.926 -12.241 1.00 34.74 28 SER C O 1
ATOM 3049 N N . LEU C 1 36 ? 46.372 61.805 -12.236 1.00 35.25 29 LEU C N 1
ATOM 3050 C CA . LEU C 1 36 ? 46.914 60.704 -11.445 1.00 37.92 29 LEU C CA 1
ATOM 3051 C C . LEU C 1 36 ? 47.709 61.237 -10.269 1.00 41.01 29 LEU C C 1
ATOM 3052 O O . LEU C 1 36 ? 48.257 62.347 -10.327 1.00 36.94 29 LEU C O 1
ATOM 3057 N N . GLN C 1 37 ? 47.752 60.438 -9.205 1.00 43.21 30 GLN C N 1
ATOM 3058 C CA . GLN C 1 37 ? 48.504 60.755 -7.992 1.00 39.04 30 GLN C CA 1
ATOM 3059 C C . GLN C 1 37 ? 49.674 59.771 -8.000 1.00 38.21 30 GLN C C 1
ATOM 3060 O O . GLN C 1 37 ? 49.546 58.655 -8.506 1.00 36.71 30 GLN C O 1
ATOM 3066 N N . ILE C 1 38 ? 50.811 60.165 -7.441 1.00 38.64 31 ILE C N 1
ATOM 3067 C CA . ILE C 1 38 ? 51.965 59.272 -7.431 1.00 35.96 31 ILE C CA 1
ATOM 3068 C C . ILE C 1 38 ? 51.566 57.936 -6.801 1.00 32.39 31 ILE C C 1
ATOM 3069 O O . ILE C 1 38 ? 50.794 57.891 -5.844 1.00 32.74 31 ILE C O 1
ATOM 3074 N N . GLY C 1 39 ? 52.066 56.844 -7.366 1.00 30.23 32 GLY C N 1
ATOM 3075 C CA . GLY C 1 39 ? 51.710 55.537 -6.848 1.00 35.54 32 GLY C CA 1
ATOM 3076 C C . GLY C 1 39 ? 50.466 54.897 -7.465 1.00 40.37 32 GLY C C 1
ATOM 3077 O O . GLY C 1 39 ? 50.276 53.692 -7.322 1.00 32.91 32 GLY C O 1
ATOM 3078 N N . ASP C 1 40 ? 49.619 55.672 -8.148 1.00 37.51 33 ASP C N 1
ATOM 3079 C CA . ASP C 1 40 ? 48.406 55.101 -8.743 1.00 36.26 33 ASP C CA 1
ATOM 3080 C C . ASP C 1 40 ? 48.743 53.972 -9.688 1.00 33.40 33 ASP C C 1
ATOM 3081 O O . ASP C 1 40 ? 49.553 54.136 -10.599 1.00 37.83 33 ASP C O 1
ATOM 3086 N N . VAL C 1 41 ? 48.123 52.825 -9.485 1.00 30.27 34 VAL C N 1
ATOM 3087 C CA . VAL C 1 41 ? 48.374 51.710 -10.369 1.00 33.51 34 VAL C CA 1
ATOM 3088 C C . VAL C 1 41 ? 47.255 51.756 -11.407 1.00 30.27 34 VAL C C 1
ATOM 3089 O O . VAL C 1 41 ? 46.078 51.898 -11.084 1.00 25.44 34 VAL C O 1
ATOM 3093 N N . VAL C 1 42 ? 47.648 51.649 -12.661 1.00 31.59 35 VAL C N 1
ATOM 3094 C CA . VAL C 1 42 ? 46.697 51.727 -13.739 1.00 32.56 35 VAL C CA 1
ATOM 3095 C C . VAL C 1 42 ? 46.718 50.542 -14.656 1.00 31.25 35 VAL C C 1
ATOM 3096 O O . VAL C 1 42 ? 47.718 49.829 -14.778 1.00 32.48 35 VAL C O 1
ATOM 3100 N N . ARG C 1 43 ? 45.571 50.344 -15.287 1.00 32.26 36 ARG C N 1
ATOM 3101 C CA . ARG C 1 43 ? 45.405 49.337 -16.306 1.00 33.67 36 ARG C CA 1
ATOM 3102 C C . ARG C 1 43 ? 45.499 50.169 -17.606 1.00 36.01 36 ARG C C 1
ATOM 3103 O O . ARG C 1 43 ? 44.731 51.112 -17.801 1.00 33.92 36 ARG C O 1
ATOM 3111 N N . ILE C 1 44 ? 46.450 49.839 -18.468 1.00 34.22 37 ILE C N 1
ATOM 3112 C CA . ILE C 1 44 ? 46.617 50.546 -19.735 1.00 36.29 37 ILE C CA 1
ATOM 3113 C C . ILE C 1 44 ? 45.832 49.828 -20.839 1.00 40.24 37 ILE C C 1
ATOM 3114 O O . ILE C 1 44 ? 46.139 48.689 -21.204 1.00 38.82 37 ILE C O 1
ATOM 3119 N N . GLN C 1 45 ? 44.812 50.499 -21.362 1.00 33.34 38 GLN C N 1
ATOM 3120 C CA . GLN C 1 45 ? 43.974 49.905 -22.390 1.00 30.14 38 GLN C CA 1
ATOM 3121 C C . GLN C 1 45 ? 44.349 50.225 -23.818 1.00 28.70 38 GLN C C 1
ATOM 3122 O O . GLN C 1 45 ? 44.265 49.364 -24.702 1.00 33.42 38 GLN C O 1
ATOM 3128 N N . GLU C 1 46 ? 44.746 51.470 -24.046 1.00 31.74 39 GLU C N 1
ATOM 3129 C CA . GLU C 1 46 ? 45.067 51.922 -25.390 1.00 33.26 39 GLU C CA 1
ATOM 3130 C C . GLU C 1 46 ? 46.250 52.850 -25.432 1.00 31.75 39 GLU C C 1
ATOM 3131 O O . GLU C 1 46 ? 46.662 53.408 -24.420 1.00 32.67 39 GLU C O 1
ATOM 3137 N N . THR C 1 47 ? 46.743 53.047 -26.645 1.00 27.63 40 THR C N 1
ATOM 3138 C CA . THR C 1 47 ? 47.888 53.888 -26.909 1.00 34.91 40 THR C CA 1
ATOM 3139 C C . THR C 1 47 ? 47.619 54.771 -28.122 1.00 31.52 40 THR C C 1
ATOM 3140 O O . THR C 1 47 ? 46.899 54.387 -29.042 1.00 32.30 40 THR C O 1
ATOM 3144 N N . CYS C 1 48 ? 48.217 55.951 -28.110 1.00 32.05 41 CYS C N 1
ATOM 3145 C CA . CYS C 1 48 ? 48.117 56.888 -29.217 1.00 37.87 41 CYS C CA 1
ATOM 3146 C C . CYS C 1 48 ? 49.224 57.907 -29.026 1.00 32.38 41 CYS C C 1
ATOM 3147 O O . CYS C 1 48 ? 49.128 58.796 -28.171 1.00 32.30 41 CYS C O 1
ATOM 3150 N N . GLY C 1 49 ? 50.284 57.770 -29.815 1.00 35.84 42 GLY C N 1
ATOM 3151 C CA . GLY C 1 49 ? 51.398 58.696 -29.702 1.00 35.05 42 GLY C CA 1
ATOM 3152 C C . GLY C 1 49 ? 52.027 58.631 -28.320 1.00 34.27 42 GLY C C 1
ATOM 3153 O O . GLY C 1 49 ? 52.376 57.559 -27.849 1.00 39.36 42 GLY C O 1
ATOM 3154 N N . ASP C 1 50 ? 52.147 59.774 -27.659 1.00 36.96 43 ASP C N 1
ATOM 3155 C CA . ASP C 1 50 ? 52.745 59.837 -26.328 1.00 40.59 43 ASP C CA 1
ATOM 3156 C C . ASP C 1 50 ? 51.742 59.698 -25.173 1.00 37.44 43 ASP C C 1
ATOM 3157 O O . ASP C 1 50 ? 52.040 60.089 -24.047 1.00 35.50 43 ASP C O 1
ATOM 3162 N N . TRP C 1 51 ? 50.565 59.147 -25.455 1.00 37.86 44 TRP C N 1
ATOM 3163 C CA . TRP C 1 51 ? 49.529 58.968 -24.429 1.00 32.95 44 TRP C CA 1
ATOM 3164 C C . TRP C 1 51 ? 48.987 57.556 -24.327 1.00 31.31 44 TRP C C 1
ATOM 3165 O O . TRP C 1 51 ? 49.010 56.792 -25.300 1.00 29.19 44 TRP C O 1
ATOM 3176 N N . TYR C 1 52 ? 48.501 57.225 -23.132 1.00 30.21 45 TYR C N 1
ATOM 3177 C CA . TYR C 1 52 ? 47.830 55.946 -22.891 1.00 32.96 45 TYR C CA 1
ATOM 3178 C C . TYR C 1 52 ? 46.389 56.324 -22.546 1.00 25.97 45 TYR C C 1
ATOM 3179 O O . TYR C 1 52 ? 46.096 57.465 -22.221 1.00 27.25 45 TYR C O 1
ATOM 3188 N N . ARG C 1 53 ? 45.492 55.354 -22.624 1.00 26.30 46 ARG C N 1
ATOM 3189 C CA . ARG C 1 53 ? 44.142 55.569 -22.153 1.00 28.37 46 ARG C CA 1
ATOM 3190 C C . ARG C 1 53 ? 43.988 54.355 -21.244 1.00 28.59 46 ARG C C 1
ATOM 3191 O O . ARG C 1 53 ? 44.384 53.256 -21.626 1.00 27.10 46 ARG C O 1
ATOM 3199 N N . GLY C 1 54 ? 43.440 54.563 -20.052 1.00 32.90 47 GLY C N 1
ATOM 3200 C CA . GLY C 1 54 ? 43.254 53.473 -19.107 1.00 31.54 47 GLY C CA 1
ATOM 3201 C C . GLY C 1 54 ? 42.449 53.886 -17.884 1.00 34.12 47 GLY C C 1
ATOM 3202 O O . GLY C 1 54 ? 41.780 54.921 -17.878 1.00 27.39 47 GLY C O 1
ATOM 3203 N N . TYR C 1 55 ? 42.504 53.069 -16.840 1.00 32.04 48 TYR C N 1
ATOM 3204 C CA . TYR C 1 55 ? 41.768 53.360 -15.618 1.00 29.60 48 TYR C CA 1
ATOM 3205 C C . TYR C 1 55 ? 42.528 52.909 -14.376 1.00 28.33 48 TYR C C 1
ATOM 3206 O O . TYR C 1 55 ? 43.470 52.126 -14.465 1.00 31.09 48 TYR C O 1
ATOM 3215 N N . LEU C 1 56 ? 42.115 53.431 -13.228 1.00 29.41 49 LEU C N 1
ATOM 3216 C CA . LEU C 1 56 ? 42.730 53.092 -11.949 1.00 33.38 49 LEU C CA 1
ATOM 3217 C C . LEU C 1 56 ? 42.240 51.717 -11.522 1.00 29.73 49 LEU C C 1
ATOM 3218 O O . LEU C 1 56 ? 41.043 51.492 -11.382 1.00 28.97 49 LEU C O 1
ATOM 3223 N N . ILE C 1 57 ? 43.169 50.796 -11.337 1.00 31.39 50 ILE C N 1
ATOM 3224 C CA . ILE C 1 57 ? 42.818 49.439 -10.932 1.00 35.22 50 ILE C CA 1
ATOM 3225 C C . ILE C 1 57 ? 41.952 49.412 -9.677 1.00 35.82 50 ILE C C 1
ATOM 3226 O O . ILE C 1 57 ? 41.049 48.592 -9.563 1.00 36.97 50 ILE C O 1
ATOM 3231 N N . LYS C 1 58 ? 42.206 50.331 -8.753 1.00 32.04 51 LYS C N 1
ATOM 3232 C CA . LYS C 1 58 ? 41.449 50.385 -7.512 1.00 34.61 51 LYS C CA 1
ATOM 3233 C C . LYS C 1 58 ? 40.134 51.120 -7.658 1.00 40.54 51 LYS C C 1
ATOM 3234 O O . LYS C 1 58 ? 39.305 51.067 -6.759 1.00 35.40 51 LYS C O 1
ATOM 3240 N N . HIS C 1 59 ? 39.961 51.822 -8.780 1.00 31.07 52 HIS C N 1
ATOM 3241 C CA . HIS C 1 59 ? 38.744 52.574 -9.049 1.00 31.35 52 HIS C CA 1
ATOM 3242 C C . HIS C 1 59 ? 38.543 52.567 -10.561 1.00 37.00 52 HIS C C 1
ATOM 3243 O O . HIS C 1 59 ? 38.847 53.538 -11.266 1.00 33.20 52 HIS C O 1
ATOM 3250 N N . LYS C 1 60 ? 38.016 51.447 -11.037 1.00 32.32 53 LYS C N 1
ATOM 3251 C CA . LYS C 1 60 ? 37.796 51.213 -12.441 1.00 33.54 53 LYS C CA 1
ATOM 3252 C C . LYS C 1 60 ? 36.884 52.178 -13.185 1.00 27.14 53 LYS C C 1
ATOM 3253 O O . LYS C 1 60 ? 37.003 52.306 -14.394 1.00 30.88 53 LYS C O 1
ATOM 3267 N N . LEU C 1 62 ? 36.998 55.284 -12.940 1.00 24.11 55 LEU C N 1
ATOM 3268 C CA . LEU C 1 62 ? 37.828 56.471 -13.180 1.00 24.53 55 LEU C CA 1
ATOM 3269 C C . LEU C 1 62 ? 38.764 56.096 -14.312 1.00 28.71 55 LEU C C 1
ATOM 3270 O O . LEU C 1 62 ? 39.745 55.386 -14.116 1.00 29.60 55 LEU C O 1
ATOM 3275 N N . GLN C 1 63 ? 38.440 56.598 -15.501 1.00 26.35 56 GLN C N 1
ATOM 3276 C CA . GLN C 1 63 ? 39.152 56.244 -16.719 1.00 29.18 56 GLN C CA 1
ATOM 3277 C C . GLN C 1 63 ? 39.398 57.450 -17.604 1.00 27.42 56 GLN C C 1
ATOM 3278 O O . GLN C 1 63 ? 38.585 58.376 -17.653 1.00 28.03 56 GLN C O 1
ATOM 3284 N N . GLY C 1 64 ? 40.519 57.435 -18.308 1.00 28.34 57 GLY C N 1
ATOM 3285 C CA . GLY C 1 64 ? 40.834 58.551 -19.180 1.00 28.40 57 GLY C CA 1
ATOM 3286 C C . GLY C 1 64 ? 42.237 58.420 -19.723 1.00 31.28 57 GLY C C 1
ATOM 3287 O O . GLY C 1 64 ? 42.835 57.347 -19.638 1.00 26.44 57 GLY C O 1
ATOM 3288 N N . ILE C 1 65 ? 42.776 59.518 -20.251 1.00 21.92 58 ILE C N 1
ATOM 3289 C CA . ILE C 1 65 ? 44.100 59.476 -20.829 1.00 28.53 58 ILE C CA 1
ATOM 3290 C C . ILE C 1 65 ? 45.106 60.169 -19.930 1.00 23.14 58 ILE C C 1
ATOM 3291 O O . ILE C 1 65 ? 44.753 61.085 -19.194 1.00 27.25 58 ILE C O 1
ATOM 3296 N N . PHE C 1 66 ? 46.349 59.701 -19.999 1.00 27.48 59 PHE C N 1
ATOM 3297 C CA . PHE C 1 66 ? 47.467 60.245 -19.236 1.00 27.83 59 PHE C CA 1
ATOM 3298 C C . PHE C 1 66 ? 48.712 59.920 -20.057 1.00 26.00 59 PHE C C 1
ATOM 3299 O O . PHE C 1 66 ? 48.708 58.971 -20.840 1.00 28.22 59 PHE C O 1
ATOM 3307 N N . PRO C 1 67 ? 49.784 60.715 -19.898 1.00 29.92 60 PRO C N 1
ATOM 3308 C CA . PRO C 1 67 ? 51.057 60.558 -20.613 1.00 31.22 60 PRO C CA 1
ATOM 3309 C C . PRO C 1 67 ? 51.844 59.302 -20.287 1.00 30.82 60 PRO C C 1
ATOM 3310 O O . PRO C 1 67 ? 51.911 58.879 -19.141 1.00 35.53 60 PRO C O 1
ATOM 3314 N N . LYS C 1 68 ? 52.447 58.705 -21.304 1.00 31.20 61 LYS C N 1
ATOM 3315 C CA . LYS C 1 68 ? 53.258 57.513 -21.085 1.00 40.17 61 LYS C CA 1
ATOM 3316 C C . LYS C 1 68 ? 54.462 57.836 -20.192 1.00 40.61 61 LYS C C 1
ATOM 3317 O O . LYS C 1 68 ? 54.949 56.982 -19.451 1.00 41.33 61 LYS C O 1
ATOM 3323 N N . SER C 1 69 ? 54.916 59.082 -20.256 1.00 40.93 62 SER C N 1
ATOM 3324 C CA . SER C 1 69 ? 56.080 59.525 -19.497 1.00 43.67 62 SER C CA 1
ATOM 3325 C C . SER C 1 69 ? 55.864 59.587 -17.996 1.00 44.58 62 SER C C 1
ATOM 3326 O O . SER C 1 69 ? 56.821 59.747 -17.236 1.00 44.53 62 SER C O 1
ATOM 3329 N N . PHE C 1 70 ? 54.614 59.464 -17.563 1.00 41.09 63 PHE C N 1
ATOM 3330 C CA . PHE C 1 70 ? 54.315 59.501 -16.136 1.00 38.07 63 PHE C CA 1
ATOM 3331 C C . PHE C 1 70 ? 54.108 58.101 -15.612 1.00 39.89 63 PHE C C 1
ATOM 3332 O O . PHE C 1 70 ? 53.827 57.908 -14.428 1.00 37.53 63 PHE C O 1
ATOM 3340 N N . ILE C 1 71 ? 54.254 57.124 -16.498 1.00 41.13 64 ILE C N 1
ATOM 3341 C CA . ILE C 1 71 ? 54.001 55.750 -16.127 1.00 38.89 64 ILE C CA 1
ATOM 3342 C C . ILE C 1 71 ? 55.193 54.813 -16.198 1.00 42.73 64 ILE C C 1
ATOM 3343 O O . ILE C 1 71 ? 55.984 54.846 -17.142 1.00 39.41 64 ILE C O 1
ATOM 3348 N N . HIS C 1 72 ? 55.306 53.966 -15.186 1.00 43.54 65 HIS C N 1
ATOM 3349 C CA . HIS C 1 72 ? 56.357 52.964 -15.159 1.00 47.28 65 HIS C CA 1
ATOM 3350 C C . HIS C 1 72 ? 55.594 51.656 -15.350 1.00 45.09 65 HIS C C 1
ATOM 3351 O O . HIS C 1 72 ? 54.764 51.291 -14.523 1.00 44.23 65 HIS C O 1
ATOM 3358 N N . ILE C 1 73 ? 55.845 50.972 -16.460 1.00 47.60 66 ILE C N 1
ATOM 3359 C CA . ILE C 1 73 ? 55.155 49.725 -16.753 1.00 53.75 66 ILE C CA 1
ATOM 3360 C C . ILE C 1 73 ? 55.532 48.674 -15.713 1.00 60.03 66 ILE C C 1
ATOM 3361 O O . ILE C 1 73 ? 56.706 48.407 -15.492 1.00 60.62 66 ILE C O 1
ATOM 3366 N N . LYS C 1 74 ? 54.528 48.087 -15.072 1.00 65.24 67 LYS C N 1
ATOM 3367 C CA . LYS C 1 74 ? 54.769 47.093 -14.036 1.00 72.67 67 LYS C CA 1
ATOM 3368 C C . LYS C 1 74 ? 53.834 45.894 -14.137 1.00 78.14 67 LYS C C 1
ATOM 3369 O O . LYS C 1 74 ? 52.856 45.913 -14.884 1.00 78.67 67 LYS C O 1
ATOM 3375 N N . GLU C 1 75 ? 54.144 44.854 -13.369 1.00 86.03 68 GLU C N 1
ATOM 3376 C CA . GLU C 1 75 ? 53.349 43.630 -13.344 1.00 89.90 68 GLU C CA 1
ATOM 3377 C C . GLU C 1 75 ? 52.449 43.568 -12.112 1.00 91.40 68 GLU C C 1
ATOM 3378 O O . GLU C 1 75 ? 52.773 44.127 -11.064 1.00 90.62 68 GLU C O 1
ATOM 3384 N N . VAL C 1 76 ? 51.319 42.881 -12.248 1.00 94.63 69 VAL C N 1
ATOM 3385 C CA . VAL C 1 76 ? 50.364 42.734 -11.153 1.00 96.90 69 VAL C CA 1
ATOM 3386 C C . VAL C 1 76 ? 49.714 41.348 -11.167 1.00 97.64 69 VAL C C 1
ATOM 3387 O O . VAL C 1 76 ? 48.689 41.125 -10.520 1.00 97.12 69 VAL C O 1
ATOM 3391 N N . THR C 1 77 ? 50.322 40.424 -11.907 1.00 99.71 70 THR C N 1
ATOM 3392 C CA . THR C 1 77 ? 49.818 39.056 -12.019 1.00 99.50 70 THR C CA 1
ATOM 3393 C C . THR C 1 77 ? 49.622 38.422 -10.643 1.00 99.50 70 THR C C 1
ATOM 3394 O O . THR C 1 77 ? 50.570 37.913 -10.040 1.00 97.55 70 THR C O 1
ATOM 3398 N N . PRO C 1 89 ? 59.168 30.949 -0.519 1.00 103.71 82 PRO C N 1
ATOM 3399 C CA . PRO C 1 89 ? 58.496 30.505 -1.745 1.00 104.22 82 PRO C CA 1
ATOM 3400 C C . PRO C 1 89 ? 57.762 31.644 -2.446 1.00 104.15 82 PRO C C 1
ATOM 3401 O O . PRO C 1 89 ? 58.220 32.155 -3.471 1.00 105.01 82 PRO C O 1
ATOM 3405 N N . ALA C 1 90 ? 56.616 32.030 -1.892 1.00 101.80 83 ALA C N 1
ATOM 3406 C CA . ALA C 1 90 ? 55.824 33.117 -2.453 1.00 98.69 83 ALA C CA 1
ATOM 3407 C C . ALA C 1 90 ? 56.522 34.427 -2.104 1.00 95.50 83 ALA C C 1
ATOM 3408 O O . ALA C 1 90 ? 56.231 35.033 -1.078 1.00 96.13 83 ALA C O 1
ATOM 3410 N N . GLU C 1 91 ? 57.446 34.858 -2.957 1.00 91.59 84 GLU C N 1
ATOM 3411 C CA . GLU C 1 91 ? 58.193 36.086 -2.707 1.00 87.54 84 GLU C CA 1
ATOM 3412 C C . GLU C 1 91 ? 57.501 37.314 -3.280 1.00 84.57 84 GLU C C 1
ATOM 3413 O O . GLU C 1 91 ? 57.070 38.196 -2.534 1.00 79.78 84 GLU C O 1
ATOM 3419 N N . ILE C 1 92 ? 57.401 37.383 -4.603 1.00 79.52 85 ILE C N 1
ATOM 3420 C CA . ILE C 1 92 ? 56.727 38.513 -5.219 1.00 75.25 85 ILE C CA 1
ATOM 3421 C C . ILE C 1 92 ? 55.225 38.442 -4.932 1.00 67.51 85 ILE C C 1
ATOM 3422 O O . ILE C 1 92 ? 54.570 39.475 -4.783 1.00 69.87 85 ILE C O 1
ATOM 3427 N N . PRO C 1 93 ? 54.656 37.225 -4.835 1.00 60.94 86 PRO C N 1
ATOM 3428 C CA . PRO C 1 93 ? 53.217 37.167 -4.555 1.00 53.25 86 PRO C CA 1
ATOM 3429 C C . PRO C 1 93 ? 52.889 37.483 -3.089 1.00 44.52 86 PRO C C 1
ATOM 3430 O O . PRO C 1 93 ? 51.820 38.014 -2.792 1.00 48.02 86 PRO C O 1
ATOM 3434 N N . LEU C 1 94 ? 53.795 37.155 -2.175 1.00 38.09 87 LEU C N 1
ATOM 3435 C CA . LEU C 1 94 ? 53.551 37.455 -0.759 1.00 43.28 87 LEU C CA 1
ATOM 3436 C C . LEU C 1 94 ? 53.564 38.982 -0.585 1.00 34.45 87 LEU C C 1
ATOM 3437 O O . LEU C 1 94 ? 52.750 39.547 0.144 1.00 35.43 87 LEU C O 1
ATOM 3442 N N . ALA C 1 95 ? 54.502 39.636 -1.261 1.00 37.25 88 ALA C N 1
ATOM 3443 C CA . ALA C 1 95 ? 54.611 41.092 -1.216 1.00 34.47 88 ALA C CA 1
ATOM 3444 C C . ALA C 1 95 ? 53.291 41.648 -1.706 1.00 40.19 88 ALA C C 1
ATOM 3445 O O . ALA C 1 95 ? 52.823 42.683 -1.229 1.00 45.32 88 ALA C O 1
ATOM 3447 N N . GLN C 1 96 ? 52.692 40.947 -2.666 1.00 35.22 89 GLN C N 1
ATOM 3448 C CA . GLN C 1 96 ? 51.413 41.358 -3.225 1.00 36.93 89 GLN C CA 1
ATOM 3449 C C . GLN C 1 96 ? 50.284 41.127 -2.215 1.00 34.49 89 GLN C C 1
ATOM 3450 O O . GLN C 1 96 ? 49.360 41.941 -2.096 1.00 37.32 89 GLN C O 1
ATOM 3456 N N . GLU C 1 97 ? 50.352 40.017 -1.486 1.00 37.17 90 GLU C N 1
ATOM 3457 C CA . GLU C 1 97 ? 49.330 39.725 -0.488 1.00 33.30 90 GLU C CA 1
ATOM 3458 C C . GLU C 1 97 ? 49.468 40.770 0.631 1.00 34.35 90 GLU C C 1
ATOM 3459 O O . GLU C 1 97 ? 48.474 41.197 1.217 1.00 34.71 90 GLU C O 1
ATOM 3465 N N . VAL C 1 98 ? 50.698 41.183 0.925 1.00 32.74 91 VAL C N 1
ATOM 3466 C CA . VAL C 1 98 ? 50.905 42.207 1.948 1.00 33.89 91 VAL C CA 1
ATOM 3467 C C . VAL C 1 98 ? 50.208 43.495 1.535 1.00 32.69 91 VAL C C 1
ATOM 3468 O O . VAL C 1 98 ? 49.541 44.134 2.348 1.00 31.77 91 VAL C O 1
ATOM 3472 N N . THR C 1 99 ? 50.352 43.868 0.266 1.00 30.61 92 THR C N 1
ATOM 3473 C CA . THR C 1 99 ? 49.731 45.090 -0.228 1.00 29.25 92 THR C CA 1
ATOM 3474 C C . THR C 1 99 ? 48.219 45.034 -0.073 1.00 37.43 92 THR C C 1
ATOM 3475 O O . THR C 1 99 ? 47.603 45.971 0.435 1.00 39.35 92 THR C O 1
ATOM 3479 N N . THR C 1 100 ? 47.616 43.930 -0.503 1.00 35.17 93 THR C N 1
ATOM 3480 C CA . THR C 1 100 ? 46.168 43.782 -0.387 1.00 37.55 93 THR C CA 1
ATOM 3481 C C . THR C 1 100 ? 45.744 43.753 1.078 1.00 34.29 93 THR C C 1
ATOM 3482 O O . THR C 1 100 ? 44.715 44.317 1.456 1.00 36.58 93 THR C O 1
ATOM 3486 N N . THR C 1 101 ? 46.534 43.081 1.905 1.00 36.36 94 THR C N 1
ATOM 3487 C CA . THR C 1 101 ? 46.216 43.000 3.325 1.00 37.48 94 THR C CA 1
ATOM 3488 C C . THR C 1 101 ? 46.265 44.405 3.933 1.00 33.28 94 THR C C 1
ATOM 3489 O O . THR C 1 101 ? 45.380 44.794 4.686 1.00 31.43 94 THR C O 1
ATOM 3493 N N . LEU C 1 102 ? 47.298 45.166 3.585 1.00 31.12 95 LEU C N 1
ATOM 3494 C CA . LEU C 1 102 ? 47.439 46.512 4.125 1.00 37.34 95 LEU C CA 1
ATOM 3495 C C . LEU C 1 102 ? 46.252 47.403 3.798 1.00 34.68 95 LEU C C 1
ATOM 3496 O O . LEU C 1 102 ? 45.736 48.114 4.675 1.00 31.70 95 LEU C O 1
ATOM 3501 N N . TRP C 1 103 ? 45.795 47.367 2.549 1.00 36.20 96 TRP C N 1
ATOM 3502 C CA . TRP C 1 103 ? 44.656 48.201 2.197 1.00 37.18 96 TRP C CA 1
ATOM 3503 C C . TRP C 1 103 ? 43.442 47.768 2.999 1.00 35.78 96 TRP C C 1
ATOM 3504 O O . TRP C 1 103 ? 42.660 48.603 3.424 1.00 38.30 96 TRP C O 1
ATOM 3515 N N . GLU C 1 104 ? 43.295 46.463 3.224 1.00 37.37 97 GLU C N 1
ATOM 3516 C CA . GLU C 1 104 ? 42.161 45.949 3.994 1.00 33.60 97 GLU C CA 1
ATOM 3517 C C . GLU C 1 104 ? 42.245 46.388 5.454 1.00 38.97 97 GLU C C 1
ATOM 3518 O O . GLU C 1 104 ? 41.261 46.849 6.033 1.00 37.03 97 GLU C O 1
ATOM 3524 N N . TRP C 1 105 ? 43.418 46.230 6.060 1.00 38.86 98 TRP C N 1
ATOM 3525 C CA . TRP C 1 105 ? 43.579 46.621 7.458 1.00 31.07 98 TRP C CA 1
ATOM 3526 C C . TRP C 1 105 ? 43.388 48.134 7.625 1.00 31.98 98 TRP C C 1
ATOM 3527 O O . TRP C 1 105 ? 42.775 48.590 8.593 1.00 34.12 98 TRP C O 1
ATOM 3538 N N . GLY C 1 106 ? 43.904 48.903 6.670 1.00 32.59 99 GLY C N 1
ATOM 3539 C CA . GLY C 1 106 ? 43.795 50.357 6.721 1.00 31.69 99 GLY C CA 1
ATOM 3540 C C . GLY C 1 106 ? 42.376 50.886 6.835 1.00 41.89 99 GLY C C 1
ATOM 3541 O O . GLY C 1 106 ? 42.127 51.871 7.546 1.00 36.98 99 GLY C O 1
ATOM 3542 N N . SER C 1 107 ? 41.444 50.243 6.127 1.00 37.51 100 SER C N 1
ATOM 3543 C CA . SER C 1 107 ? 40.034 50.634 6.159 1.00 39.51 100 SER C CA 1
ATOM 3544 C C . SER C 1 107 ? 39.461 50.361 7.549 1.00 39.66 100 SER C C 1
ATOM 3545 O O . SER C 1 107 ? 38.729 51.169 8.122 1.00 38.45 100 SER C O 1
ATOM 3548 N N . ILE C 1 108 ? 39.796 49.203 8.094 1.00 37.09 101 ILE C N 1
ATOM 3549 C CA . ILE C 1 108 ? 39.329 48.865 9.426 1.00 42.73 101 ILE C CA 1
ATOM 3550 C C . ILE C 1 108 ? 40.023 49.742 10.484 1.00 38.75 101 ILE C C 1
ATOM 3551 O O . ILE C 1 108 ? 39.423 50.115 11.489 1.00 40.34 101 ILE C O 1
ATOM 3556 N N . TRP C 1 109 ? 41.286 50.074 10.242 1.00 39.84 102 TRP C N 1
ATOM 3557 C CA . TRP C 1 109 ? 42.063 50.900 11.169 1.00 36.86 102 TRP C CA 1
ATOM 3558 C C . TRP C 1 109 ? 41.380 52.250 11.392 1.00 41.98 102 TRP C C 1
ATOM 3559 O O . TRP C 1 109 ? 41.276 52.713 12.525 1.00 45.02 102 TRP C O 1
ATOM 3570 N N . LYS C 1 110 ? 40.912 52.874 10.311 1.00 38.74 103 LYS C N 1
ATOM 3571 C CA . LYS C 1 110 ? 40.217 54.156 10.412 1.00 39.86 103 LYS C CA 1
ATOM 3572 C C . LYS C 1 110 ? 38.931 54.001 11.222 1.00 44.44 103 LYS C C 1
ATOM 3573 O O . LYS C 1 110 ? 38.535 54.911 11.952 1.00 47.37 103 LYS C O 1
ATOM 3579 N N . GLN C 1 111 ? 38.274 52.854 11.085 1.00 45.24 104 GLN C N 1
ATOM 3580 C CA . GLN C 1 111 ? 37.038 52.602 11.818 1.00 47.61 104 GLN C CA 1
ATOM 3581 C C . GLN C 1 111 ? 37.356 52.512 13.299 1.00 46.50 104 GLN C C 1
ATOM 3582 O O . GLN C 1 111 ? 36.597 52.993 14.143 1.00 43.12 104 GLN C O 1
ATOM 3588 N N . LEU C 1 112 ? 38.481 51.879 13.613 1.00 43.32 105 LEU C N 1
ATOM 3589 C CA . LEU C 1 112 ? 38.902 51.740 15.002 1.00 44.14 105 LEU C CA 1
ATOM 3590 C C . LEU C 1 112 ? 39.197 53.136 15.544 1.00 39.24 105 LEU C C 1
ATOM 3591 O O . LEU C 1 112 ? 38.813 53.478 16.659 1.00 40.94 105 LEU C O 1
ATOM 3596 N N . TYR C 1 113 ? 39.873 53.946 14.738 1.00 38.84 106 TYR C N 1
ATOM 3597 C CA . TYR C 1 113 ? 40.185 55.302 15.150 1.00 42.67 106 TYR C CA 1
ATOM 3598 C C . TYR C 1 113 ? 38.898 56.051 15.506 1.00 43.39 106 TYR C C 1
ATOM 3599 O O . TYR C 1 113 ? 38.672 56.407 16.664 1.00 41.44 106 TYR C O 1
ATOM 3608 N N . VAL C 1 114 ? 38.042 56.259 14.510 1.00 43.92 107 VAL C N 1
ATOM 3609 C CA . VAL C 1 114 ? 36.799 56.998 14.718 1.00 45.68 107 VAL C CA 1
ATOM 3610 C C . VAL C 1 114 ? 35.961 56.517 15.903 1.00 43.19 107 VAL C C 1
ATOM 3611 O O . VAL C 1 114 ? 35.229 57.295 16.499 1.00 43.59 107 VAL C O 1
ATOM 3615 N N . ALA C 1 115 ? 36.084 55.243 16.259 1.00 43.91 108 ALA C N 1
ATOM 3616 C CA . ALA C 1 115 ? 35.321 54.696 17.377 1.00 44.39 108 ALA C CA 1
ATOM 3617 C C . ALA C 1 115 ? 36.122 54.665 18.681 1.00 44.45 108 ALA C C 1
ATOM 3618 O O . ALA C 1 115 ? 35.635 54.179 19.697 1.00 48.41 108 ALA C O 1
ATOM 3620 N N . SER C 1 116 ? 37.342 55.189 18.649 1.00 42.10 109 SER C N 1
ATOM 3621 C CA . SER C 1 116 ? 38.213 55.209 19.825 1.00 44.70 109 SER C CA 1
ATOM 3622 C C . SER C 1 116 ? 38.500 53.848 20.466 1.00 42.20 109 SER C C 1
ATOM 3623 O O . SER C 1 116 ? 38.540 53.725 21.688 1.00 45.36 109 SER C O 1
ATOM 3626 N N . LYS C 1 117 ? 38.689 52.827 19.638 1.00 42.43 110 LYS C N 1
ATOM 3627 C CA . LYS C 1 117 ? 39.032 51.503 20.131 1.00 39.25 110 LYS C CA 1
ATOM 3628 C C . LYS C 1 117 ? 40.557 51.593 20.258 1.00 44.01 110 LYS C C 1
ATOM 3629 O O . LYS C 1 117 ? 41.289 51.017 19.451 1.00 39.59 110 LYS C O 1
ATOM 3635 N N . LYS C 1 118 ? 41.020 52.339 21.258 1.00 45.25 111 LYS C N 1
ATOM 3636 C CA . LYS C 1 118 ? 42.447 52.582 21.496 1.00 49.53 111 LYS C CA 1
ATOM 3637 C C . LYS C 1 118 ? 43.396 51.393 21.331 1.00 46.70 111 LYS C C 1
ATOM 3638 O O . LYS C 1 118 ? 44.274 51.411 20.474 1.00 53.14 111 LYS C O 1
ATOM 3644 N N . GLU C 1 119 ? 43.227 50.378 22.168 1.00 44.94 112 GLU C N 1
ATOM 3645 C CA . GLU C 1 119 ? 44.066 49.186 22.139 1.00 49.88 112 GLU C CA 1
ATOM 3646 C C . GLU C 1 119 ? 44.218 48.597 20.735 1.00 49.00 112 GLU C C 1
ATOM 3647 O O . GLU C 1 119 ? 45.335 48.442 20.231 1.00 44.00 112 GLU C O 1
ATOM 3653 N N . ARG C 1 120 ? 43.092 48.266 20.112 1.00 42.87 113 ARG C N 1
ATOM 3654 C CA . ARG C 1 120 ? 43.095 47.687 18.774 1.00 43.01 113 ARG C CA 1
ATOM 3655 C C . ARG C 1 120 ? 43.753 48.601 17.762 1.00 36.91 113 ARG C C 1
ATOM 3656 O O . ARG C 1 120 ? 44.528 48.155 16.912 1.00 40.28 113 ARG C O 1
ATOM 3664 N N . PHE C 1 121 ? 43.439 49.885 17.855 1.00 37.02 114 PHE C N 1
ATOM 3665 C CA . PHE C 1 121 ? 43.992 50.876 16.937 1.00 34.87 114 PHE C CA 1
ATOM 3666 C C . PHE C 1 121 ? 45.534 50.880 16.959 1.00 36.68 114 PHE C C 1
ATOM 3667 O O . PHE C 1 121 ? 46.172 50.855 15.909 1.00 32.48 114 PHE C O 1
ATOM 3675 N N . LEU C 1 122 ? 46.119 50.917 18.156 1.00 30.25 115 LEU C N 1
ATOM 3676 C CA . LEU C 1 122 ? 47.576 50.932 18.291 1.00 33.09 115 LEU C CA 1
ATOM 3677 C C . LEU C 1 122 ? 48.183 49.606 17.858 1.00 30.03 115 LEU C C 1
ATOM 3678 O O . LEU C 1 122 ? 49.254 49.562 17.266 1.00 30.28 115 LEU C O 1
ATOM 3683 N N . GLN C 1 123 ? 47.490 48.517 18.163 1.00 31.34 116 GLN C N 1
ATOM 36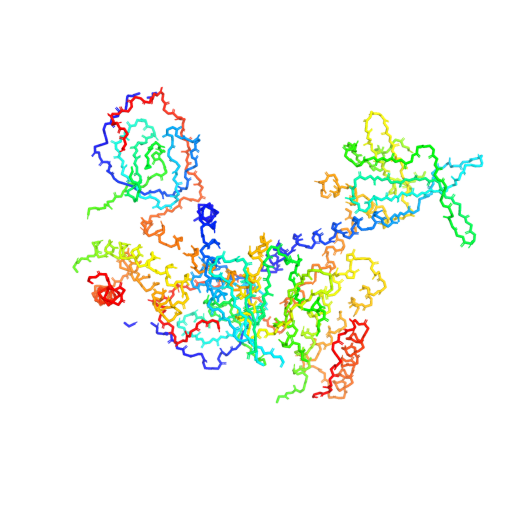84 C CA . GLN C 1 123 ? 47.964 47.197 17.795 1.00 33.96 116 GLN C CA 1
ATOM 3685 C C . GLN C 1 123 ? 48.025 47.078 16.277 1.00 36.95 116 GLN C C 1
ATOM 3686 O O . GLN C 1 123 ? 49.029 46.646 15.727 1.00 41.63 116 GLN C O 1
ATOM 3692 N N . VAL C 1 124 ? 46.948 47.475 15.606 1.00 33.21 117 VAL C N 1
ATOM 3693 C CA . VAL C 1 124 ? 46.899 47.414 14.156 1.00 31.17 117 VAL C CA 1
ATOM 3694 C C . VAL C 1 124 ? 47.903 48.381 13.539 1.00 27.25 117 VAL C C 1
ATOM 3695 O O . VAL C 1 124 ? 48.477 48.095 12.498 1.00 31.63 117 VAL C O 1
ATOM 3699 N N . GLN C 1 125 ? 48.109 49.528 14.185 1.00 25.62 118 GLN C N 1
ATOM 3700 C CA . GLN C 1 125 ? 49.037 50.525 13.670 1.00 30.74 118 GLN C CA 1
ATOM 3701 C C . GLN C 1 125 ? 50.413 49.886 13.530 1.00 27.25 118 GLN C C 1
ATOM 3702 O O . GLN C 1 125 ? 51.049 49.975 12.476 1.00 29.67 118 GLN C O 1
ATOM 3708 N N . SER C 1 126 ? 50.869 49.246 14.606 1.00 27.29 119 SER C N 1
ATOM 3709 C CA . SER C 1 126 ? 52.165 48.577 14.613 1.00 27.79 119 SER C CA 1
ATOM 3710 C C . SER C 1 126 ? 52.231 47.400 13.656 1.00 30.45 119 SER C C 1
ATOM 3711 O O . SER C 1 126 ? 53.244 47.205 13.007 1.00 29.41 119 SER C O 1
ATOM 3730 N N . TYR C 1 129 ? 52.776 48.850 10.288 1.00 29.90 122 TYR C N 1
ATOM 3731 C CA . TYR C 1 129 ? 54.149 49.322 10.138 1.00 26.65 122 TYR C CA 1
ATOM 3732 C C . TYR C 1 129 ? 55.086 48.136 9.895 1.00 27.85 122 TYR C C 1
ATOM 3733 O O . TYR C 1 129 ? 55.963 48.190 9.026 1.00 28.93 122 TYR C O 1
ATOM 3742 N N . ASP C 1 130 ? 54.912 47.071 10.673 1.00 24.52 123 ASP C N 1
ATOM 3743 C CA . ASP C 1 130 ? 55.745 45.873 10.519 1.00 25.63 123 ASP C CA 1
ATOM 3744 C C . ASP C 1 130 ? 55.643 45.290 9.104 1.00 27.25 123 ASP C C 1
ATOM 3745 O O . ASP C 1 130 ? 56.664 45.021 8.471 1.00 27.31 123 ASP C O 1
ATOM 3750 N N . LEU C 1 131 ? 54.416 45.103 8.606 1.00 26.39 124 LEU C N 1
ATOM 3751 C CA . LEU C 1 131 ? 54.239 44.546 7.264 1.00 30.89 124 LEU C CA 1
ATOM 3752 C C . LEU C 1 131 ? 54.868 45.422 6.191 1.00 29.99 124 LEU C C 1
ATOM 3753 O O . LEU C 1 131 ? 55.486 44.905 5.268 1.00 32.31 124 LEU C O 1
ATOM 3766 N N . GLU C 1 133 ? 57.403 47.611 6.495 1.00 29.26 126 GLU C N 1
ATOM 3767 C CA . GLU C 1 133 ? 58.847 47.470 6.638 1.00 27.16 126 GLU C CA 1
ATOM 3768 C C . GLU C 1 133 ? 59.347 46.109 6.165 1.00 29.30 126 GLU C C 1
ATOM 3769 O O . GLU C 1 133 ? 60.358 46.031 5.472 1.00 29.73 126 GLU C O 1
ATOM 3775 N N . TRP C 1 134 ? 58.645 45.037 6.533 1.00 30.29 127 TRP C N 1
ATOM 3776 C CA . TRP C 1 134 ? 59.062 43.692 6.140 1.00 28.82 127 TRP C CA 1
ATOM 3777 C C . TRP C 1 134 ? 58.893 43.446 4.636 1.00 23.11 127 TRP C C 1
ATOM 3778 O O . TRP C 1 134 ? 59.713 42.791 4.021 1.00 28.27 127 TRP C O 1
ATOM 3789 N N . ARG C 1 135 ? 57.827 43.976 4.058 1.00 31.02 128 ARG C N 1
ATOM 3790 C CA . ARG C 1 135 ? 57.604 43.858 2.615 1.00 29.90 128 ARG C CA 1
ATOM 3791 C C . ARG C 1 135 ? 58.781 44.572 1.942 1.00 38.59 128 ARG C C 1
ATOM 3792 O O . ARG C 1 135 ? 59.415 44.043 1.028 1.00 36.79 128 ARG C O 1
ATOM 3800 N N . SER C 1 136 ? 59.074 45.778 2.414 1.00 35.56 129 SER C N 1
ATOM 3801 C CA . SER C 1 136 ? 60.189 46.542 1.869 1.00 39.36 129 SER C CA 1
ATOM 3802 C C . SER C 1 136 ? 61.471 45.704 1.953 1.00 35.75 129 SER C C 1
ATOM 3803 O O . SER C 1 136 ? 62.241 45.636 1.000 1.00 35.82 129 SER C O 1
ATOM 3806 N N . GLN C 1 137 ? 61.692 45.046 3.083 1.00 33.65 130 GLN C N 1
ATOM 3807 C CA . GLN C 1 137 ? 62.874 44.205 3.235 1.00 32.74 130 GLN C CA 1
ATOM 3808 C C . GLN C 1 137 ? 62.840 43.010 2.285 1.00 36.49 130 GLN C C 1
ATOM 3809 O O . GLN C 1 137 ? 63.859 42.647 1.705 1.00 33.85 130 GLN C O 1
ATOM 3815 N N . LEU C 1 138 ? 61.676 42.386 2.133 1.00 35.71 131 LEU C N 1
ATOM 3816 C CA . LEU C 1 138 ? 61.563 41.241 1.237 1.00 34.82 131 LEU C CA 1
ATOM 3817 C C . LEU C 1 138 ? 61.853 41.636 -0.218 1.00 38.53 131 LEU C C 1
ATOM 3818 O O . LEU C 1 138 ? 62.433 40.859 -0.970 1.00 40.92 131 LEU C O 1
ATOM 3823 N N . LEU C 1 139 ? 61.452 42.840 -0.609 1.00 35.17 132 LEU C N 1
ATOM 3824 C CA . LEU C 1 139 ? 61.664 43.301 -1.980 1.00 40.73 132 LEU C CA 1
ATOM 3825 C C . LEU C 1 139 ? 62.956 44.080 -2.172 1.00 41.65 132 LEU C C 1
ATOM 3826 O O . LEU C 1 139 ? 63.221 44.564 -3.263 1.00 42.86 132 LEU C O 1
ATOM 3831 N N . SER C 1 140 ? 63.758 44.217 -1.122 1.00 44.77 133 SER C N 1
ATOM 3832 C CA . SER C 1 140 ? 64.990 44.989 -1.235 1.00 43.79 133 SER C CA 1
ATOM 3833 C C . SER C 1 140 ? 66.114 44.240 -1.947 1.00 46.87 133 SER C C 1
ATOM 3834 O O . SER C 1 140 ? 66.995 44.856 -2.547 1.00 48.33 133 SER C O 1
ATOM 3837 N N . GLY C 1 141 ? 66.073 42.915 -1.885 1.00 44.56 134 GLY C N 1
ATOM 3838 C CA . GLY C 1 141 ? 67.107 42.105 -2.498 1.00 42.13 134 GLY C CA 1
ATOM 3839 C C . GLY C 1 141 ? 68.381 42.212 -1.677 1.00 45.88 134 GLY C C 1
ATOM 3840 O O . GLY C 1 141 ? 69.471 41.906 -2.151 1.00 46.12 134 GLY C O 1
ATOM 3841 N N . THR C 1 142 ? 68.238 42.625 -0.424 1.00 48.16 135 THR C N 1
ATOM 3842 C CA . THR C 1 142 ? 69.382 42.822 0.467 1.00 53.00 135 THR C CA 1
ATOM 3843 C C . THR C 1 142 ? 6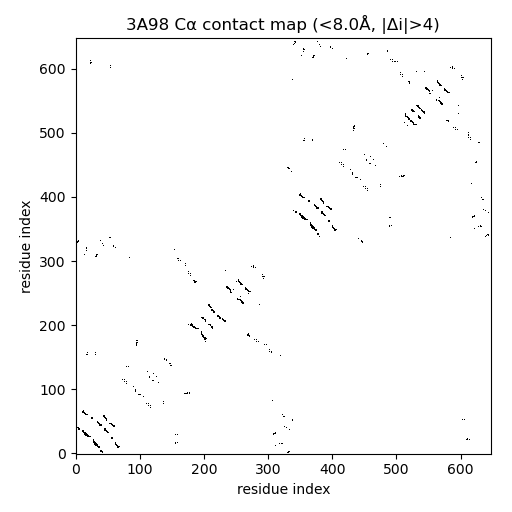9.608 41.742 1.529 1.00 53.31 135 THR C C 1
ATOM 3844 O O . THR C 1 142 ? 70.669 41.695 2.152 1.00 50.89 135 THR C O 1
ATOM 3848 N N . LEU C 1 143 ? 68.625 40.871 1.729 1.00 48.36 136 LEU C N 1
ATOM 3849 C CA . LEU C 1 143 ? 68.736 39.835 2.753 1.00 54.19 136 LEU C CA 1
ATOM 3850 C C . LEU C 1 143 ? 69.215 38.481 2.245 1.00 51.43 136 LEU C C 1
ATOM 3851 O O . LEU C 1 143 ? 68.799 38.026 1.185 1.00 50.83 136 LEU C O 1
ATOM 3856 N N . PRO C 1 144 ? 70.098 37.818 3.008 1.00 55.41 137 PRO C N 1
ATOM 3857 C CA . PRO C 1 144 ? 70.616 36.500 2.627 1.00 58.66 137 PRO C CA 1
ATOM 3858 C C . PRO C 1 144 ? 69.463 35.501 2.670 1.00 62.40 137 PRO C C 1
ATOM 3859 O O . PRO C 1 144 ? 68.464 35.736 3.354 1.00 63.71 137 PRO C O 1
ATOM 3863 N N . LYS C 1 145 ? 69.594 34.394 1.949 1.00 64.26 138 LYS C N 1
ATOM 3864 C CA . LYS C 1 145 ? 68.531 33.393 1.906 1.00 69.33 138 LYS C CA 1
ATOM 3865 C C . LYS C 1 145 ? 67.993 33.051 3.294 1.00 69.09 138 LYS C C 1
ATOM 3866 O O . LYS C 1 145 ? 66.783 33.019 3.513 1.00 71.55 138 LYS C O 1
ATOM 3872 N N . ASP C 1 146 ? 68.902 32.801 4.226 1.00 65.90 139 ASP C N 1
ATOM 3873 C CA . ASP C 1 146 ? 68.538 32.449 5.589 1.00 67.04 139 ASP C CA 1
ATOM 3874 C C . ASP C 1 146 ? 67.568 33.432 6.242 1.00 63.57 139 ASP C C 1
ATOM 3875 O O . ASP C 1 146 ? 66.492 33.042 6.693 1.00 64.46 139 ASP C O 1
ATOM 3880 N N . GLU C 1 147 ? 67.946 34.703 6.291 1.00 51.68 140 GLU C N 1
ATOM 3881 C CA . GLU C 1 147 ? 67.100 35.704 6.911 1.00 51.60 140 GLU C CA 1
ATOM 3882 C C . GLU C 1 147 ? 65.813 35.945 6.127 1.00 49.59 140 GLU C C 1
ATOM 3883 O O . GLU C 1 147 ? 64.788 36.287 6.706 1.00 49.98 140 GLU C O 1
ATOM 3889 N N . LEU C 1 148 ? 65.864 35.756 4.815 1.00 44.17 141 LEU C N 1
ATOM 3890 C CA . LEU C 1 148 ? 64.685 35.949 3.974 1.00 46.74 141 LEU C CA 1
ATOM 3891 C C . LEU C 1 148 ? 63.605 34.929 4.324 1.00 47.70 141 LEU C C 1
ATOM 3892 O O . LEU C 1 148 ? 62.406 35.236 4.323 1.00 42.75 141 LEU C O 1
ATOM 3897 N N . LYS C 1 149 ? 64.037 33.705 4.604 1.00 42.90 142 LYS C N 1
ATOM 3898 C CA . LYS C 1 149 ? 63.101 32.643 4.936 1.00 47.53 142 LYS C CA 1
ATOM 3899 C C . LYS C 1 149 ? 62.398 32.939 6.247 1.00 42.36 142 LYS C C 1
ATOM 3900 O O . LYS C 1 149 ? 61.194 32.720 6.380 1.00 43.93 142 LYS C O 1
ATOM 3906 N N . GLU C 1 150 ? 63.151 33.442 7.216 1.00 39.78 143 GLU C N 1
ATOM 3907 C CA . GLU C 1 150 ? 62.573 33.739 8.512 1.00 47.48 143 GLU C CA 1
ATOM 3908 C C . GLU C 1 150 ? 61.623 34.918 8.414 1.00 42.30 143 GLU C C 1
ATOM 3909 O O . GLU C 1 150 ? 60.595 34.947 9.088 1.00 43.83 143 GLU C O 1
ATOM 3915 N N . LEU C 1 151 ? 61.959 35.880 7.556 1.00 36.74 144 LEU C N 1
ATOM 3916 C CA . LEU C 1 151 ? 61.128 37.069 7.396 1.00 37.12 144 LEU C CA 1
ATOM 3917 C C . LEU C 1 151 ? 59.768 36.710 6.786 1.00 38.40 144 LEU C C 1
ATOM 3918 O O . LEU C 1 151 ? 58.727 37.258 7.180 1.00 35.63 144 LEU C O 1
ATOM 3923 N N . LYS C 1 152 ? 59.769 35.782 5.831 1.00 38.10 145 LYS C N 1
ATOM 3924 C CA . LYS C 1 152 ? 58.523 35.359 5.209 1.00 37.29 145 LYS C CA 1
ATOM 3925 C C . LYS C 1 152 ? 57.619 34.750 6.283 1.00 37.55 145 LYS C C 1
ATOM 3926 O O . LYS C 1 152 ? 56.409 35.019 6.341 1.00 36.28 145 LYS C O 1
ATOM 3932 N N . GLN C 1 153 ? 58.215 33.933 7.141 1.00 38.86 146 GLN C N 1
ATOM 3933 C CA . GLN C 1 153 ? 57.472 33.295 8.229 1.00 36.42 146 GLN C CA 1
ATOM 3934 C C . GLN C 1 153 ? 56.858 34.371 9.133 1.00 29.67 146 GLN C C 1
ATOM 3935 O O . GLN C 1 153 ? 55.696 34.278 9.514 1.00 31.69 146 GLN C O 1
ATOM 3941 N N . LYS C 1 154 ? 57.633 35.398 9.465 1.00 31.00 147 LYS C N 1
ATOM 3942 C CA . LYS C 1 154 ? 57.128 36.483 10.299 1.00 31.85 147 LYS C CA 1
ATOM 3943 C C . LYS C 1 154 ? 55.994 37.200 9.592 1.00 24.43 147 LYS C C 1
ATOM 3944 O O . LYS C 1 154 ? 54.991 37.567 10.201 1.00 25.79 147 LYS C O 1
ATOM 3950 N N . VAL C 1 155 ? 56.159 37.401 8.294 1.00 31.31 148 VAL C N 1
ATOM 3951 C CA . VAL C 1 155 ? 55.142 38.079 7.509 1.00 30.28 148 VAL C CA 1
ATOM 3952 C C . VAL C 1 155 ? 53.834 37.293 7.437 1.00 30.02 148 VAL C C 1
ATOM 3953 O O . VAL C 1 155 ? 52.761 37.844 7.676 1.00 34.22 148 VAL C O 1
ATOM 3957 N N . THR C 1 156 ? 53.914 36.005 7.116 1.00 32.27 149 THR C N 1
ATOM 3958 C CA . THR C 1 156 ? 52.701 35.209 7.001 1.00 30.70 149 THR C CA 1
ATOM 3959 C C . THR C 1 156 ? 52.017 35.043 8.352 1.00 29.73 149 THR C C 1
ATOM 3960 O O . THR C 1 156 ? 50.793 35.073 8.427 1.00 34.45 149 THR C O 1
ATOM 3964 N N . SER C 1 157 ? 52.806 34.863 9.412 1.00 27.24 150 SER C N 1
ATOM 3965 C CA . SER C 1 157 ? 52.249 34.731 10.754 1.00 32.45 150 SER C CA 1
ATOM 3966 C C . SER C 1 157 ? 51.496 36.000 11.116 1.00 27.91 150 SER C C 1
ATOM 3967 O O . SER C 1 157 ? 50.399 35.946 11.662 1.00 29.68 150 SER C O 1
ATOM 3970 N N . LYS C 1 158 ? 52.102 37.146 10.810 1.00 30.83 151 LYS C N 1
ATOM 3971 C CA . LYS C 1 158 ? 51.474 38.421 11.110 1.00 25.65 151 LYS C CA 1
ATOM 3972 C C . LYS C 1 158 ? 50.206 38.589 10.285 1.00 26.33 151 LYS C C 1
ATOM 3973 O O . LYS C 1 158 ? 49.170 38.985 10.814 1.00 27.67 151 LYS C O 1
ATOM 3979 N N . ILE C 1 159 ? 50.283 38.295 8.989 1.00 30.19 152 ILE C N 1
ATOM 3980 C CA . ILE C 1 159 ? 49.098 38.425 8.151 1.00 31.65 152 ILE C CA 1
ATOM 3981 C C . ILE C 1 159 ? 47.989 37.575 8.736 1.00 29.73 152 ILE C C 1
ATOM 3982 O O . ILE C 1 159 ? 46.886 38.060 8.972 1.00 32.51 152 ILE C O 1
ATOM 3987 N N . ASP C 1 160 ? 48.289 36.305 8.989 1.00 30.58 153 ASP C N 1
ATOM 3988 C CA . ASP C 1 160 ? 47.265 35.409 9.513 1.00 34.51 153 ASP C CA 1
ATOM 3989 C C . ASP C 1 160 ? 46.756 35.818 10.894 1.00 35.23 153 ASP C C 1
ATOM 3990 O O . ASP C 1 160 ? 45.562 35.715 11.173 1.00 34.07 153 ASP C O 1
ATOM 3995 N N . TYR C 1 161 ? 47.640 36.305 11.756 1.00 30.57 154 TYR C N 1
ATOM 3996 C CA . TYR C 1 161 ? 47.185 36.718 13.075 1.00 29.62 154 TYR C CA 1
ATOM 3997 C C . TYR C 1 161 ? 46.289 37.934 12.917 1.00 28.96 154 TYR C C 1
ATOM 3998 O O . TYR C 1 161 ? 45.193 37.992 13.474 1.00 31.55 154 TYR C O 1
ATOM 4007 N N . GLY C 1 162 ? 46.754 38.908 12.146 1.00 33.82 155 GLY C N 1
ATOM 4008 C CA . GLY C 1 162 ? 45.960 40.105 11.927 1.00 35.15 155 GLY C CA 1
ATOM 4009 C C . GLY C 1 162 ? 44.578 39.839 11.348 1.00 35.76 155 GLY C C 1
ATOM 4010 O O . GLY C 1 162 ? 43.583 40.371 11.844 1.00 35.80 155 GLY C O 1
ATOM 4011 N N . ASN C 1 163 ? 44.500 39.029 10.296 1.00 34.08 156 ASN C N 1
ATOM 4012 C CA . ASN C 1 163 ? 43.200 38.746 9.694 1.00 37.86 156 ASN C CA 1
ATOM 4013 C C . ASN C 1 163 ? 42.272 38.102 10.715 1.00 40.22 156 ASN C C 1
ATOM 4014 O O . ASN C 1 163 ? 41.080 38.410 10.787 1.00 41.45 156 ASN C O 1
ATOM 4019 N N . LYS C 1 164 ? 42.832 37.229 11.533 1.00 38.12 157 LYS C N 1
ATOM 4020 C CA . LYS C 1 164 ? 42.047 36.549 12.546 1.00 35.82 157 LYS C CA 1
ATOM 4021 C C . LYS C 1 164 ? 41.446 37.527 13.565 1.00 43.21 157 LYS C C 1
ATOM 4022 O O . LYS C 1 164 ? 40.252 37.463 13.850 1.00 47.79 157 LYS C O 1
ATOM 4028 N N . ILE C 1 165 ? 42.242 38.447 14.109 1.00 41.75 158 ILE C N 1
ATOM 4029 C CA . ILE C 1 165 ? 41.679 39.360 15.101 1.00 42.01 158 ILE C CA 1
ATOM 4030 C C . ILE C 1 165 ? 40.811 40.466 14.532 1.00 43.41 158 ILE C C 1
ATOM 4031 O O . ILE C 1 165 ? 40.012 41.055 15.260 1.00 46.17 158 ILE C O 1
ATOM 4036 N N . LEU C 1 166 ? 40.969 40.765 13.247 1.00 42.27 159 LEU C N 1
ATOM 4037 C CA . LEU C 1 166 ? 40.145 41.790 12.627 1.00 44.16 159 LEU C CA 1
ATOM 4038 C C . LEU C 1 166 ? 38.964 41.108 11.939 1.00 49.50 159 LEU C C 1
ATOM 4039 O O . LEU C 1 166 ? 38.223 41.730 11.177 1.00 51.30 159 LEU C O 1
ATOM 4044 N N . GLU C 1 167 ? 38.810 39.817 12.226 1.00 51.32 160 GLU C N 1
ATOM 4045 C CA . GLU C 1 167 ? 37.730 38.995 11.686 1.00 55.94 160 GLU C CA 1
ATOM 4046 C C . GLU C 1 167 ? 37.570 39.106 10.177 1.00 58.68 160 GLU C C 1
ATOM 4047 O O . GLU C 1 167 ? 36.484 39.407 9.677 1.00 59.39 160 GLU C O 1
ATOM 4053 N N . LEU C 1 168 ? 38.661 38.850 9.460 1.00 59.85 161 LEU C N 1
ATOM 4054 C CA . LEU C 1 168 ? 38.677 38.908 8.006 1.00 63.37 161 LEU C CA 1
ATOM 4055 C C . LEU C 1 168 ? 38.857 37.505 7.430 1.00 67.21 161 LEU C C 1
ATOM 4056 O O . LEU C 1 168 ? 39.596 37.311 6.469 1.00 66.92 161 LEU C O 1
ATOM 4061 N N . ASP C 1 169 ? 38.179 36.530 8.028 1.00 77.98 162 ASP C N 1
ATOM 4062 C CA . ASP C 1 169 ? 38.256 35.144 7.573 1.00 85.14 162 ASP C CA 1
ATOM 4063 C C . ASP C 1 169 ? 39.622 34.560 7.933 1.00 88.99 162 ASP C C 1
ATOM 4064 O O . ASP C 1 169 ? 40.382 35.241 8.658 1.00 90.69 162 ASP C O 1
ATOM 4069 N N . SER D 2 5 ? 60.438 62.397 -3.932 1.00 82.67 529 SER D N 1
ATOM 4070 C CA . SER D 2 5 ? 60.265 63.849 -4.234 1.00 83.58 529 SER D CA 1
ATOM 4071 C C . SER D 2 5 ? 59.027 64.427 -3.542 1.00 81.19 529 SER D C 1
ATOM 4072 O O . SER D 2 5 ? 57.917 63.920 -3.694 1.00 80.23 529 SER D O 1
ATOM 4075 N N . SER D 2 6 ? 59.239 65.498 -2.784 1.00 79.66 530 SER D N 1
ATOM 4076 C CA . SER D 2 6 ? 58.180 66.167 -2.031 1.00 75.28 530 SER D CA 1
ATOM 4077 C C . SER D 2 6 ? 56.998 66.681 -2.854 1.00 71.81 530 SER D C 1
ATOM 4078 O O . SER D 2 6 ? 55.856 66.646 -2.392 1.00 68.46 530 SER D O 1
ATOM 4081 N N . GLY D 2 7 ? 57.270 67.180 -4.056 1.00 65.35 531 GLY D N 1
ATOM 4082 C CA . GLY D 2 7 ? 56.199 67.699 -4.890 1.00 62.41 531 GLY D CA 1
ATOM 4083 C C . GLY D 2 7 ? 54.995 66.775 -4.937 1.00 55.21 531 GLY D C 1
ATOM 4084 O O . GLY D 2 7 ? 53.900 67.145 -4.517 1.00 56.02 531 GLY D O 1
ATOM 4085 N N . PRO D 2 8 ? 55.172 65.554 -5.448 1.00 49.88 532 PRO D N 1
ATOM 4086 C CA . PRO D 2 8 ? 54.073 64.588 -5.536 1.00 50.33 532 PRO D CA 1
ATOM 4087 C C . PRO D 2 8 ? 53.435 64.305 -4.173 1.00 49.30 532 PRO D C 1
ATOM 4088 O O . PRO D 2 8 ? 52.205 64.280 -4.041 1.00 47.18 532 PRO D O 1
ATOM 4092 N N . ILE D 2 9 ? 54.266 64.097 -3.155 1.00 46.63 533 ILE D N 1
ATOM 4093 C CA . ILE D 2 9 ? 53.738 63.817 -1.827 1.00 47.01 533 ILE D CA 1
ATOM 4094 C C . ILE D 2 9 ? 52.935 65.001 -1.301 1.00 46.49 533 ILE D C 1
ATOM 4095 O O . ILE D 2 9 ? 51.872 64.827 -0.688 1.00 42.52 533 ILE D O 1
ATOM 4100 N N . LEU D 2 10 ? 53.443 66.206 -1.544 1.00 50.89 534 LEU D N 1
ATOM 4101 C CA . LEU D 2 10 ? 52.772 67.419 -1.103 1.00 50.81 534 LEU D CA 1
ATOM 4102 C C . LEU D 2 10 ? 51.404 67.486 -1.762 1.00 57.44 534 LEU D C 1
ATOM 4103 O O . LEU D 2 10 ? 50.411 67.858 -1.130 1.00 60.26 534 LEU D O 1
ATOM 4108 N N . GLU D 2 11 ? 51.354 67.119 -3.039 1.00 56.54 535 GLU D N 1
ATOM 4109 C CA . GLU D 2 11 ? 50.097 67.129 -3.781 1.00 59.80 535 GLU D CA 1
ATOM 4110 C C . GLU D 2 11 ? 49.156 66.087 -3.197 1.00 56.76 535 GLU D C 1
ATOM 4111 O O . GLU D 2 11 ? 47.973 66.355 -2.952 1.00 57.70 535 GLU D O 1
ATOM 4117 N N . LEU D 2 12 ? 49.694 64.895 -2.968 1.00 51.02 536 LEU D N 1
ATOM 4118 C CA . LEU D 2 12 ? 48.903 63.807 -2.415 1.00 51.83 536 LEU D CA 1
ATOM 4119 C C . LEU D 2 12 ? 48.312 64.205 -1.060 1.00 50.37 536 LEU D C 1
ATOM 4120 O O . LEU D 2 12 ? 47.146 63.933 -0.783 1.00 54.99 536 LEU D O 1
ATOM 4125 N N . LYS D 2 13 ? 49.110 64.865 -0.224 1.00 56.06 537 LYS D N 1
ATOM 4126 C CA . LYS D 2 13 ? 48.650 65.290 1.100 1.00 58.37 537 LYS D CA 1
ATOM 4127 C C . LYS D 2 13 ? 47.477 66.259 1.033 1.00 61.23 537 LYS D C 1
ATOM 4128 O O . LYS D 2 13 ? 46.490 66.117 1.762 1.00 59.39 537 LYS D O 1
ATOM 4134 N N . GLU D 2 14 ? 47.608 67.264 0.173 1.00 61.38 538 GLU D N 1
ATOM 4135 C CA . GLU D 2 14 ? 46.571 68.271 0.013 1.00 66.08 538 GLU D CA 1
ATOM 4136 C C . GLU D 2 14 ? 45.283 67.602 -0.442 1.00 65.37 538 GLU D C 1
ATOM 4137 O O . GLU D 2 14 ? 44.192 67.934 0.021 1.00 67.11 538 GLU D O 1
ATOM 4143 N N . LYS D 2 15 ? 45.424 66.636 -1.338 1.00 66.79 539 LYS D N 1
ATOM 4144 C CA . LYS D 2 15 ? 44.280 65.909 -1.867 1.00 66.84 539 LYS D CA 1
ATOM 4145 C C . LYS D 2 15 ? 43.618 64.980 -0.845 1.00 63.60 539 LYS D C 1
ATOM 4146 O O . LYS D 2 15 ? 42.431 64.678 -0.957 1.00 63.17 539 LYS D O 1
ATOM 4152 N N . ILE D 2 16 ? 44.375 64.529 0.153 1.00 61.49 540 ILE D N 1
ATOM 4153 C CA . ILE D 2 16 ? 43.828 63.613 1.156 1.00 56.31 540 ILE D CA 1
ATOM 4154 C C . ILE D 2 16 ? 43.567 64.230 2.528 1.00 55.02 540 ILE D C 1
ATOM 4155 O O . ILE D 2 16 ? 42.724 63.739 3.287 1.00 49.99 540 ILE D O 1
ATOM 4160 N N . GLN D 2 17 ? 44.283 65.300 2.852 1.00 53.60 541 GLN D N 1
ATOM 4161 C CA . GLN D 2 17 ? 44.110 65.945 4.147 1.00 53.10 541 GLN D CA 1
ATOM 4162 C C . GLN D 2 17 ? 42.643 66.183 4.519 1.00 57.00 541 GLN D C 1
ATOM 4163 O O . GLN D 2 17 ? 42.247 65.962 5.664 1.00 56.75 541 GLN D O 1
ATOM 4169 N N . PRO D 2 18 ? 41.814 66.628 3.556 1.00 55.94 542 PRO D N 1
ATOM 4170 C CA . PRO D 2 18 ? 40.397 66.877 3.834 1.00 52.82 542 PRO D CA 1
ATOM 4171 C C . PRO D 2 18 ? 39.634 65.701 4.451 1.00 48.21 542 PRO D C 1
ATOM 4172 O O . PRO D 2 18 ? 38.982 65.856 5.480 1.00 52.15 542 PRO D O 1
ATOM 4176 N N . GLU D 2 19 ? 39.699 64.529 3.834 1.00 48.13 543 GLU D N 1
ATOM 4177 C CA . GLU D 2 19 ? 38.977 63.392 4.391 1.00 54.59 543 GLU D CA 1
ATOM 4178 C C . GLU D 2 19 ? 39.440 63.037 5.802 1.00 53.09 543 GLU D C 1
ATOM 4179 O O . GLU D 2 19 ? 38.630 62.673 6.655 1.00 53.81 543 GLU D O 1
ATOM 4185 N N . ILE D 2 20 ? 40.740 63.156 6.052 1.00 53.11 544 ILE D N 1
ATOM 4186 C CA . ILE D 2 20 ? 41.295 62.840 7.368 1.00 49.85 544 ILE D CA 1
ATOM 4187 C C . ILE D 2 20 ? 40.735 63.757 8.461 1.00 49.57 544 ILE D C 1
ATOM 4188 O O . ILE D 2 20 ? 40.324 63.294 9.528 1.00 49.20 544 ILE D O 1
ATOM 4193 N N . LEU D 2 21 ? 40.718 65.058 8.192 1.00 51.28 545 LEU D N 1
ATOM 4194 C CA . LEU D 2 21 ? 40.206 66.024 9.161 1.00 50.57 545 LEU D CA 1
ATOM 4195 C C . LEU D 2 21 ? 38.773 65.706 9.548 1.00 47.33 545 LEU D C 1
ATOM 4196 O O . LEU D 2 21 ? 38.394 65.845 10.714 1.00 48.53 545 LEU D O 1
ATOM 4201 N N . GLU D 2 22 ? 37.978 65.279 8.569 1.00 51.52 546 GLU D N 1
ATOM 4202 C CA . GLU D 2 22 ? 36.576 64.922 8.817 1.00 48.59 546 GLU D CA 1
ATOM 4203 C C . GLU D 2 22 ? 36.548 63.658 9.664 1.00 43.53 546 GLU D C 1
ATOM 4204 O O . GLU D 2 22 ? 35.727 63.516 10.569 1.00 47.11 546 GLU D O 1
ATOM 4210 N N . LEU D 2 23 ? 37.459 62.739 9.362 1.00 42.85 547 LEU D N 1
ATOM 4211 C CA . LEU D 2 23 ? 37.575 61.492 10.112 1.00 43.07 547 LEU D CA 1
ATOM 4212 C C . LEU D 2 23 ? 37.882 61.853 11.577 1.00 42.13 547 LEU D C 1
ATOM 4213 O O . LEU D 2 23 ? 37.324 61.273 12.519 1.00 38.71 547 LEU D O 1
ATOM 4218 N N . ILE D 2 24 ? 38.776 62.821 11.760 1.00 39.13 548 ILE D N 1
ATOM 4219 C CA . ILE D 2 24 ? 39.149 63.268 13.106 1.00 43.88 548 ILE D CA 1
ATOM 4220 C C . ILE D 2 24 ? 37.951 63.963 13.750 1.00 43.02 548 ILE D C 1
ATOM 4221 O O . ILE D 2 24 ? 37.648 63.755 14.926 1.00 41.61 548 ILE D O 1
ATOM 4226 N N . LYS D 2 25 ? 37.262 64.784 12.963 1.00 48.87 549 LYS D N 1
ATOM 4227 C CA . LYS D 2 25 ? 36.080 65.493 13.447 1.00 50.61 549 LYS D CA 1
ATOM 4228 C C . LYS D 2 25 ? 35.103 64.476 14.024 1.00 46.36 549 LYS D C 1
ATOM 4229 O O . LYS D 2 25 ? 34.641 64.617 15.156 1.00 49.33 549 LYS D O 1
ATOM 4235 N N . GLN D 2 26 ? 34.818 63.431 13.251 1.00 48.64 550 GLN D N 1
ATOM 4236 C CA . GLN D 2 26 ? 33.899 62.373 13.681 1.00 48.36 550 GLN D CA 1
ATOM 4237 C C . GLN D 2 26 ? 34.335 61.700 14.984 1.00 47.20 550 GLN D C 1
ATOM 4238 O O . GLN D 2 26 ? 33.522 61.473 15.879 1.00 46.44 550 GLN D O 1
ATOM 4244 N N . GLN D 2 27 ? 35.622 61.373 15.084 1.00 48.11 551 GLN D N 1
ATOM 4245 C CA . GLN D 2 27 ? 36.152 60.734 16.283 1.00 37.39 551 GLN D CA 1
ATOM 4246 C C . GLN D 2 27 ? 35.933 61.596 17.518 1.00 34.91 551 GLN D C 1
ATOM 4247 O O . GLN D 2 27 ? 35.553 61.099 18.578 1.00 41.08 551 GLN D O 1
ATOM 4253 N N . ARG D 2 28 ? 36.179 62.891 17.374 1.00 40.76 552 ARG D N 1
ATOM 4254 C CA . ARG D 2 28 ? 36.015 63.829 18.476 1.00 47.01 552 ARG D CA 1
ATOM 4255 C C . ARG D 2 28 ? 34.553 63.893 18.909 1.00 48.24 552 ARG D C 1
ATOM 4256 O O . ARG D 2 28 ? 34.236 63.784 20.097 1.00 49.63 552 ARG D O 1
ATOM 4264 N N . LEU D 2 29 ? 33.662 64.068 17.941 1.00 52.63 553 LEU D N 1
ATOM 4265 C CA . LEU D 2 29 ? 32.241 64.145 18.247 1.00 55.54 553 LEU D CA 1
ATOM 4266 C C . LEU D 2 29 ? 31.745 62.868 18.916 1.00 56.99 553 LEU D C 1
ATOM 4267 O O . LEU D 2 29 ? 31.016 62.934 19.912 1.00 55.24 553 LEU D O 1
ATOM 4272 N N . ASN D 2 30 ? 32.140 61.711 18.383 1.00 52.62 554 ASN D N 1
ATOM 4273 C CA . ASN D 2 30 ? 31.725 60.442 18.980 1.00 53.36 554 ASN D CA 1
ATOM 4274 C C . ASN D 2 30 ? 32.164 60.414 20.440 1.00 55.17 554 ASN D C 1
ATOM 4275 O O . ASN D 2 30 ? 31.455 59.898 21.303 1.00 55.26 554 ASN D O 1
ATOM 4280 N N . ARG D 2 31 ? 33.344 60.962 20.713 1.00 58.21 555 ARG D N 1
ATOM 4281 C CA . ARG D 2 31 ? 33.845 60.984 22.080 1.00 61.19 555 ARG D CA 1
ATOM 4282 C C . ARG D 2 31 ? 32.953 61.865 22.940 1.00 59.74 555 ARG D C 1
ATOM 4283 O O . ARG D 2 31 ? 32.631 61.508 24.070 1.00 59.55 555 ARG D O 1
ATOM 4291 N N . LEU D 2 32 ? 32.556 63.019 22.409 1.00 60.28 556 LEU D N 1
ATOM 4292 C CA . LEU D 2 32 ? 31.682 63.915 23.161 1.00 63.56 556 LEU D CA 1
ATOM 4293 C C . LEU D 2 32 ? 30.354 63.216 23.448 1.00 62.62 556 LEU D C 1
ATOM 4294 O O . LEU D 2 32 ? 29.909 63.168 24.596 1.00 63.88 556 LEU D O 1
ATOM 4299 N N . VAL D 2 33 ? 29.736 62.662 22.409 1.00 64.74 557 VAL D N 1
ATOM 4300 C CA . VAL D 2 33 ? 28.472 61.949 22.568 1.00 67.66 557 VAL D CA 1
ATOM 4301 C C . VAL D 2 33 ? 28.610 60.904 23.669 1.00 70.74 557 VAL D C 1
ATOM 4302 O O . VAL D 2 33 ? 27.719 60.739 24.501 1.00 72.25 557 VAL D O 1
ATOM 4306 N N . GLU D 2 34 ? 29.735 60.197 23.661 1.00 70.47 558 GLU D N 1
ATOM 4307 C CA . GLU D 2 34 ? 30.009 59.179 24.664 1.00 70.25 558 GLU D CA 1
ATOM 4308 C C . GLU D 2 34 ? 30.117 59.862 26.025 1.00 70.37 558 GLU D C 1
ATOM 4309 O O . GLU D 2 34 ? 29.760 59.284 27.050 1.00 72.54 558 GLU D O 1
ATOM 4315 N N . GLY D 2 35 ? 30.615 61.096 26.027 1.00 68.19 559 GLY D N 1
ATOM 4316 C CA . GLY D 2 35 ? 30.738 61.848 27.265 1.00 71.02 559 GLY D CA 1
ATOM 4317 C C . GLY D 2 35 ? 32.000 61.629 28.083 1.00 71.08 559 GLY D C 1
ATOM 4318 O O . GLY D 2 35 ? 32.654 60.592 27.976 1.00 72.70 559 GLY D O 1
ATOM 4319 N N . THR D 2 36 ? 32.332 62.616 28.912 1.00 71.79 560 THR D N 1
ATOM 4320 C CA . THR D 2 36 ? 33.516 62.560 29.766 1.00 72.35 560 THR D CA 1
ATOM 4321 C C . THR D 2 36 ? 33.209 63.176 31.131 1.00 74.57 560 THR D C 1
ATOM 4322 O O . THR D 2 36 ? 32.501 64.181 31.222 1.00 71.42 560 THR D O 1
ATOM 4326 N N . CYS D 2 37 ? 33.746 62.573 32.187 1.00 79.44 561 CYS D N 1
ATOM 4327 C CA . CYS D 2 37 ? 33.524 63.061 33.546 1.00 83.26 561 CYS D CA 1
ATOM 4328 C C . CYS D 2 37 ? 34.565 64.077 34.005 1.00 86.73 561 CYS D C 1
ATOM 4329 O O . CYS D 2 37 ? 35.709 63.722 34.278 1.00 90.20 561 CYS D O 1
ATOM 4332 N N . PHE D 2 38 ? 34.159 65.338 34.104 1.00 87.88 562 PHE D N 1
ATOM 4333 C CA . PHE D 2 38 ? 35.061 66.396 34.539 1.00 90.80 562 PHE D CA 1
ATOM 4334 C C . PHE D 2 38 ? 35.148 66.447 36.061 1.00 93.71 562 PHE D C 1
ATOM 4335 O O . PHE D 2 38 ? 34.805 65.482 36.746 1.00 93.89 562 PHE D O 1
ATOM 4343 N N . ARG D 2 39 ? 35.603 67.579 36.584 1.00 97.07 563 ARG D N 1
ATOM 4344 C CA . ARG D 2 39 ? 35.747 67.757 38.023 1.00 99.13 563 ARG D CA 1
ATOM 4345 C C . ARG D 2 39 ? 35.759 69.247 38.357 1.00 100.67 563 ARG D C 1
ATOM 4346 O O . ARG D 2 39 ? 36.174 70.069 37.539 1.00 101.86 563 ARG D O 1
ATOM 4354 N N . LYS D 2 40 ? 35.297 69.594 39.556 1.00 101.85 564 LYS D N 1
ATOM 4355 C CA . LYS D 2 40 ? 35.258 70.991 39.983 1.00 101.52 564 LYS D CA 1
ATOM 4356 C C . LYS D 2 40 ? 36.167 71.236 41.185 1.00 99.53 564 LYS D C 1
ATOM 4357 O O . LYS D 2 40 ? 36.333 70.364 42.038 1.00 98.99 564 LYS D O 1
ATOM 4363 N N . PHE D 2 50 ? 32.935 66.687 40.903 1.00 87.42 574 PHE D N 1
ATOM 4364 C CA . PHE D 2 50 ? 32.879 65.683 39.848 1.00 87.93 574 PHE D CA 1
ATOM 4365 C C . PHE D 2 50 ? 31.561 65.682 39.082 1.00 86.28 574 PHE D C 1
ATOM 4366 O O . PHE D 2 50 ? 30.545 65.201 39.586 1.00 85.30 574 PHE D O 1
ATOM 4374 N N . TRP D 2 51 ? 31.578 66.218 37.865 1.00 82.73 575 TRP D N 1
ATOM 4375 C CA . TRP D 2 51 ? 30.372 66.239 37.046 1.00 80.59 575 TRP D CA 1
ATOM 4376 C C . TRP D 2 51 ? 30.578 65.572 35.685 1.00 80.61 575 TRP D C 1
ATOM 4377 O O . TRP D 2 51 ? 31.690 65.156 35.347 1.00 78.22 575 TRP D O 1
ATOM 4388 N N . TYR D 2 52 ? 29.505 65.473 34.907 1.00 78.24 576 TYR D N 1
ATOM 4389 C CA . TYR D 2 52 ? 29.566 64.816 33.607 1.00 79.44 576 TYR D CA 1
ATOM 4390 C C . TYR D 2 52 ? 28.906 65.625 32.493 1.00 77.42 576 TYR D C 1
ATOM 4391 O O . TYR D 2 52 ? 27.820 66.170 32.674 1.00 80.33 576 TYR D O 1
ATOM 4400 N N . CYS D 2 53 ? 29.570 65.710 31.345 1.00 74.78 577 CYS D N 1
ATOM 4401 C CA . CYS D 2 53 ? 29.013 66.415 30.196 1.00 72.09 577 CYS D CA 1
ATOM 4402 C C . CYS D 2 53 ? 28.930 65.411 29.050 1.00 72.76 577 CYS D C 1
ATOM 4403 O O . CYS D 2 53 ? 29.758 64.504 28.950 1.00 71.50 577 CYS D O 1
ATOM 4406 N N . ARG D 2 54 ? 27.937 65.582 28.183 1.00 74.41 578 ARG D N 1
ATOM 4407 C CA . ARG D 2 54 ? 27.719 64.664 27.071 1.00 76.09 578 ARG D CA 1
ATOM 4408 C C . ARG D 2 54 ? 27.028 65.356 25.900 1.00 73.58 578 ARG D C 1
ATOM 4409 O O . ARG D 2 54 ? 26.235 66.277 26.094 1.00 74.80 578 ARG D O 1
ATOM 4417 N N . LEU D 2 55 ? 27.331 64.908 24.685 1.00 71.43 579 LEU D N 1
ATOM 4418 C CA . LEU D 2 55 ? 26.733 65.486 23.485 1.00 70.55 579 LEU D CA 1
ATOM 4419 C C . LEU D 2 55 ? 25.604 64.591 22.973 1.00 72.55 579 LEU D C 1
ATOM 4420 O O . LEU D 2 55 ? 25.705 63.359 23.009 1.00 71.58 579 LEU D O 1
ATOM 4425 N N . SER D 2 56 ? 24.530 65.221 22.503 1.00 71.41 580 SER D N 1
ATOM 4426 C CA . SER D 2 56 ? 23.370 64.504 21.983 1.00 69.16 580 SER D CA 1
ATOM 4427 C C . SER D 2 56 ? 23.717 63.804 20.679 1.00 66.54 580 SER D C 1
ATOM 4428 O O . SER D 2 56 ? 24.473 64.330 19.862 1.00 67.75 580 SER D O 1
ATOM 4431 N N . PRO D 2 57 ? 23.164 62.603 20.467 1.00 61.71 581 PRO D N 1
ATOM 4432 C CA . PRO D 2 57 ? 23.424 61.834 19.251 1.00 60.11 581 PRO D CA 1
ATOM 4433 C C . PRO D 2 57 ? 23.259 62.632 17.966 1.00 62.84 581 PRO D C 1
ATOM 4434 O O . PRO D 2 57 ? 23.903 62.328 16.959 1.00 63.63 581 PRO D O 1
ATOM 4438 N N . ASN D 2 58 ? 22.406 63.655 17.997 1.00 65.06 582 ASN D N 1
ATOM 4439 C CA . ASN D 2 58 ? 22.185 64.482 16.812 1.00 67.70 582 ASN D CA 1
ATOM 4440 C C . ASN D 2 58 ? 23.168 65.651 16.774 1.00 67.69 582 ASN D C 1
ATOM 4441 O O . ASN D 2 58 ? 23.191 66.418 15.811 1.00 65.36 582 ASN D O 1
ATOM 4446 N N . HIS D 2 59 ? 23.968 65.780 17.832 1.00 67.60 583 HIS D N 1
ATOM 4447 C CA . HIS D 2 59 ? 24.976 66.837 17.946 1.00 68.79 583 HIS D CA 1
ATOM 4448 C C . HIS D 2 59 ? 24.405 68.251 18.053 1.00 70.71 583 HIS D C 1
ATOM 4449 O O . HIS D 2 59 ? 24.965 69.194 17.493 1.00 72.45 583 HIS D O 1
ATOM 4456 N N . LYS D 2 60 ? 23.297 68.410 18.767 1.00 74.77 584 LYS D N 1
ATOM 4457 C CA . LYS D 2 60 ? 22.704 69.736 18.918 1.00 73.75 584 LYS D CA 1
ATOM 4458 C C . LYS D 2 60 ? 22.418 70.122 20.359 1.00 72.70 584 LYS D C 1
ATOM 4459 O O . LYS D 2 60 ? 21.958 71.231 20.626 1.00 72.80 584 LYS D O 1
ATOM 4465 N N . VAL D 2 61 ? 22.693 69.216 21.290 1.00 70.36 585 VAL D N 1
ATOM 4466 C CA . VAL D 2 61 ? 22.453 69.508 22.693 1.00 72.65 585 VAL D CA 1
ATOM 4467 C C . VAL D 2 61 ? 23.482 68.848 23.600 1.00 73.42 585 VAL D C 1
ATOM 4468 O O . VAL D 2 61 ? 23.816 67.677 23.423 1.00 67.86 585 VAL D O 1
ATOM 4472 N N . LEU D 2 62 ? 23.973 69.613 24.571 1.00 73.47 586 LEU D N 1
ATOM 4473 C CA . LEU D 2 62 ? 24.948 69.124 25.539 1.00 75.99 586 LEU D CA 1
ATOM 4474 C C . LEU D 2 62 ? 24.236 68.835 26.853 1.00 78.54 586 LEU D C 1
ATOM 4475 O O . LEU D 2 62 ? 23.687 69.737 27.484 1.00 80.36 586 LEU D O 1
ATOM 4480 N N . HIS D 2 63 ? 24.236 67.574 27.263 1.00 78.41 587 HIS D N 1
ATOM 4481 C CA . HIS D 2 63 ? 23.587 67.194 28.507 1.00 83.22 587 HIS D CA 1
ATOM 4482 C C . HIS D 2 63 ? 24.627 67.092 29.615 1.00 84.50 587 HIS D C 1
ATOM 4483 O O . HIS D 2 63 ? 25.606 66.363 29.483 1.00 85.83 587 HIS D O 1
ATOM 4490 N N . TYR D 2 64 ? 24.420 67.825 30.705 1.00 84.77 588 TYR D N 1
ATOM 4491 C CA . TYR D 2 64 ? 25.368 67.793 31.810 1.00 87.36 588 TYR D CA 1
ATOM 4492 C C . TYR D 2 64 ? 24.723 67.855 33.192 1.00 89.09 588 TYR D C 1
ATOM 4493 O O . TYR D 2 64 ? 23.764 68.592 33.413 1.00 91.91 588 TYR D O 1
ATOM 4502 N N . GLY D 2 65 ? 25.271 67.069 34.115 1.00 88.79 589 GLY D N 1
ATOM 4503 C CA . GLY D 2 65 ? 24.778 67.029 35.482 1.00 89.39 589 GLY D CA 1
ATOM 4504 C C . GLY D 2 65 ? 25.923 66.650 36.404 1.00 89.66 589 GLY D C 1
ATOM 4505 O O . GLY D 2 65 ? 27.073 66.634 35.970 1.00 91.02 589 GLY D O 1
ATOM 4506 N N . ASP D 2 66 ? 25.629 66.350 37.667 1.00 89.45 590 ASP D N 1
ATOM 4507 C CA . ASP D 2 66 ? 26.677 65.963 38.612 1.00 90.24 590 ASP D CA 1
ATOM 4508 C C . ASP D 2 66 ? 26.957 64.465 38.543 1.00 90.49 590 ASP D C 1
ATOM 4509 O O . ASP D 2 66 ? 27.454 63.871 39.500 1.00 89.30 590 ASP D O 1
ATOM 4514 N N . ASP D 2 82 ? 20.606 68.860 33.096 1.00 97.81 606 ASP D N 1
ATOM 4515 C CA . ASP D 2 82 ? 20.675 70.169 32.452 1.00 100.75 606 ASP D CA 1
ATOM 4516 C C . ASP D 2 82 ? 20.801 70.040 30.937 1.00 98.79 606 ASP D C 1
ATOM 4517 O O . ASP D 2 82 ? 21.099 68.966 30.420 1.00 99.32 606 ASP D O 1
ATOM 4522 N N . LYS D 2 83 ? 20.573 71.143 30.231 1.00 96.66 607 LYS D N 1
ATOM 4523 C CA . LYS D 2 83 ? 20.664 71.158 28.775 1.00 94.69 607 LYS D CA 1
ATOM 4524 C C . LYS D 2 83 ? 21.446 72.381 28.311 1.00 93.09 607 LYS D C 1
ATOM 4525 O O . LYS D 2 83 ? 21.581 73.354 29.050 1.00 93.98 607 LYS D O 1
ATOM 4531 N N . LEU D 2 84 ? 21.960 72.328 27.087 1.00 91.44 608 LEU D N 1
ATOM 4532 C CA . LEU D 2 84 ? 22.725 73.439 26.533 1.00 89.67 608 LEU D CA 1
ATOM 4533 C C . LEU D 2 84 ? 22.814 73.340 25.014 1.00 90.00 608 LEU D C 1
ATOM 4534 O O . LEU D 2 84 ? 23.613 72.573 24.474 1.00 87.61 608 LEU D O 1
ATOM 4539 N N . PRO D 2 85 ? 21.983 74.121 24.305 1.00 90.97 609 PRO D N 1
ATOM 4540 C CA . PRO D 2 85 ? 21.924 74.161 22.841 1.00 89.84 609 PRO D CA 1
ATOM 4541 C C . PRO D 2 85 ? 23.250 74.544 22.204 1.00 89.06 609 PRO D C 1
ATOM 4542 O O . PRO D 2 85 ? 23.853 75.551 22.567 1.00 91.18 609 PRO D O 1
ATOM 4546 N N . VAL D 2 86 ? 23.693 73.738 21.246 1.00 88.73 610 VAL D N 1
ATOM 4547 C CA . VAL D 2 86 ? 24.949 73.991 20.552 1.00 87.99 610 VAL D CA 1
ATOM 4548 C C . VAL D 2 86 ? 24.876 75.285 19.745 1.00 90.10 610 VAL D C 1
ATOM 4549 O O . VAL D 2 86 ? 25.696 76.187 19.925 1.00 90.44 610 VAL D O 1
ATOM 4553 N N . ALA D 2 87 ? 23.889 75.374 18.861 1.00 91.97 611 ALA D N 1
ATOM 4554 C CA . ALA D 2 87 ? 23.716 76.554 18.022 1.00 92.75 611 ALA D CA 1
ATOM 4555 C C . ALA D 2 87 ? 23.539 77.825 18.846 1.00 92.77 611 ALA D C 1
ATOM 4556 O O . ALA D 2 87 ? 23.468 78.922 18.295 1.00 89.83 611 ALA D O 1
ATOM 4558 N N . ASP D 2 88 ? 23.475 77.673 20.166 1.00 95.66 612 ASP D N 1
ATOM 4559 C CA . ASP D 2 88 ? 23.307 78.814 21.060 1.00 100.91 612 ASP D CA 1
ATOM 4560 C C . ASP D 2 88 ? 24.584 79.145 21.839 1.00 103.00 612 ASP D C 1
ATOM 4561 O O . ASP D 2 88 ? 24.558 79.935 22.787 1.00 100.94 612 ASP D O 1
ATOM 4566 N N . ILE D 2 89 ? 25.698 78.541 21.430 1.00 104.32 613 ILE D N 1
ATOM 4567 C CA . ILE D 2 89 ? 26.984 78.770 22.082 1.00 103.77 613 ILE D CA 1
ATOM 4568 C C . ILE D 2 89 ? 27.710 79.949 21.441 1.00 103.12 613 ILE D C 1
ATOM 4569 O O . ILE D 2 89 ? 28.003 79.936 20.246 1.00 101.66 613 ILE D O 1
ATOM 4574 N N . LYS D 2 90 ? 27.997 80.966 22.247 1.00 104.40 614 LYS D N 1
ATOM 4575 C CA . LYS D 2 90 ? 28.684 82.162 21.771 1.00 104.98 614 LYS D CA 1
ATOM 4576 C C . LYS D 2 90 ? 30.082 81.819 21.277 1.00 104.39 614 LYS D C 1
ATOM 4577 O O . LYS D 2 90 ? 30.393 81.972 20.096 1.00 104.00 614 LYS D O 1
ATOM 4583 N N . ALA D 2 91 ? 30.921 81.354 22.194 1.00 104.79 615 ALA D N 1
ATOM 4584 C CA . ALA D 2 91 ? 32.290 80.979 21.869 1.00 104.41 615 ALA D CA 1
ATOM 4585 C C . ALA D 2 91 ? 32.912 80.254 23.060 1.00 104.94 615 ALA D C 1
ATOM 4586 O O . ALA D 2 91 ? 32.512 80.473 24.204 1.00 104.42 615 ALA D O 1
ATOM 4588 N N . VAL D 2 92 ? 33.882 79.385 22.785 1.00 105.47 616 VAL D N 1
ATOM 4589 C CA . VAL D 2 92 ? 34.562 78.630 23.836 1.00 105.05 616 VAL D CA 1
ATOM 4590 C C . VAL D 2 92 ? 35.829 79.358 24.265 1.00 104.26 616 VAL D C 1
ATOM 4591 O O . VAL D 2 92 ? 36.575 79.862 23.427 1.00 104.14 616 VAL D O 1
ATOM 4595 N N . VAL D 2 93 ? 36.070 79.410 25.571 1.00 103.59 617 VAL D N 1
ATOM 4596 C CA . VAL D 2 93 ? 37.247 80.090 26.093 1.00 103.83 617 VAL D CA 1
ATOM 4597 C C . VAL D 2 93 ? 38.241 79.144 26.746 1.00 103.72 617 VAL D C 1
ATOM 4598 O O . VAL D 2 93 ? 37.870 78.113 27.306 1.00 101.23 617 VAL D O 1
ATOM 4602 N N . THR D 2 94 ? 39.513 79.514 26.672 1.00 105.66 618 THR D N 1
ATOM 4603 C CA . THR D 2 94 ? 40.582 78.715 27.245 1.00 107.51 618 THR D CA 1
ATOM 4604 C C . THR D 2 94 ? 41.579 79.605 27.968 1.00 107.45 618 THR D C 1
ATOM 4605 O O . THR D 2 94 ? 41.635 80.810 27.731 1.00 107.11 618 THR D O 1
ATOM 4609 N N . GLY D 2 95 ? 42.366 79.000 28.850 1.00 108.87 619 GLY D N 1
ATOM 4610 C CA . GLY D 2 95 ? 43.364 79.749 29.588 1.00 110.65 619 GLY D CA 1
ATOM 4611 C C . GLY D 2 95 ? 42.801 80.866 30.441 1.00 111.64 619 GLY D C 1
ATOM 4612 O O . GLY D 2 95 ? 41.738 80.729 31.044 1.00 111.24 619 GLY D O 1
ATOM 4613 N N . LYS D 2 96 ? 43.523 81.980 30.488 1.00 114.28 620 LYS D N 1
ATOM 4614 C CA . LYS D 2 96 ? 43.109 83.130 31.277 1.00 115.91 620 LYS D CA 1
ATOM 4615 C C . LYS D 2 96 ? 41.819 83.731 30.736 1.00 115.72 620 LYS D C 1
ATOM 4616 O O . LYS D 2 96 ? 41.169 84.534 31.406 1.00 116.48 620 LYS D O 1
ATOM 4622 N N . ASP D 2 97 ? 41.451 83.345 29.519 1.00 115.11 621 ASP D N 1
ATOM 4623 C CA . ASP D 2 97 ? 40.219 83.839 28.922 1.00 116.14 621 ASP D CA 1
ATOM 4624 C C . ASP D 2 97 ? 39.050 83.241 29.693 1.00 116.77 621 ASP D C 1
ATOM 4625 O O . ASP D 2 97 ? 37.952 83.794 29.707 1.00 116.15 621 ASP D O 1
ATOM 4630 N N . CYS D 2 98 ? 39.300 82.103 30.336 1.00 118.72 622 CYS D N 1
ATOM 4631 C CA . CYS D 2 98 ? 38.278 81.427 31.124 1.00 120.41 622 CYS D CA 1
ATOM 4632 C C . CYS D 2 98 ? 37.870 82.322 32.289 1.00 122.04 622 CYS D C 1
ATOM 4633 O O . CYS D 2 98 ? 38.635 82.517 33.233 1.00 123.62 622 CYS D O 1
ATOM 4636 N N . PRO D 2 99 ? 36.649 82.872 32.235 1.00 123.25 623 PRO D N 1
ATOM 4637 C CA . PRO D 2 99 ? 36.097 83.761 33.263 1.00 123.93 623 PRO D CA 1
ATOM 4638 C C . PRO D 2 99 ? 36.010 83.168 34.668 1.00 122.93 623 PRO D C 1
ATOM 4639 O O . PRO D 2 99 ? 35.553 83.831 35.599 1.00 122.65 623 PRO D O 1
ATOM 4643 N N . HIS D 2 100 ? 36.455 81.925 34.821 1.00 121.94 624 HIS D N 1
ATOM 4644 C CA . HIS D 2 100 ? 36.414 81.265 36.119 1.00 122.34 624 HIS D CA 1
ATOM 4645 C C . HIS D 2 100 ? 37.778 81.250 36.802 1.00 122.53 624 HIS D C 1
ATOM 4646 O O . HIS D 2 100 ? 38.070 80.362 37.603 1.00 122.58 624 HIS D O 1
ATOM 4661 N N . ASN D 2 110 ? 47.744 76.920 40.770 1.00 108.05 634 ASN D N 1
ATOM 4662 C CA . ASN D 2 110 ? 48.361 75.976 39.845 1.00 109.83 634 ASN D CA 1
ATOM 4663 C C . ASN D 2 110 ? 48.224 76.497 38.421 1.00 111.12 634 ASN D C 1
ATOM 4664 O O . ASN D 2 110 ? 47.308 77.261 38.117 1.00 111.89 634 ASN D O 1
ATOM 4669 N N . LYS D 2 111 ? 49.140 76.087 37.552 1.00 111.38 635 LYS D N 1
ATOM 4670 C CA . LYS D 2 111 ? 49.074 76.484 36.153 1.00 110.92 635 LYS D CA 1
ATOM 4671 C C . LYS D 2 111 ? 48.838 75.222 35.345 1.00 110.46 635 LYS D C 1
ATOM 4672 O O . LYS D 2 111 ? 48.715 75.262 34.121 1.00 109.04 635 LYS D O 1
ATOM 4678 N N . GLU D 2 112 ? 48.777 74.100 36.057 1.00 109.52 636 GLU D N 1
ATOM 4679 C CA . GLU D 2 112 ? 48.518 72.804 35.448 1.00 110.29 636 GLU D CA 1
ATOM 4680 C C . GLU D 2 112 ? 47.062 72.831 35.006 1.00 109.82 636 GLU D C 1
ATOM 4681 O O . GLU D 2 112 ? 46.690 72.245 33.989 1.00 110.39 636 GLU D O 1
ATOM 4687 N N . VAL D 2 113 ? 46.247 73.527 35.793 1.00 107.54 637 VAL D N 1
ATOM 4688 C CA . VAL D 2 113 ? 44.823 73.662 35.524 1.00 102.81 637 VAL D CA 1
ATOM 4689 C C . VAL D 2 113 ? 44.572 74.703 34.437 1.00 100.62 637 VAL D C 1
ATOM 4690 O O . VAL D 2 113 ? 43.776 74.485 33.527 1.00 98.11 637 VAL D O 1
ATOM 4694 N N . LEU D 2 114 ? 45.261 75.834 34.536 1.00 98.93 638 LEU D N 1
ATOM 4695 C CA . LEU D 2 114 ? 45.114 76.911 33.568 1.00 97.18 638 LEU D CA 1
ATOM 4696 C C . LEU D 2 114 ? 45.301 76.365 32.150 1.00 94.96 638 LEU D C 1
ATOM 4697 O O . LEU D 2 114 ? 44.827 76.951 31.178 1.00 91.93 638 LEU D O 1
ATOM 4702 N N . GLU D 2 115 ? 45.988 75.231 32.049 1.00 93.89 639 GLU D N 1
ATOM 4703 C CA . GLU D 2 115 ? 46.257 74.586 30.767 1.00 94.41 639 GLU D CA 1
ATOM 4704 C C . GLU D 2 115 ? 45.184 73.559 30.415 1.00 92.27 639 GLU D C 1
ATOM 4705 O O . GLU D 2 115 ? 45.067 73.142 29.261 1.00 90.35 639 GLU D O 1
ATOM 4711 N N . LEU D 2 116 ? 44.415 73.148 31.418 1.00 88.89 640 LEU D N 1
ATOM 4712 C CA . LEU D 2 116 ? 43.357 72.162 31.229 1.00 85.43 640 LEU D CA 1
ATOM 4713 C C . LEU D 2 116 ? 41.973 72.785 31.345 1.00 84.17 640 LEU D C 1
ATOM 4714 O O . LEU D 2 116 ? 40.965 72.128 31.094 1.00 81.24 640 LEU D O 1
ATOM 4719 N N . ALA D 2 117 ? 41.931 74.056 31.726 1.00 85.16 641 ALA D N 1
ATOM 4720 C CA . ALA D 2 117 ? 40.670 74.758 31.906 1.00 85.07 641 ALA D CA 1
ATOM 4721 C C . ALA D 2 117 ? 40.162 75.459 30.655 1.00 84.48 641 ALA D C 1
ATOM 4722 O O . ALA D 2 117 ? 40.886 76.210 30.001 1.00 81.88 641 ALA D O 1
ATOM 4724 N N . PHE D 2 118 ? 38.899 75.201 30.340 1.00 83.54 642 PHE D N 1
ATOM 4725 C CA . PHE D 2 118 ? 38.240 75.798 29.190 1.00 82.43 642 PHE D CA 1
ATOM 4726 C C . PHE D 2 118 ? 36.791 76.028 29.591 1.00 82.77 642 PHE D C 1
ATOM 4727 O O . PHE D 2 118 ? 36.307 75.430 30.555 1.00 82.91 642 PHE D O 1
ATOM 4735 N N . SER D 2 119 ? 36.099 76.901 28.870 1.00 85.22 643 SER D N 1
ATOM 4736 C CA . SER D 2 119 ? 34.711 77.185 29.198 1.00 88.09 643 SER D CA 1
ATOM 4737 C C . SER D 2 119 ? 33.857 77.579 28.005 1.00 89.20 643 SER D C 1
ATOM 4738 O O . SER D 2 119 ? 34.309 78.276 27.093 1.00 86.80 643 SER D O 1
ATOM 4741 N N . ILE D 2 120 ? 32.611 77.120 28.027 1.00 91.70 644 ILE D N 1
ATOM 4742 C CA . ILE D 2 120 ? 31.661 77.412 26.967 1.00 93.09 644 ILE D CA 1
ATOM 4743 C C . ILE D 2 120 ? 30.889 78.676 27.326 1.00 92.75 644 ILE D C 1
ATOM 4744 O O . ILE D 2 120 ? 30.362 78.800 28.436 1.00 91.83 644 ILE D O 1
ATOM 4749 N N . LEU D 2 121 ? 30.837 79.616 26.389 1.00 91.98 645 LEU D N 1
ATOM 4750 C CA . LEU D 2 121 ? 30.118 80.866 26.601 1.00 92.37 645 LEU D CA 1
ATOM 4751 C C . LEU D 2 121 ? 28.836 80.876 25.779 1.00 92.02 645 LEU D C 1
ATOM 4752 O O . LEU D 2 121 ? 28.847 80.561 24.590 1.00 87.34 645 LEU D O 1
ATOM 4757 N N . TYR D 2 122 ? 27.733 81.238 26.428 1.00 93.55 646 TYR D N 1
ATOM 4758 C CA . TYR D 2 122 ? 26.432 81.275 25.774 1.00 95.44 646 TYR D CA 1
ATOM 4759 C C . TYR D 2 122 ? 25.498 82.299 26.410 1.00 97.09 646 TYR D C 1
ATOM 4760 O O . TYR D 2 122 ? 25.739 82.769 27.523 1.00 96.52 646 TYR D O 1
ATOM 4769 N N . ASP D 2 123 ? 24.433 82.638 25.687 1.00 99.83 647 ASP D N 1
ATOM 4770 C CA . ASP D 2 123 ? 23.434 83.598 26.150 1.00 100.22 647 ASP D CA 1
ATOM 4771 C C . ASP D 2 123 ? 24.039 84.910 26.638 1.00 100.00 647 ASP D C 1
ATOM 4772 O O . ASP D 2 123 ? 25.080 85.353 26.151 1.00 98.30 647 ASP D O 1
ATOM 4777 N N . SER D 2 124 ? 23.367 85.529 27.603 1.00 101.14 648 SER D N 1
ATOM 4778 C CA . SER D 2 124 ? 23.815 86.791 28.178 1.00 103.08 648 SER D CA 1
ATOM 4779 C C . SER D 2 124 ? 25.181 86.635 28.841 1.00 102.86 648 SER D C 1
ATOM 4780 O O . SER D 2 124 ? 26.214 86.683 28.175 1.00 101.05 648 SER D O 1
ATOM 4783 N N . ASN D 2 125 ? 25.177 86.457 30.158 1.00 103.59 649 ASN D N 1
ATOM 4784 C CA . ASN D 2 125 ? 26.410 86.283 30.911 1.00 104.43 649 ASN D CA 1
ATOM 4785 C C . ASN D 2 125 ? 26.460 84.840 31.395 1.00 105.45 649 ASN D C 1
ATOM 4786 O O . ASN D 2 125 ? 26.741 84.571 32.563 1.00 105.65 649 ASN D O 1
ATOM 4791 N N . CYS D 2 126 ? 26.176 83.913 30.485 1.00 106.06 650 CYS D N 1
ATOM 4792 C CA . CYS D 2 126 ? 26.177 82.491 30.806 1.00 106.51 650 CYS D CA 1
ATOM 4793 C C . CYS D 2 126 ? 27.476 81.823 30.368 1.00 105.84 650 CYS D C 1
ATOM 4794 O O . CYS D 2 126 ? 27.990 82.089 29.282 1.00 106.58 650 CYS D O 1
ATOM 4797 N N . GLN D 2 127 ? 27.998 80.948 31.218 1.00 104.70 651 GLN D N 1
ATOM 4798 C CA . GLN D 2 127 ? 29.241 80.250 30.921 1.00 105.24 651 GLN D CA 1
ATOM 4799 C C . GLN D 2 127 ? 29.259 78.887 31.599 1.00 103.89 651 GLN D C 1
ATOM 4800 O O . GLN D 2 127 ? 28.712 78.719 32.692 1.00 102.84 651 GLN D O 1
ATOM 4806 N N . LEU D 2 128 ? 29.884 77.914 30.946 1.00 100.03 652 LEU D N 1
ATOM 4807 C CA . LEU D 2 128 ? 29.994 76.579 31.512 1.00 97.49 652 LEU D CA 1
ATOM 4808 C C . LEU D 2 128 ? 31.483 76.350 31.727 1.00 96.26 652 LEU D C 1
ATOM 4809 O O . LEU D 2 128 ? 32.258 76.323 30.770 1.00 95.04 652 LEU D O 1
ATOM 4814 N N . ASN D 2 129 ? 31.880 76.185 32.984 1.00 94.16 653 ASN D N 1
ATOM 4815 C CA . ASN D 2 129 ? 33.287 76.001 33.312 1.00 94.06 653 ASN D CA 1
ATOM 4816 C C . ASN D 2 129 ? 33.698 74.579 33.679 1.00 92.36 653 ASN D C 1
ATOM 4817 O O . ASN D 2 129 ? 33.115 73.959 34.569 1.00 92.11 653 ASN D O 1
ATOM 4822 N N . PHE D 2 130 ? 34.711 74.070 32.986 1.00 88.35 654 PHE D N 1
ATOM 4823 C CA . PHE D 2 130 ? 35.234 72.744 33.269 1.00 84.80 654 PHE D CA 1
ATOM 4824 C C . PHE D 2 130 ? 36.737 72.660 33.123 1.00 80.64 654 PHE D C 1
ATOM 4825 O O . PHE D 2 130 ? 37.351 73.391 32.343 1.00 76.58 654 PHE D O 1
ATOM 4833 N N . ILE D 2 131 ? 37.316 71.767 33.915 1.00 79.42 655 ILE D N 1
ATOM 4834 C CA . ILE D 2 131 ? 38.746 71.517 33.916 1.00 78.74 655 ILE D CA 1
ATOM 4835 C C . ILE D 2 131 ? 38.933 70.080 33.434 1.00 75.46 655 ILE D C 1
ATOM 4836 O O . ILE D 2 131 ? 38.479 69.132 34.077 1.00 76.94 655 ILE D O 1
ATOM 4841 N N . ALA D 2 132 ? 39.580 69.923 32.286 1.00 72.47 656 ALA D N 1
ATOM 4842 C CA . ALA D 2 132 ? 39.802 68.597 31.716 1.00 69.46 656 ALA D CA 1
ATOM 4843 C C . ALA D 2 132 ? 40.640 67.726 32.641 1.00 65.87 656 ALA D C 1
ATOM 4844 O O . ALA D 2 132 ? 41.556 68.211 33.302 1.00 62.65 656 ALA D O 1
ATOM 4846 N N . PRO D 2 133 ? 40.324 66.426 32.716 1.00 62.28 657 PRO D N 1
ATOM 4847 C CA . PRO D 2 133 ? 41.108 65.548 33.586 1.00 64.87 657 PRO D CA 1
ATOM 4848 C C . PRO D 2 133 ? 42.587 65.601 33.179 1.00 66.12 657 PRO D C 1
ATOM 4849 O O . PRO D 2 133 ? 43.471 65.724 34.032 1.00 64.97 657 PRO D O 1
ATOM 4853 N N . ASP D 2 134 ? 42.838 65.527 31.871 1.00 64.51 658 ASP D N 1
ATOM 4854 C CA . ASP D 2 134 ? 44.199 65.567 31.328 1.00 62.78 658 ASP D CA 1
ATOM 4855 C C . ASP D 2 134 ? 44.284 66.328 29.998 1.00 64.47 658 ASP D C 1
ATOM 4856 O O . ASP D 2 134 ? 43.265 66.748 29.443 1.00 64.88 658 ASP D O 1
ATOM 4861 N N . LYS D 2 135 ? 45.505 66.495 29.490 1.00 62.61 659 LYS D N 1
ATOM 4862 C CA . LYS D 2 135 ? 45.744 67.230 28.244 1.00 60.44 659 LYS D CA 1
ATOM 4863 C C . LYS D 2 135 ? 45.139 66.516 27.040 1.00 60.27 659 LYS D C 1
ATOM 4864 O O . LYS D 2 135 ? 44.984 67.096 25.962 1.00 55.11 659 LYS D O 1
ATOM 4870 N N . HIS D 2 136 ? 44.808 65.246 27.237 1.00 59.42 660 HIS D N 1
ATOM 4871 C CA . HIS D 2 136 ? 44.207 64.432 26.194 1.00 59.38 660 HIS D CA 1
ATOM 4872 C C . HIS D 2 136 ? 42.759 64.906 26.052 1.00 56.74 660 HIS D C 1
ATOM 4873 O O . HIS D 2 136 ? 42.328 65.323 24.976 1.00 55.68 660 HIS D O 1
ATOM 4880 N N . GLU D 2 137 ? 42.019 64.861 27.154 1.00 60.77 661 GLU D N 1
ATOM 4881 C CA . GLU D 2 137 ? 40.624 65.298 27.158 1.00 60.27 661 GLU D CA 1
ATOM 4882 C C . GLU D 2 137 ? 40.519 66.761 26.747 1.00 56.77 661 GLU D C 1
ATOM 4883 O O . GLU D 2 137 ? 39.622 67.148 25.994 1.00 58.45 661 GLU D O 1
ATOM 4889 N N . TYR D 2 138 ? 41.439 67.571 27.256 1.00 51.41 662 TYR D N 1
ATOM 4890 C CA . TYR D 2 138 ? 41.459 68.993 26.949 1.00 49.82 662 TYR D CA 1
ATOM 4891 C C . TYR D 2 138 ? 41.432 69.189 25.443 1.00 52.28 662 TYR D C 1
ATOM 4892 O O . TYR D 2 138 ? 40.703 70.040 24.927 1.00 48.91 662 TYR D O 1
ATOM 4901 N N . CYS D 2 139 ? 42.231 68.390 24.741 1.00 55.30 663 CYS D N 1
ATOM 4902 C CA . CYS D 2 139 ? 42.311 68.466 23.288 1.00 54.35 663 CYS D CA 1
ATOM 4903 C C . CYS D 2 139 ? 41.056 67.897 22.630 1.00 51.41 663 CYS D C 1
ATOM 4904 O O . CYS D 2 139 ? 40.607 68.398 21.603 1.00 50.55 663 CYS D O 1
ATOM 4907 N N . ILE D 2 140 ? 40.504 66.842 23.217 1.00 49.21 664 ILE D N 1
ATOM 4908 C CA . ILE D 2 140 ? 39.315 66.219 22.661 1.00 51.89 664 ILE D CA 1
ATOM 4909 C C . ILE D 2 140 ? 38.141 67.199 22.639 1.00 57.71 664 ILE D C 1
ATOM 4910 O O . ILE D 2 140 ? 37.499 67.375 21.612 1.00 57.57 664 ILE D O 1
ATOM 4915 N N . TRP D 2 141 ? 37.865 67.835 23.774 1.00 56.01 665 TRP D N 1
ATOM 4916 C CA . TRP D 2 141 ? 36.759 68.782 23.856 1.00 55.10 665 TRP D CA 1
ATOM 4917 C C . TRP D 2 141 ? 37.042 70.112 23.178 1.00 55.83 665 TRP D C 1
ATOM 4918 O O . TRP D 2 141 ? 36.129 70.751 22.651 1.00 56.26 665 TRP D O 1
ATOM 4929 N N . THR D 2 142 ? 38.303 70.531 23.200 1.00 50.22 666 THR D N 1
ATOM 4930 C CA . THR D 2 142 ? 38.707 71.770 22.562 1.00 56.72 666 THR D CA 1
ATOM 4931 C C . THR D 2 142 ? 38.417 71.676 21.073 1.00 57.28 666 THR D C 1
ATOM 4932 O O . THR D 2 142 ? 37.848 72.600 20.485 1.00 55.24 666 THR D O 1
ATOM 4936 N N . ASP D 2 143 ? 38.813 70.558 20.467 1.00 56.40 667 ASP D N 1
ATOM 4937 C CA . ASP D 2 143 ? 38.594 70.346 19.037 1.00 58.36 667 ASP D CA 1
ATOM 4938 C C . ASP D 2 143 ? 37.121 70.057 18.770 1.00 56.96 667 ASP D C 1
ATOM 4939 O O . ASP D 2 143 ? 36.564 70.511 17.774 1.00 55.57 667 ASP D O 1
ATOM 4944 N N . GLY D 2 144 ? 36.511 69.279 19.660 1.00 55.10 668 GLY D N 1
ATOM 4945 C CA . GLY D 2 144 ? 35.113 68.919 19.511 1.00 60.73 668 GLY D CA 1
ATOM 4946 C C . GLY D 2 144 ? 34.223 70.140 19.463 1.00 62.56 668 GLY D C 1
ATOM 4947 O O . GLY D 2 144 ? 33.545 70.384 18.464 1.00 65.62 668 GLY D O 1
ATOM 4948 N N . LEU D 2 145 ? 34.230 70.917 20.541 1.00 62.89 669 LEU D N 1
ATOM 4949 C CA . LEU D 2 145 ? 33.415 72.119 20.609 1.00 62.56 669 LEU D CA 1
ATOM 4950 C C . LEU D 2 145 ? 33.703 73.028 19.423 1.00 65.84 669 LEU D C 1
ATOM 4951 O O . LEU D 2 145 ? 32.781 73.531 18.781 1.00 69.35 669 LEU D O 1
ATOM 4956 N N . ASN D 2 146 ? 34.980 73.228 19.123 1.00 64.87 670 ASN D N 1
ATOM 4957 C CA . ASN D 2 146 ? 35.357 74.078 18.004 1.00 66.24 670 ASN D CA 1
ATOM 4958 C C . ASN D 2 146 ? 34.714 73.617 16.709 1.00 67.43 670 ASN D C 1
ATOM 4959 O O . ASN D 2 146 ? 34.176 74.427 15.956 1.00 64.69 670 ASN D O 1
ATOM 4964 N N . ALA D 2 147 ? 34.778 72.315 16.451 1.00 67.09 671 ALA D N 1
ATOM 4965 C CA . ALA D 2 147 ? 34.191 71.754 15.243 1.00 64.77 671 ALA D CA 1
ATOM 4966 C C . ALA D 2 147 ? 32.694 72.048 15.226 1.00 66.09 671 ALA D C 1
ATOM 4967 O O . ALA D 2 147 ? 32.146 72.431 14.194 1.00 66.54 671 ALA D O 1
ATOM 4969 N N . LEU D 2 148 ? 32.041 71.869 16.373 1.00 66.15 672 LEU D N 1
ATOM 4970 C CA . LEU D 2 148 ? 30.605 72.123 16.491 1.00 67.04 672 LEU D CA 1
ATOM 4971 C C . LEU D 2 148 ? 30.290 73.571 16.138 1.00 69.08 672 LEU D C 1
ATOM 4972 O O . LEU D 2 148 ? 29.267 73.857 15.519 1.00 71.69 672 LEU D O 1
ATOM 4977 N N . LEU D 2 149 ? 31.178 74.478 16.539 1.00 68.89 673 LEU D N 1
ATOM 4978 C CA . LEU D 2 149 ? 31.015 75.900 16.263 1.00 68.18 673 LEU D CA 1
ATOM 4979 C C . LEU D 2 149 ? 31.610 76.260 14.904 1.00 69.54 673 LEU D C 1
ATOM 4980 O O . LEU D 2 149 ? 31.735 77.439 14.564 1.00 69.14 673 LEU D O 1
ATOM 4985 N N . GLY D 2 150 ? 31.979 75.241 14.133 1.00 66.97 674 GLY D N 1
ATOM 4986 C CA . GLY D 2 150 ? 32.541 75.474 12.813 1.00 70.11 674 GLY D CA 1
ATOM 4987 C C . GLY D 2 150 ? 33.943 76.064 12.777 1.00 71.44 674 GLY D C 1
ATOM 4988 O O . GLY D 2 150 ? 34.380 76.563 11.738 1.00 68.84 674 GLY D O 1
ATOM 4989 N N . LYS D 2 151 ? 34.649 76.015 13.903 1.00 72.32 675 LYS D N 1
ATOM 4990 C CA . LYS D 2 151 ? 36.010 76.541 13.979 1.00 75.03 675 LYS D CA 1
ATOM 4991 C C . LYS D 2 151 ? 37.021 75.407 13.780 1.00 76.77 675 LYS D C 1
ATOM 4992 O O . LYS D 2 151 ? 36.695 74.233 13.973 1.00 74.83 675 LYS D O 1
ATOM 4998 N N . ASP D 2 152 ? 38.243 75.761 13.390 1.00 76.00 676 ASP D N 1
ATOM 4999 C CA . ASP D 2 152 ? 39.289 74.765 13.178 1.00 75.95 676 ASP D CA 1
ATOM 5000 C C . ASP D 2 152 ? 39.709 74.103 14.484 1.00 73.51 676 ASP D C 1
ATOM 5001 O O . ASP D 2 152 ? 39.681 74.729 15.548 1.00 73.63 676 ASP D O 1
ATOM 5022 N N . SER D 2 155 ? 44.166 71.656 18.583 1.00 51.31 679 SER D N 1
ATOM 5023 C CA . SER D 2 155 ? 44.966 70.867 19.517 1.00 52.65 679 SER D CA 1
ATOM 5024 C C . SER D 2 155 ? 46.192 70.190 18.896 1.00 52.97 679 SER D C 1
ATOM 5025 O O . SER D 2 155 ? 46.324 70.107 17.673 1.00 52.17 679 SER D O 1
ATOM 5028 N N . ASP D 2 156 ? 47.094 69.721 19.757 1.00 52.06 680 ASP D N 1
ATOM 5029 C CA . ASP D 2 156 ? 48.298 69.032 19.304 1.00 48.17 680 ASP D CA 1
ATOM 5030 C C . ASP D 2 156 ? 47.884 67.625 18.930 1.00 42.15 680 ASP D C 1
ATOM 5031 O O . ASP D 2 156 ? 48.469 67.009 18.044 1.00 48.98 680 ASP D O 1
ATOM 5036 N N . LEU D 2 157 ? 46.865 67.125 19.622 1.00 39.84 681 LEU D N 1
ATOM 5037 C CA . LEU D 2 157 ? 46.346 65.789 19.360 1.00 45.41 681 LEU D CA 1
ATOM 5038 C C . LEU D 2 157 ? 45.823 65.696 17.920 1.00 49.32 681 LEU D C 1
ATOM 5039 O O . LEU D 2 157 ? 45.985 64.667 17.264 1.00 49.53 681 LEU D O 1
ATOM 5044 N N . THR D 2 158 ? 45.195 66.765 17.430 1.00 45.41 682 THR D N 1
ATOM 5045 C CA . THR D 2 158 ? 44.693 66.762 16.059 1.00 46.26 682 THR D CA 1
ATOM 5046 C C . THR D 2 158 ? 45.910 66.775 15.153 1.00 45.46 682 THR D C 1
ATOM 5047 O O . THR D 2 158 ? 45.946 66.115 14.114 1.00 41.90 682 THR D O 1
ATOM 5051 N N . ARG D 2 159 ? 46.917 67.534 15.554 1.00 42.71 683 ARG D N 1
ATOM 5052 C CA . ARG D 2 159 ? 48.138 67.597 14.776 1.00 42.04 683 ARG D CA 1
ATOM 5053 C C . ARG D 2 159 ? 48.726 66.188 14.690 1.00 38.69 683 ARG D C 1
ATOM 5054 O O . ARG D 2 159 ? 49.144 65.749 13.624 1.00 37.94 683 ARG D O 1
ATOM 5062 N N . ASN D 2 160 ? 48.730 65.474 15.811 1.00 37.72 684 ASN D N 1
ATOM 5063 C CA . ASN D 2 160 ? 49.283 64.124 15.829 1.00 46.14 684 ASN D CA 1
ATOM 5064 C C . ASN D 2 160 ? 48.438 63.090 15.090 1.00 45.85 684 ASN D C 1
ATOM 5065 O O . ASN D 2 160 ? 48.983 62.248 14.373 1.00 41.37 684 ASN D O 1
ATOM 5070 N N . ASP D 2 161 ? 47.118 63.144 15.275 1.00 46.02 685 ASP D N 1
ATOM 5071 C CA . ASP D 2 161 ? 46.213 62.205 14.605 1.00 47.20 685 ASP D CA 1
ATOM 5072 C C . ASP D 2 161 ? 46.340 62.397 13.112 1.00 41.87 685 ASP D C 1
ATOM 5073 O O . ASP D 2 161 ? 46.502 61.437 12.364 1.00 42.56 685 ASP D O 1
ATOM 5078 N N . LEU D 2 162 ? 46.285 63.654 12.689 1.00 46.24 686 LEU D N 1
ATOM 5079 C CA . LEU D 2 162 ? 46.412 64.001 11.280 1.00 46.97 686 LEU D CA 1
ATOM 5080 C C . LEU D 2 162 ? 47.678 63.370 10.710 1.00 47.26 686 LEU D C 1
ATOM 5081 O O . LEU D 2 162 ? 47.650 62.721 9.664 1.00 41.33 686 LEU D O 1
ATOM 5086 N N . ASP D 2 163 ? 48.784 63.561 11.423 1.00 41.96 687 ASP D N 1
ATOM 5087 C CA . ASP D 2 163 ? 50.077 63.044 11.009 1.00 37.40 687 ASP D CA 1
ATOM 5088 C C . ASP D 2 163 ? 50.039 61.520 10.941 1.00 33.73 687 ASP D C 1
ATOM 5089 O O . ASP D 2 163 ? 50.502 60.915 9.973 1.00 37.11 687 ASP D O 1
ATOM 5094 N N . THR D 2 164 ? 49.459 60.907 11.960 1.00 33.07 688 THR D N 1
ATOM 5095 C CA . THR D 2 164 ? 49.367 59.459 12.006 1.00 36.70 688 THR D CA 1
ATOM 5096 C C . THR D 2 164 ? 48.517 58.895 10.867 1.00 34.29 688 THR D C 1
ATOM 5097 O O . THR D 2 164 ? 48.972 58.045 10.100 1.00 32.54 688 THR D O 1
ATOM 5101 N N . LEU D 2 165 ? 47.284 59.375 10.752 1.00 35.75 689 LEU D N 1
ATOM 5102 C CA . LEU D 2 165 ? 46.378 58.896 9.719 1.00 36.74 689 LEU D CA 1
ATOM 5103 C C . LEU D 2 165 ? 46.832 59.244 8.309 1.00 40.30 689 LEU D C 1
ATOM 5104 O O . LEU D 2 165 ? 46.841 58.386 7.428 1.00 37.84 689 LEU D O 1
ATOM 5109 N N . LEU D 2 166 ? 47.223 60.495 8.088 1.00 38.75 690 LEU D N 1
ATOM 5110 C CA . LEU D 2 166 ? 47.658 60.904 6.759 1.00 40.56 690 LEU D CA 1
ATOM 5111 C C . LEU D 2 166 ? 48.928 60.199 6.290 1.00 39.23 690 LEU D C 1
ATOM 5112 O O . LEU D 2 166 ? 48.998 59.751 5.145 1.00 38.85 690 LEU D O 1
ATOM 5117 N N . SER D 2 167 ? 49.933 60.095 7.158 1.00 36.57 691 SER D N 1
ATOM 5118 C CA . SER D 2 167 ? 51.186 59.418 6.775 1.00 36.72 691 SER D CA 1
ATOM 5119 C C . SER D 2 167 ? 50.923 57.957 6.408 1.00 34.57 691 SER D C 1
ATOM 5120 O O . SER D 2 167 ? 51.578 57.392 5.530 1.00 32.05 691 SER D O 1
ATOM 5131 N N . GLU D 2 169 ? 48.133 56.763 5.126 1.00 39.35 693 GLU D N 1
ATOM 5132 C CA . GLU D 2 169 ? 47.476 56.843 3.831 1.00 38.66 693 GLU D CA 1
ATOM 5133 C C . GLU D 2 169 ? 48.552 57.028 2.756 1.00 35.70 693 GLU D C 1
ATOM 5134 O O . GLU D 2 169 ? 48.547 56.354 1.729 1.00 37.00 693 GLU D O 1
ATOM 5140 N N . ILE D 2 170 ? 49.497 57.927 3.002 1.00 35.58 694 ILE D N 1
ATOM 5141 C CA . ILE D 2 170 ? 50.566 58.142 2.038 1.00 36.65 694 ILE D CA 1
ATOM 5142 C C . ILE D 2 170 ? 51.367 56.858 1.813 1.00 39.38 694 ILE D C 1
ATOM 5143 O O . ILE D 2 170 ? 51.599 56.456 0.670 1.00 40.79 694 ILE D O 1
ATOM 5148 N N . LYS D 2 171 ? 51.790 56.214 2.902 1.00 36.53 695 LYS D N 1
ATOM 5149 C CA . LYS D 2 171 ? 52.564 54.980 2.803 1.00 32.53 695 LYS D CA 1
ATOM 5150 C C . LYS D 2 171 ? 51.796 53.928 1.997 1.00 32.15 695 LYS D C 1
ATOM 5151 O O . LYS D 2 171 ? 52.364 53.235 1.165 1.00 29.77 695 LYS D O 1
ATOM 5157 N N . LEU D 2 172 ? 50.507 53.791 2.265 1.00 31.04 696 LEU D N 1
ATOM 5158 C CA . LEU D 2 172 ? 49.712 52.825 1.518 1.00 38.36 696 LEU D CA 1
ATOM 5159 C C . LEU D 2 172 ? 49.758 53.170 0.025 1.00 40.35 696 LEU D C 1
ATOM 5160 O O . LEU D 2 172 ? 50.083 52.319 -0.801 1.00 41.88 696 LEU D O 1
ATOM 5165 N N . ARG D 2 173 ? 49.465 54.426 -0.312 1.00 40.68 697 ARG D N 1
ATOM 5166 C CA . ARG D 2 173 ? 49.470 54.866 -1.710 1.00 43.41 697 ARG D CA 1
ATOM 5167 C C . ARG D 2 173 ? 50.832 54.678 -2.382 1.00 43.07 697 ARG D C 1
ATOM 5168 O O . ARG D 2 173 ? 50.907 54.596 -3.610 1.00 41.78 697 ARG D O 1
ATOM 5176 N N . LEU D 2 174 ? 51.905 54.596 -1.595 1.00 36.55 698 LEU D N 1
ATOM 5177 C CA . LEU D 2 174 ? 53.242 54.444 -2.179 1.00 35.73 698 LEU D CA 1
ATOM 5178 C C . LEU D 2 174 ? 53.769 53.021 -2.291 1.00 37.71 698 LEU D C 1
ATOM 5179 O O . LEU D 2 174 ? 54.840 52.801 -2.852 1.00 41.11 698 LEU D O 1
ATOM 5184 N N . LEU D 2 175 ? 53.024 52.054 -1.773 1.00 36.02 699 LEU D N 1
ATOM 5185 C CA . LEU D 2 175 ? 53.465 50.662 -1.804 1.00 34.38 699 LEU D CA 1
ATOM 5186 C C . LEU D 2 175 ? 53.944 50.138 -3.145 1.00 37.26 699 LEU D C 1
ATOM 5187 O O . LEU D 2 175 ? 54.972 49.464 -3.211 1.00 29.94 699 LEU D O 1
ATOM 5192 N N . ASP D 2 176 ? 53.216 50.433 -4.218 1.00 31.43 700 ASP D N 1
ATOM 5193 C CA . ASP D 2 176 ? 53.631 49.903 -5.500 1.00 38.92 700 ASP D CA 1
ATOM 5194 C C . ASP D 2 176 ? 54.783 50.608 -6.201 1.00 37.70 700 ASP D C 1
ATOM 5195 O O . ASP D 2 176 ? 55.113 50.274 -7.329 1.00 40.63 700 ASP D O 1
ATOM 5200 N N . LEU D 2 177 ? 55.423 51.547 -5.516 1.00 44.67 701 LEU D N 1
ATOM 5201 C CA . LEU D 2 177 ? 56.566 52.255 -6.093 1.00 44.69 701 LEU D CA 1
ATOM 5202 C C . LEU D 2 177 ? 57.907 51.721 -5.588 1.00 50.56 701 LEU D C 1
ATOM 5203 O O . LEU D 2 177 ? 58.961 52.274 -5.919 1.00 51.55 701 LEU D O 1
ATOM 5208 N N . GLU D 2 178 ? 57.878 50.659 -4.783 1.00 48.30 702 GLU D N 1
ATOM 5209 C CA . GLU D 2 178 ? 59.117 50.083 -4.257 1.00 47.47 702 GLU D CA 1
ATOM 5210 C C . GLU D 2 178 ? 60.076 49.728 -5.381 1.00 48.76 702 GLU D C 1
ATOM 5211 O O . GLU D 2 178 ? 59.690 49.102 -6.367 1.00 56.58 702 GLU D O 1
ATOM 5217 N N . ASN D 2 179 ? 61.327 50.149 -5.236 1.00 50.18 703 ASN D N 1
ATOM 5218 C CA . ASN D 2 179 ? 62.361 49.869 -6.227 1.00 49.41 703 ASN D CA 1
ATOM 5219 C C . ASN D 2 179 ? 62.163 50.582 -7.560 1.00 54.07 703 ASN D C 1
ATOM 5220 O O . ASN D 2 179 ? 62.779 50.226 -8.568 1.00 55.21 703 ASN D O 1
ATOM 5225 N N . ILE D 2 180 ? 61.290 51.582 -7.563 1.00 52.26 704 ILE D N 1
ATOM 5226 C CA . ILE D 2 180 ? 61.031 52.372 -8.758 1.00 53.71 704 ILE D CA 1
ATOM 5227 C C . ILE D 2 180 ? 61.378 53.803 -8.391 1.00 56.46 704 ILE D C 1
ATOM 5228 O O . ILE D 2 180 ? 60.692 54.426 -7.582 1.00 61.21 704 ILE D O 1
ATOM 5233 N N . GLN D 2 181 ? 62.441 54.326 -8.987 1.00 57.89 705 GLN D N 1
ATOM 5234 C CA . GLN D 2 181 ? 62.877 55.682 -8.685 1.00 63.08 705 GLN D CA 1
ATOM 5235 C C . GLN D 2 181 ? 61.959 56.768 -9.219 1.00 60.70 705 GLN D C 1
ATOM 5236 O O . GLN D 2 181 ? 61.548 56.746 -10.376 1.00 61.35 705 GLN D O 1
ATOM 5242 N N . ILE D 2 182 ? 61.637 57.716 -8.347 1.00 60.30 706 ILE D N 1
ATOM 5243 C CA . ILE D 2 182 ? 60.781 58.840 -8.691 1.00 62.67 706 ILE D CA 1
ATOM 5244 C C . ILE D 2 182 ? 61.646 59.977 -9.226 1.00 64.06 706 ILE D C 1
ATOM 5245 O O . ILE D 2 182 ? 62.663 60.323 -8.633 1.00 64.57 706 ILE D O 1
ATOM 5250 N N . PRO D 2 183 ? 61.254 60.571 -10.359 1.00 66.88 707 PRO D N 1
ATOM 5251 C CA . PRO D 2 183 ? 62.036 61.672 -10.928 1.00 66.27 707 PRO D CA 1
ATOM 5252 C C . PRO D 2 183 ? 62.080 62.867 -9.982 1.00 65.43 707 PRO D C 1
ATOM 5253 O O . PRO D 2 183 ? 61.175 63.062 -9.172 1.00 62.01 707 PRO D O 1
ATOM 5257 N N . ASP D 2 184 ? 63.138 63.662 -10.082 1.00 71.66 708 ASP D N 1
ATOM 5258 C CA . ASP D 2 184 ? 63.279 64.843 -9.239 1.00 76.16 708 ASP D CA 1
ATOM 5259 C C . ASP D 2 184 ? 62.351 65.927 -9.764 1.00 74.26 708 ASP D C 1
ATOM 5260 O O . ASP D 2 184 ? 61.795 66.712 -8.999 1.00 77.60 708 ASP D O 1
ATOM 5265 N N . ALA D 2 185 ? 62.189 65.959 -11.082 1.00 72.36 709 ALA D N 1
ATOM 5266 C CA . ALA D 2 185 ? 61.324 66.939 -11.722 1.00 71.24 709 ALA D CA 1
ATOM 5267 C C . ALA D 2 185 ? 60.166 66.241 -12.440 1.00 67.54 709 ALA D C 1
ATOM 5268 O O . ALA D 2 185 ? 60.257 65.066 -12.800 1.00 66.01 709 ALA D O 1
ATOM 5270 N N . PRO D 2 186 ? 59.062 66.967 -12.658 1.00 62.33 710 PRO D N 1
ATOM 5271 C CA . PRO D 2 186 ? 57.869 66.447 -13.330 1.00 59.70 710 PRO D CA 1
ATOM 5272 C C . PRO D 2 186 ? 58.178 65.983 -14.746 1.00 55.14 710 PRO D C 1
ATOM 5273 O O . PRO D 2 186 ? 58.857 66.677 -15.492 1.00 57.10 710 PRO D O 1
ATOM 5277 N N . PRO D 2 187 ? 57.697 64.793 -15.129 1.00 50.99 711 PRO D N 1
ATOM 5278 C CA . PRO D 2 187 ? 57.960 64.310 -16.482 1.00 50.44 711 PRO D CA 1
ATOM 5279 C C . PRO D 2 187 ? 57.364 65.298 -17.475 1.00 46.67 711 PRO D C 1
ATOM 5280 O O . PRO D 2 187 ? 56.488 66.094 -17.129 1.00 46.20 711 PRO D O 1
ATOM 5284 N N . PRO D 2 188 ? 57.824 65.257 -18.726 1.00 51.34 712 PRO D N 1
ATOM 5285 C CA . PRO D 2 188 ? 57.299 66.176 -19.740 1.00 51.74 712 PRO D CA 1
ATOM 5286 C C . PRO D 2 188 ? 55.860 65.846 -20.147 1.00 50.97 712 PRO D C 1
ATOM 5287 O O . PRO D 2 188 ? 55.548 64.700 -20.467 1.00 50.84 712 PRO D O 1
ATOM 5291 N N . ILE D 2 189 ? 54.993 66.854 -20.121 1.00 49.93 713 ILE D N 1
ATOM 5292 C CA . ILE D 2 189 ? 53.599 66.683 -20.511 1.00 49.35 713 ILE D CA 1
ATOM 5293 C C . ILE D 2 189 ? 53.515 66.971 -22.005 1.00 50.97 713 ILE D C 1
ATOM 5294 O O . ILE D 2 189 ? 53.645 68.116 -22.436 1.00 55.06 713 ILE D O 1
ATOM 5299 N N . PRO D 2 190 ? 53.287 65.929 -22.814 1.00 48.39 714 PRO D N 1
ATOM 5300 C CA . PRO D 2 190 ? 53.198 66.077 -24.266 1.00 49.37 714 PRO D CA 1
ATOM 5301 C C . PRO D 2 190 ? 51.961 66.825 -24.720 1.00 45.88 714 PRO D C 1
ATOM 5302 O O . PRO D 2 190 ? 51.056 67.085 -23.934 1.00 47.98 714 PRO D O 1
ATOM 5306 N N . LYS D 2 191 ? 51.947 67.189 -25.998 1.00 51.27 715 LYS D N 1
ATOM 5307 C CA . LYS D 2 191 ? 50.810 67.885 -26.588 1.00 47.75 715 LYS D CA 1
ATOM 5308 C C . LYS D 2 191 ? 49.689 66.853 -26.628 1.00 38.94 715 LYS D C 1
ATOM 5309 O O . LYS D 2 191 ? 49.933 65.678 -26.912 1.00 37.48 715 LYS D O 1
ATOM 5315 N N . GLU D 2 192 ? 48.470 67.286 -26.339 1.00 38.22 716 GLU D N 1
ATOM 5316 C CA . GLU D 2 192 ? 47.339 66.372 -26.324 1.00 42.79 716 GLU D CA 1
ATOM 5317 C C . GLU D 2 192 ? 47.170 65.680 -27.672 1.00 40.87 716 GLU D C 1
ATOM 5318 O O . GLU D 2 192 ? 47.672 66.150 -28.692 1.00 38.24 716 GLU D O 1
ATOM 5324 N N . PRO D 2 193 ? 46.461 64.541 -27.688 1.00 32.55 717 PRO D N 1
ATOM 5325 C CA . PRO D 2 193 ? 46.227 63.782 -28.920 1.00 25.61 717 PRO D CA 1
ATOM 5326 C C . PRO D 2 193 ? 45.464 64.601 -29.961 1.00 29.30 717 PRO D C 1
ATOM 5327 O O . PRO D 2 193 ? 44.735 65.543 -29.627 1.00 28.66 717 PRO D O 1
ATOM 5331 N N . SER D 2 194 ? 45.625 64.206 -31.219 1.00 30.08 718 SER D N 1
ATOM 5332 C CA . SER D 2 194 ? 44.982 64.865 -32.339 1.00 36.15 718 SER D CA 1
ATOM 5333 C C . SER D 2 194 ? 43.536 64.397 -32.482 1.00 35.48 718 SER D C 1
ATOM 5334 O O . SER D 2 194 ? 42.765 65.015 -33.201 1.00 38.36 718 SER D O 1
ATOM 5337 N N . ASN D 2 195 ? 43.182 63.298 -31.814 1.00 29.73 719 ASN D N 1
ATOM 5338 C CA . ASN D 2 195 ? 41.818 62.786 -31.875 1.00 28.35 719 ASN D CA 1
ATOM 5339 C C . ASN D 2 195 ? 41.472 61.984 -30.625 1.00 27.34 719 ASN D C 1
ATOM 5340 O O . ASN D 2 195 ? 42.355 61.544 -29.871 1.00 26.81 719 ASN D O 1
ATOM 5345 N N . TYR D 2 196 ? 40.179 61.780 -30.430 1.00 29.73 720 TYR D N 1
ATOM 5346 C CA . TYR D 2 196 ? 39.675 61.104 -29.242 1.00 29.73 720 TYR D CA 1
ATOM 5347 C C . TYR D 2 196 ? 38.741 59.964 -29.558 1.00 30.23 720 TYR D C 1
ATOM 5348 O O . TYR D 2 196 ? 37.859 59.615 -28.759 1.00 27.08 720 TYR D O 1
ATOM 5357 N N . ASP D 2 197 ? 38.943 59.361 -30.719 1.00 23.58 721 ASP D N 1
ATOM 5358 C CA . ASP D 2 197 ? 38.092 58.252 -31.113 1.00 24.49 721 ASP D CA 1
ATOM 5359 C C . ASP D 2 197 ? 38.712 56.949 -30.606 1.00 30.12 721 ASP D C 1
ATOM 5360 O O . ASP D 2 197 ? 39.305 56.163 -31.358 1.00 28.69 721 ASP D O 1
ATOM 5365 N N . PHE D 2 198 ? 38.551 56.739 -29.302 1.00 28.75 722 PHE D N 1
ATOM 5366 C CA . PHE D 2 198 ? 39.098 55.577 -28.620 1.00 26.48 722 PHE D CA 1
ATOM 5367 C C . PHE D 2 198 ? 38.560 54.244 -29.111 1.00 25.32 722 PHE D C 1
ATOM 5368 O O . PHE D 2 198 ? 37.481 54.147 -29.687 1.00 24.96 722 PHE D O 1
ATOM 5376 N N . VAL D 2 199 ? 39.329 53.206 -28.841 1.00 28.49 723 VAL D N 1
ATOM 5377 C CA . VAL D 2 199 ? 38.944 51.846 -29.192 1.00 27.44 723 VAL D CA 1
ATOM 5378 C C . VAL D 2 199 ? 37.843 51.357 -28.238 1.00 32.12 723 VAL D C 1
ATOM 5379 O O . VAL D 2 199 ? 36.813 50.834 -28.658 1.00 28.66 723 VAL D O 1
ATOM 5383 N N . TYR D 2 200 ? 38.060 51.546 -26.940 1.00 31.36 724 TYR D N 1
ATOM 5384 C CA . TYR D 2 200 ? 37.112 51.054 -25.947 1.00 36.23 724 TYR D CA 1
ATOM 5385 C C . TYR D 2 200 ? 36.009 52.018 -25.513 1.00 33.97 724 TYR D C 1
ATOM 5386 O O . TYR D 2 200 ? 36.221 53.222 -25.447 1.00 40.49 724 TYR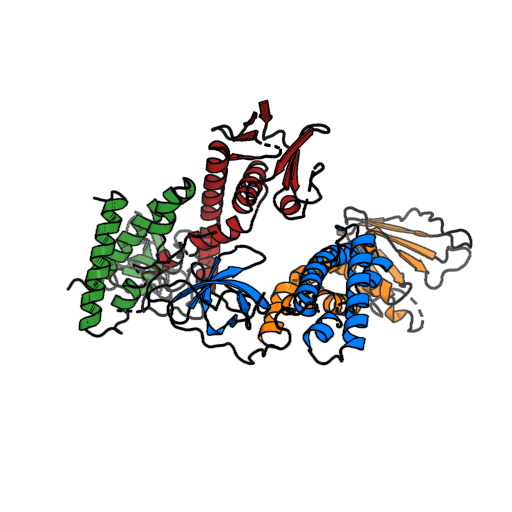 D O 1
ATOM 5395 N N . ASP D 2 201 ? 34.823 51.478 -25.232 1.00 40.76 725 ASP D N 1
ATOM 5396 C CA . ASP D 2 201 ? 33.720 52.291 -24.712 1.00 42.53 725 ASP D CA 1
ATOM 5397 C C . ASP D 2 201 ? 34.120 52.568 -23.260 1.00 41.69 725 ASP D C 1
ATOM 5398 O O . ASP D 2 201 ? 35.005 51.902 -22.706 1.00 45.06 725 ASP D O 1
ATOM 5403 N N . CYS D 2 202 ? 33.443 53.516 -22.633 1.00 41.14 726 CYS D N 1
ATOM 5404 C CA . CYS D 2 202 ? 33.736 53.849 -21.249 1.00 39.27 726 CYS D CA 1
ATOM 5405 C C . CYS D 2 202 ? 33.348 52.735 -20.276 1.00 44.48 726 CYS D C 1
ATOM 5406 O O . CYS D 2 202 ? 32.502 51.892 -20.575 1.00 48.23 726 CYS D O 1
ATOM 5409 N N . ASN D 2 203 ? 33.982 52.718 -19.113 1.00 41.76 727 ASN D N 1
ATOM 5410 C CA . ASN D 2 203 ? 33.664 51.705 -18.119 1.00 44.82 727 ASN D CA 1
ATOM 5411 C C . ASN D 2 203 ? 32.351 52.027 -17.418 1.00 48.19 727 ASN D C 1
ATOM 5412 O O . ASN D 2 203 ? 31.699 51.067 -16.950 1.00 46.85 727 ASN D O 1
#

Secondary structure (DSSP, 8-state):
----EE-SS--EEEESS-B--SSTTB--B-TT-EEEEEEEETTEEEEEETTB--EEEEEGGGEEEE----THHHHHHHHHHHHHHHHHHHHHHHHTT-HHHHHHHH-----HHHHHHHT-S-HHHHHHHHHHHHHHHHHHHHHTT-------/-HHHHHHHHHHHHHHHHHHHHHHHHHHHH-EEEE-SS--TT--SEEEEEE-TTSSEEEEEE--B-SS-B--B--S--EEEGGGEEEEEEGGGS----TTGGGEEEEEETTTEEEEEE-SSHHHHHHHHHHHHHHTT---HHHHHHHHHHH--HHHHTGGGTT-PPPSSPPP-PPPPS----SS---/----EE--S--EEEESS-B--SSTTB--B-TT-EEEEEEEETTEEEEEETTB--EEEEEGGGEEEE-----SHHHHHHHHHHHHHHHHHHHHHHHTT-HHHHHHHH-----HHHHHTTT-S-HHHHHHHHHHHHHHHHHHHHHTT--/-HHHHHHHHHHHHHHHHHHHHHHHHHHHHH-EE-B---EEEE-TTSSBEEEE----BGGGEEEEEEGGGS----TTTTTEEEEEETTTEEEEEE-SSHHHHHHHHHHHHHHTT---HHHHHHHHHHH--HHHHHGGGTT-PPPSSPPP-PPPPS----SSPP-